Protein AF-A0A918QGL7-F1 (afdb_monomer_lite)

pLDDT: mean 76.48, std 18.77, range [26.95, 97.94]

Foldseek 3Di:
DPPDFQKWFFDAWAWEDDPAKIWIWTWTHHPPAAIFTDTQAIFRDLVLSLLLRVLLRVLLVVLDNVVCVVVLVVSLVPTPVVRNVSSVVSSPCSSVRIGGDDPDGGEDPPPQAFDDDDDDDDDDQDDDDDPDDDKPVRRPDWYKDKDKDWDKDQQDLVQLLVVLVVVVDDADDCVPADPVGNPVSVVSCVSVVVDPDGTRIDTPDIDMYMDIADVLLVDIDQVPPSDHPDDDDDPDDDPPPSPPRPRSPVPQQPLCVLFPQQDDPPPPDDDPPDPNSDFGCFSLNLSLLLVLLVVLLVQLLVLLVVCAQHAQPDLPPPPRPHQSVAQNLCSNPHSVLSQVLSVLSVQQSVCSSNSHHSADFFQSVLVSSVSSLVCSVVVVVPDDPPDCSVVRDDDPSRSVSVCCNVPRYPDCVSVCSNPPVCPPLLPCPDPNVVVVVHDNNRSVRRQPGDPVHDHDDPPPDGHD

Radius of gyration: 29.8 Å; chains: 1; bounding box: 81×87×55 Å

Secondary structure (DSSP, 8-state):
--PPPPEEEEEEEEEEE-SS-EEEEEEEEETTEEEEEEEEEEES-HHHHHHHHHHHHHHHHHT-SGGGHHHHHHHHHHS-HHHHHHHHHHHHHHHHTEEEPPS--EE-----------PPPPPP------TTPPPGGGS-S-EEEEEEEEEEEES-HHHHHHHHHHTT--PPPTTT--TT-TT-HHHHHHHHTT-SS-TTEEEEEEEEEEEEE-GGGT---GGG-SS-------SS--S--------S------HHHHSPPP---S-S---TT-GGGS----HHHHHHHHHHHHHHHHHHHHHHHHHTT----STT-TT-SSTTSS-GGGGG--HHHHHHHHHHHHHHHHHHHTT------SHHHHHHHHHHHHHHHHHHHHS-TT-GGGGSPP-TTTT-HHHHHHHH-S-SGGGGGG-GGGTTTTSTTSHHHHHHT----SGGGTTSPPTTSPPPPTTS----

Organism: NCBI:txid68255

Sequence (464 aa):
MTASPRTARAVDFLCEHTQSKSRVMALLDHDHGPRSLTAVLTCKKPDHAYEAVDILRRVLARRDIACVEDELRVLTTVMPDAPAGSLRQAVTHAATGIWPISPGTLYEIVQPDNSGSGSEAEIADVSSVAAGHPRLNDLPGKTVRIARLHEFHITDEDAVLRAAMDRGWEPLPASELADDDPGDLVGAVMTLTDDIDLPGAQTLEDQSVAELLSPDDGDELADWSASPITIRFHHGWRLHYARSRPAAEARTPNYAALFPLQECTCAGEPDEDCPACGWQLTPRTADLLSTALSILADQAFDDAERLGDQYLPDAQSTGWEVFDRLPPLTYIADHRWRRRMARAFDDLADDLAKGWWPDPTCTAEEMALHLAIEDAPTYLRDRPADDQHHSLPQHEDDYTWDSCSALLFQDHDVLMLFNKSLTGIEDPDSPANQRLGMGDLRLDNWFEPFDNSAARDPRRGFRR

Structure (mmCIF, N/CA/C/O backbone):
data_AF-A0A918QGL7-F1
#
_entry.id   AF-A0A918QGL7-F1
#
loop_
_atom_site.group_PDB
_atom_site.id
_atom_site.type_symbol
_atom_site.label_atom_id
_atom_site.label_alt_id
_atom_site.label_comp_id
_atom_site.label_asym_id
_atom_site.label_entity_id
_atom_site.label_seq_id
_atom_site.pdbx_PDB_ins_code
_atom_site.Cartn_x
_atom_site.Cartn_y
_atom_site.Cartn_z
_atom_site.occupancy
_atom_site.B_iso_or_equiv
_atom_site.auth_seq_id
_atom_site.auth_comp_id
_atom_site.auth_asym_id
_atom_site.auth_atom_id
_atom_site.pdbx_PDB_model_num
ATOM 1 N N . MET A 1 1 ? -5.169 -52.369 -5.359 1.00 34.34 1 MET A N 1
ATOM 2 C CA . MET A 1 1 ? -4.540 -51.634 -4.243 1.00 34.34 1 MET A CA 1
ATOM 3 C C . MET A 1 1 ? -5.443 -50.455 -3.938 1.00 34.34 1 MET A C 1
ATOM 5 O O . MET A 1 1 ? -5.543 -49.563 -4.765 1.00 34.34 1 MET A O 1
ATOM 9 N N . THR A 1 2 ? -6.201 -50.517 -2.847 1.00 32.50 2 THR A N 1
ATOM 10 C CA . THR A 1 2 ? -7.046 -49.412 -2.376 1.00 32.50 2 THR A CA 1
ATOM 11 C C . THR A 1 2 ? -6.136 -48.260 -1.970 1.00 32.50 2 THR A C 1
ATOM 13 O O . THR A 1 2 ? -5.349 -48.414 -1.038 1.00 32.50 2 THR A O 1
ATOM 16 N N . ALA A 1 3 ? -6.176 -47.155 -2.717 1.00 36.62 3 ALA A N 1
ATOM 17 C CA . ALA A 1 3 ? -5.449 -45.945 -2.364 1.00 36.62 3 ALA A CA 1
ATOM 18 C C . ALA A 1 3 ? -5.912 -45.496 -0.972 1.00 36.62 3 ALA A C 1
ATOM 20 O O . ALA A 1 3 ? -7.116 -45.379 -0.738 1.00 36.62 3 ALA A O 1
ATOM 21 N N . SER A 1 4 ? -4.976 -45.304 -0.041 1.00 41.25 4 SER A N 1
ATOM 22 C CA . SER A 1 4 ? -5.299 -44.717 1.257 1.00 41.25 4 SER A CA 1
ATOM 23 C C . SER A 1 4 ? -5.998 -43.375 1.025 1.00 41.25 4 SER A C 1
ATOM 25 O O . SER A 1 4 ? -5.533 -42.612 0.170 1.00 41.25 4 SER A O 1
ATOM 27 N N . PRO A 1 5 ? -7.105 -43.081 1.730 1.00 54.91 5 PRO A N 1
ATOM 28 C CA . PRO A 1 5 ? -7.768 -41.794 1.595 1.00 54.91 5 PRO A CA 1
ATOM 29 C C . PRO A 1 5 ? -6.748 -40.703 1.911 1.00 54.91 5 PRO A C 1
ATOM 31 O O . PRO A 1 5 ? -6.090 -40.747 2.951 1.00 54.91 5 PRO A O 1
ATOM 34 N N . ARG A 1 6 ? -6.570 -39.757 0.984 1.00 67.50 6 ARG A N 1
ATOM 35 C CA . ARG A 1 6 ? -5.763 -38.570 1.258 1.00 67.50 6 ARG A CA 1
ATOM 36 C C . ARG A 1 6 ? -6.469 -37.796 2.373 1.00 67.50 6 ARG A C 1
ATOM 38 O O . ARG A 1 6 ? -7.689 -37.634 2.342 1.00 67.50 6 ARG A O 1
ATOM 45 N N . THR A 1 7 ? -5.713 -37.360 3.368 1.00 75.88 7 THR A N 1
ATOM 46 C CA . THR A 1 7 ? -6.238 -36.642 4.531 1.00 75.88 7 THR A CA 1
ATOM 47 C C . THR A 1 7 ? -5.588 -35.276 4.645 1.00 75.88 7 THR A C 1
ATOM 49 O O . THR A 1 7 ? -4.391 -35.163 4.401 1.00 75.88 7 THR A O 1
ATOM 52 N N . ALA A 1 8 ? -6.362 -34.269 5.040 1.00 83.62 8 ALA A N 1
ATOM 53 C CA . ALA A 1 8 ? -5.887 -32.917 5.318 1.00 83.62 8 ALA A CA 1
ATOM 54 C C . ALA A 1 8 ? -6.089 -32.574 6.794 1.00 83.62 8 ALA A C 1
ATOM 56 O O . ALA A 1 8 ? -6.875 -33.220 7.496 1.00 83.62 8 ALA A O 1
ATOM 57 N N . ARG A 1 9 ? -5.416 -31.527 7.266 1.00 87.31 9 ARG A N 1
ATOM 58 C CA . ARG A 1 9 ? -5.609 -31.008 8.620 1.00 87.31 9 ARG A CA 1
ATOM 59 C C . ARG A 1 9 ? -6.680 -29.925 8.615 1.00 87.31 9 ARG A C 1
ATOM 61 O O . ARG A 1 9 ? -6.509 -28.912 7.952 1.00 87.31 9 ARG A O 1
ATOM 68 N N . ALA A 1 10 ? -7.749 -30.085 9.391 1.00 87.75 10 ALA A N 1
ATOM 69 C CA . ALA A 1 10 ? -8.714 -28.997 9.578 1.00 87.75 10 ALA A CA 1
ATOM 70 C C . ALA A 1 10 ? -8.084 -27.848 10.391 1.00 87.75 10 ALA A C 1
ATOM 72 O O . ALA A 1 10 ? -7.493 -28.092 11.448 1.00 87.75 10 ALA A O 1
ATOM 73 N N . VAL A 1 11 ? -8.209 -26.617 9.891 1.00 85.75 11 VAL A N 1
ATOM 74 C CA . VAL A 1 11 ? -7.631 -25.383 10.458 1.00 85.75 11 VAL A CA 1
ATOM 75 C C . VAL A 1 11 ? -8.707 -24.483 11.053 1.00 85.75 11 VAL A C 1
ATOM 77 O O . VAL A 1 11 ? -8.518 -23.951 12.142 1.00 85.75 11 VAL A O 1
ATOM 80 N N . ASP A 1 12 ? -9.826 -24.313 10.351 1.00 87.88 12 ASP A N 1
ATOM 81 C CA . ASP A 1 12 ? -10.949 -23.470 10.775 1.00 87.88 12 ASP A CA 1
ATOM 82 C C . ASP A 1 12 ? -12.244 -23.942 10.084 1.00 87.88 12 ASP A C 1
ATOM 84 O O . ASP A 1 12 ? -12.207 -24.759 9.160 1.00 87.88 12 ASP A O 1
ATOM 88 N N . PHE A 1 13 ? -13.384 -23.410 10.514 1.00 88.69 13 PHE A N 1
ATOM 89 C CA . PHE A 1 13 ? -14.680 -23.557 9.853 1.00 88.69 13 PHE A CA 1
ATOM 90 C C . PHE A 1 13 ? -15.269 -22.179 9.561 1.00 88.69 13 PHE A C 1
ATOM 92 O O . PHE A 1 13 ? -15.148 -21.276 10.387 1.00 88.69 13 PHE A O 1
ATOM 99 N N . LEU A 1 14 ? -15.878 -22.001 8.392 1.00 84.62 14 LEU A N 1
ATOM 100 C CA . LEU A 1 14 ? -16.373 -20.712 7.893 1.00 84.62 14 LEU A CA 1
ATOM 101 C C . LEU A 1 14 ? -17.804 -20.847 7.367 1.00 84.62 14 LEU A C 1
ATOM 103 O O . LEU A 1 14 ? -18.214 -21.943 6.979 1.00 84.62 14 LEU A O 1
ATOM 107 N N . CYS A 1 15 ? -18.534 -19.733 7.310 1.00 80.25 15 CYS A N 1
ATOM 108 C CA . CYS A 1 15 ? -19.846 -19.679 6.671 1.00 80.25 15 CYS A CA 1
ATOM 109 C C . CYS A 1 15 ? -19.784 -18.936 5.330 1.00 80.25 15 CYS A C 1
ATOM 111 O O . CYS A 1 15 ? -19.283 -17.814 5.257 1.00 80.25 15 CYS A O 1
ATOM 113 N N . GLU A 1 16 ? -20.342 -19.550 4.289 1.00 78.69 16 GLU A N 1
ATOM 114 C CA . GLU A 1 16 ? -20.719 -18.897 3.031 1.00 78.69 16 GLU A CA 1
ATOM 115 C C . GLU A 1 16 ? -22.229 -18.621 3.068 1.00 78.69 16 GLU A C 1
ATOM 117 O O . GLU A 1 16 ? -23.022 -19.525 3.358 1.00 78.69 16 GLU A O 1
ATOM 122 N N . HIS A 1 17 ? -22.639 -17.393 2.742 1.00 70.00 17 HIS A N 1
ATOM 123 C CA . HIS A 1 17 ? -24.047 -17.000 2.678 1.00 70.00 17 HIS A CA 1
ATOM 124 C C . HIS A 1 17 ? -24.432 -16.539 1.275 1.00 70.00 17 HIS A C 1
ATOM 126 O O . HIS A 1 17 ? -23.730 -15.754 0.644 1.00 70.00 17 HIS A O 1
ATOM 132 N N . THR A 1 18 ? -25.586 -17.017 0.819 1.00 63.72 18 THR A N 1
ATOM 133 C CA . THR A 1 18 ? -26.257 -16.598 -0.418 1.00 63.72 18 THR A CA 1
ATOM 134 C C . THR A 1 18 ? -27.711 -16.251 -0.098 1.00 63.72 18 THR A C 1
ATOM 136 O O . THR A 1 18 ? -28.204 -16.618 0.973 1.00 63.72 18 THR A O 1
ATOM 139 N N . GLN A 1 19 ? -28.427 -15.632 -1.041 1.00 54.91 19 GLN A N 1
ATOM 140 C CA . GLN A 1 19 ? -29.853 -15.305 -0.891 1.00 54.91 19 GLN A CA 1
ATOM 141 C C . GLN A 1 19 ? -30.723 -16.497 -0.457 1.00 54.91 19 GLN A C 1
ATOM 143 O O . GLN A 1 19 ? -31.680 -16.331 0.297 1.00 54.91 19 GLN A O 1
ATOM 148 N N . SER A 1 20 ? -30.412 -17.709 -0.928 1.00 58.69 20 SER A N 1
ATOM 149 C CA . SER A 1 20 ? -31.284 -18.882 -0.770 1.00 58.69 20 SER A CA 1
ATOM 150 C C . SER A 1 20 ? -30.785 -19.920 0.241 1.00 58.69 20 SER A C 1
ATOM 152 O O . SER A 1 20 ? -31.562 -20.777 0.681 1.00 58.69 20 SER A O 1
ATOM 154 N N . LYS A 1 21 ? -29.497 -19.885 0.612 1.00 71.81 21 LYS A N 1
ATOM 155 C CA . LYS A 1 21 ? -28.858 -20.908 1.456 1.00 71.81 21 LYS A CA 1
ATOM 156 C C . LYS A 1 21 ? -27.596 -20.406 2.157 1.00 71.81 21 LYS A C 1
ATOM 158 O O . LYS A 1 21 ? -26.918 -19.494 1.693 1.00 71.81 21 LYS A O 1
ATOM 163 N N . SER A 1 22 ? -27.261 -21.069 3.259 1.00 74.19 22 SER A N 1
ATOM 164 C CA . SER A 1 22 ? -26.004 -20.917 3.996 1.00 74.19 22 SER A CA 1
ATOM 165 C C . SER A 1 22 ? -25.223 -22.231 3.966 1.00 74.19 22 SER A C 1
ATOM 167 O O . SER A 1 22 ? -25.794 -23.296 4.231 1.00 74.19 22 SER A O 1
ATOM 169 N N . ARG A 1 23 ? -23.930 -22.178 3.646 1.00 81.56 23 ARG A N 1
ATOM 170 C CA . ARG A 1 23 ? -23.032 -23.340 3.637 1.00 81.56 23 ARG A CA 1
ATOM 171 C C . ARG A 1 23 ? -21.987 -23.206 4.740 1.00 81.56 23 ARG A C 1
ATOM 173 O O . ARG A 1 23 ? -21.390 -22.149 4.906 1.00 81.56 23 ARG A O 1
ATOM 180 N N . VAL A 1 24 ? -21.747 -24.290 5.473 1.00 84.25 24 VAL A N 1
ATOM 181 C CA . VAL A 1 24 ? -20.589 -24.402 6.370 1.00 84.25 24 VAL A CA 1
ATOM 182 C C . VAL A 1 24 ? -19.449 -25.035 5.592 1.00 84.25 24 VAL A C 1
ATOM 184 O O . VAL A 1 24 ? -19.637 -26.083 4.971 1.00 84.25 24 VAL A O 1
ATOM 187 N N . MET A 1 25 ? -18.275 -24.420 5.654 1.00 85.81 25 MET A N 1
ATOM 188 C CA . MET A 1 25 ? -17.063 -24.829 4.951 1.00 85.81 25 MET A CA 1
ATOM 189 C C . MET A 1 25 ? -15.967 -25.185 5.960 1.00 85.81 25 MET A C 1
ATOM 191 O O . MET A 1 25 ? -15.816 -24.509 6.976 1.00 85.81 25 MET A O 1
ATOM 195 N N . ALA A 1 26 ? -15.187 -26.227 5.682 1.00 85.88 26 ALA A N 1
ATOM 196 C CA . ALA A 1 26 ? -13.984 -26.581 6.427 1.00 85.88 26 ALA A CA 1
ATOM 197 C C . ALA A 1 26 ? -12.758 -26.030 5.696 1.00 85.88 26 ALA A C 1
ATOM 199 O O . ALA A 1 26 ? -12.564 -26.342 4.521 1.00 85.88 26 ALA A O 1
ATOM 200 N N . LEU A 1 27 ? -11.937 -25.240 6.387 1.00 85.38 27 LEU A N 1
ATOM 201 C CA . LEU A 1 27 ? -10.635 -24.788 5.902 1.00 85.38 27 LEU A CA 1
ATOM 202 C C . LEU A 1 27 ? -9.587 -25.850 6.225 1.00 85.38 27 LEU A C 1
ATOM 204 O O . LEU A 1 27 ? -9.369 -26.170 7.396 1.00 85.38 27 LEU A O 1
ATOM 208 N N . LEU A 1 28 ? -8.939 -26.385 5.198 1.00 83.50 28 LEU A N 1
ATOM 209 C CA . LEU A 1 28 ? -8.030 -27.520 5.300 1.00 83.50 28 LEU A CA 1
ATOM 210 C C . LEU A 1 28 ? -6.604 -27.131 4.897 1.00 83.50 28 LEU A C 1
ATOM 212 O O . LEU A 1 28 ? -6.406 -26.455 3.894 1.00 83.50 28 LEU A O 1
ATOM 216 N N . ASP A 1 29 ? -5.623 -27.588 5.670 1.00 80.06 29 ASP A N 1
ATOM 217 C CA . ASP A 1 29 ? -4.187 -27.516 5.387 1.00 80.06 29 ASP A CA 1
ATOM 218 C C . ASP A 1 29 ? -3.726 -28.834 4.763 1.00 80.06 29 ASP A C 1
ATOM 220 O O . ASP A 1 29 ? -3.995 -29.909 5.314 1.00 80.06 29 ASP A O 1
ATOM 224 N N . HIS A 1 30 ? -3.003 -28.748 3.650 1.00 77.25 30 HIS A N 1
ATOM 225 C CA . HIS A 1 30 ? -2.426 -29.901 2.960 1.00 77.25 30 HIS A CA 1
ATOM 226 C C . HIS A 1 30 ? -0.910 -29.890 3.134 1.00 77.25 30 HIS A C 1
ATOM 228 O O . HIS A 1 30 ? -0.293 -28.834 3.045 1.00 77.25 30 HIS A O 1
ATOM 234 N N . ASP A 1 31 ? -0.294 -31.058 3.331 1.00 65.81 31 ASP A N 1
ATOM 235 C CA . ASP A 1 31 ? 1.145 -31.157 3.635 1.00 65.81 31 ASP A CA 1
ATOM 236 C C . ASP A 1 31 ? 2.050 -30.524 2.556 1.00 65.81 31 ASP A C 1
ATOM 238 O O . ASP A 1 31 ? 3.140 -30.042 2.862 1.00 65.81 31 ASP A O 1
ATOM 242 N N . HIS A 1 32 ? 1.598 -30.505 1.294 1.00 53.88 32 HIS A N 1
ATOM 243 C CA . HIS A 1 32 ? 2.364 -30.019 0.138 1.00 53.88 32 HIS A CA 1
ATOM 244 C C . HIS A 1 32 ? 1.502 -29.266 -0.891 1.00 53.88 32 HIS A C 1
ATOM 246 O O . HIS A 1 32 ? 1.712 -29.405 -2.096 1.00 53.88 32 HIS A O 1
ATOM 252 N N . GLY A 1 33 ? 0.507 -28.503 -0.443 1.00 59.19 33 GLY A N 1
ATOM 253 C CA . GLY A 1 33 ? -0.380 -27.772 -1.347 1.00 59.19 33 GLY A CA 1
ATOM 254 C C . GLY A 1 33 ? -0.975 -26.518 -0.720 1.00 59.19 33 GLY A C 1
ATOM 255 O O . GLY A 1 33 ? -0.853 -26.323 0.492 1.00 59.19 33 GLY A O 1
ATOM 256 N N . PRO A 1 34 ? -1.624 -25.670 -1.534 1.00 56.12 34 PRO A N 1
ATOM 257 C CA . PRO A 1 34 ? -2.418 -24.571 -1.008 1.00 56.12 34 PRO A CA 1
ATOM 258 C C . PRO A 1 34 ? -3.494 -25.135 -0.077 1.00 56.12 34 PRO A C 1
ATOM 260 O O . PRO A 1 34 ? -3.884 -26.302 -0.188 1.00 56.12 34 PRO A O 1
ATOM 263 N N . ARG A 1 35 ? -3.974 -24.314 0.858 1.00 66.00 35 ARG A N 1
ATOM 264 C CA . ARG A 1 35 ? -5.116 -24.683 1.703 1.00 66.00 35 ARG A CA 1
ATOM 265 C C . ARG A 1 35 ? -6.336 -24.982 0.807 1.00 66.00 35 ARG A C 1
ATOM 267 O O . ARG A 1 35 ? -6.321 -24.705 -0.386 1.00 66.00 35 ARG A O 1
ATOM 274 N N . SER A 1 36 ? -7.398 -25.588 1.329 1.00 67.81 36 SER A N 1
ATOM 275 C CA . SER A 1 36 ? -8.648 -25.808 0.569 1.00 67.81 36 SER A CA 1
ATOM 276 C C . SER A 1 36 ? -9.873 -25.497 1.415 1.00 67.81 36 SER A C 1
ATOM 278 O O . SER A 1 36 ? -9.830 -25.645 2.636 1.00 67.81 36 SER A O 1
ATOM 280 N N . LEU A 1 37 ? -10.983 -25.129 0.772 1.00 73.94 37 LEU A N 1
ATOM 281 C CA . LEU A 1 37 ? -12.293 -25.058 1.419 1.00 73.94 37 LEU A CA 1
ATOM 282 C C . LEU A 1 37 ? -13.172 -26.203 0.937 1.00 73.94 37 LEU A C 1
ATOM 284 O O . LEU A 1 37 ? -13.446 -26.335 -0.250 1.00 73.94 37 LEU A O 1
ATOM 288 N N . THR A 1 38 ? -13.661 -27.014 1.866 1.00 76.50 38 THR A N 1
ATOM 289 C CA . THR A 1 38 ? -14.559 -28.128 1.545 1.00 76.50 38 THR A CA 1
ATOM 290 C C . THR A 1 38 ? -15.916 -27.907 2.187 1.00 76.50 38 THR A C 1
ATOM 292 O O . THR A 1 38 ? -16.001 -27.619 3.380 1.00 76.50 38 THR A O 1
ATOM 295 N N . ALA A 1 39 ? -16.986 -28.060 1.405 1.00 80.06 39 ALA A N 1
ATOM 296 C CA . ALA A 1 39 ? -18.343 -27.965 1.922 1.00 80.06 39 ALA A CA 1
ATOM 297 C C . ALA A 1 39 ? -18.612 -29.069 2.951 1.00 80.06 39 ALA A C 1
ATOM 299 O O . ALA A 1 39 ? -18.373 -30.250 2.702 1.00 80.06 39 ALA A O 1
ATOM 300 N N . VAL A 1 40 ? -19.116 -28.666 4.113 1.00 84.56 40 VAL A N 1
ATOM 301 C CA . VAL A 1 40 ? -19.465 -29.550 5.227 1.00 84.56 40 VAL A CA 1
ATOM 302 C C . VAL A 1 40 ? -20.954 -29.848 5.195 1.00 84.56 40 VAL A C 1
ATOM 304 O O . VAL A 1 40 ? -21.368 -31.003 5.147 1.00 84.56 40 VAL A O 1
ATOM 307 N N . LEU A 1 41 ? -21.773 -28.798 5.213 1.00 83.69 41 LEU A N 1
ATOM 308 C CA . LEU A 1 41 ? -23.226 -28.900 5.151 1.00 83.69 41 LEU A CA 1
ATOM 309 C C . LEU A 1 41 ? -23.824 -27.644 4.527 1.00 83.69 41 LEU A C 1
ATOM 311 O O . LEU A 1 41 ? -23.209 -26.581 4.522 1.00 83.69 41 LEU A O 1
ATOM 315 N N . THR A 1 42 ? -25.052 -27.770 4.034 1.00 82.81 42 THR A N 1
ATOM 316 C CA . THR A 1 42 ? -25.866 -26.651 3.549 1.00 82.81 42 THR A CA 1
ATOM 317 C C . THR A 1 42 ? -27.159 -26.600 4.351 1.00 82.81 42 THR A C 1
ATOM 319 O O . THR A 1 42 ? -27.795 -27.630 4.571 1.00 82.81 42 THR A O 1
ATOM 322 N N . CYS A 1 43 ? -27.576 -25.417 4.783 1.00 81.06 43 CYS A N 1
ATOM 323 C CA . CYS A 1 43 ? -28.837 -25.212 5.484 1.00 81.06 43 CYS A CA 1
ATOM 324 C C . CYS A 1 43 ? -29.523 -23.920 5.020 1.00 81.06 43 CYS A C 1
ATOM 326 O O . CYS A 1 43 ? -28.894 -23.027 4.462 1.00 81.06 43 CYS A O 1
ATOM 328 N N . LYS A 1 44 ? -30.844 -23.833 5.213 1.00 75.38 44 LYS A N 1
ATOM 329 C CA . LYS A 1 44 ? -31.630 -22.661 4.787 1.00 75.38 44 LYS A CA 1
ATOM 330 C C . LYS A 1 44 ? -31.533 -21.485 5.759 1.00 75.38 44 LYS A C 1
ATOM 332 O O . LYS A 1 44 ? -31.693 -20.348 5.344 1.00 75.38 44 LYS A O 1
ATOM 337 N N . LYS A 1 45 ? -31.323 -21.761 7.051 1.00 78.06 45 LYS A N 1
ATOM 338 C CA . LYS A 1 45 ? -31.299 -20.742 8.105 1.00 78.06 45 LYS A CA 1
ATOM 339 C C . LYS A 1 45 ? -29.849 -20.380 8.452 1.00 78.06 45 LYS A C 1
ATOM 341 O O . LYS A 1 45 ? -29.136 -21.289 8.878 1.00 78.06 45 LYS A O 1
ATOM 346 N N . PRO A 1 46 ? -29.434 -19.107 8.328 1.00 76.69 46 PRO A N 1
ATOM 347 C CA . PRO A 1 46 ? -28.088 -18.663 8.697 1.00 76.69 46 PRO A CA 1
ATOM 348 C C . PRO A 1 46 ? -27.701 -19.022 10.135 1.00 76.69 46 PRO A C 1
ATOM 350 O O . PRO A 1 46 ? -26.614 -19.546 10.352 1.00 76.69 46 PRO A O 1
ATOM 353 N N . ASP A 1 47 ? -28.622 -18.868 11.091 1.00 81.50 47 ASP A N 1
ATOM 354 C CA . ASP A 1 47 ? -28.387 -19.179 12.511 1.00 81.50 47 ASP A CA 1
ATOM 355 C C . ASP A 1 47 ? -27.899 -20.616 12.733 1.00 81.50 47 ASP A C 1
ATOM 357 O O . ASP A 1 47 ? -26.986 -20.856 13.518 1.00 81.50 47 ASP A O 1
ATOM 361 N N . HIS A 1 48 ? -28.448 -21.575 11.979 1.00 87.44 48 HIS A N 1
ATOM 362 C CA . HIS A 1 48 ? -28.023 -22.971 12.075 1.00 87.44 48 HIS A CA 1
ATOM 363 C C . HIS A 1 48 ? -26.595 -23.176 11.545 1.00 87.44 48 HIS A C 1
ATOM 365 O O . HIS A 1 48 ? -25.876 -24.036 12.049 1.00 87.44 48 HIS A O 1
ATOM 371 N N . ALA A 1 49 ? -26.180 -22.418 10.523 1.00 83.50 49 ALA A N 1
ATOM 372 C CA . ALA A 1 49 ? -24.814 -22.469 10.005 1.00 83.50 49 ALA A CA 1
ATOM 373 C C . ALA A 1 49 ? -23.821 -21.896 11.025 1.00 83.50 49 ALA A C 1
ATOM 375 O O . ALA A 1 49 ? -22.778 -22.505 11.261 1.00 83.50 49 ALA A O 1
ATOM 376 N N . TYR A 1 50 ? -24.168 -20.780 11.672 1.00 83.12 50 TYR A N 1
ATOM 377 C CA . TYR A 1 50 ? -23.332 -20.163 12.701 1.00 83.12 50 TYR A CA 1
ATOM 378 C C . TYR A 1 50 ? -23.155 -21.050 13.923 1.00 83.12 50 TYR A C 1
ATOM 380 O O . TYR A 1 50 ? -22.025 -21.293 14.343 1.00 83.12 50 TYR A O 1
ATOM 388 N N . GLU A 1 51 ? -24.252 -21.592 14.452 1.00 88.69 51 GLU A N 1
ATOM 389 C CA . GLU A 1 51 ? -24.202 -22.501 15.596 1.00 88.69 51 GLU A CA 1
ATOM 390 C C . GLU A 1 51 ? -23.393 -23.766 15.257 1.00 88.69 51 GLU A C 1
ATOM 392 O O . GLU A 1 51 ? -22.561 -24.209 16.050 1.00 88.69 51 GLU A O 1
ATOM 397 N N . ALA A 1 52 ? -23.533 -24.293 14.034 1.00 89.94 52 ALA A N 1
ATOM 398 C CA . ALA A 1 52 ? -22.721 -25.408 13.553 1.00 89.94 52 ALA A CA 1
ATOM 399 C C . ALA A 1 52 ? -21.221 -25.069 13.476 1.00 89.94 52 ALA A C 1
ATOM 401 O O . ALA A 1 52 ? -20.400 -25.866 13.934 1.00 89.94 52 ALA A O 1
ATOM 402 N N . VAL A 1 53 ? -20.841 -23.911 12.919 1.00 91.06 53 VAL A N 1
ATOM 403 C CA . VAL A 1 53 ? -19.436 -23.460 12.869 1.00 91.06 53 VAL A CA 1
ATOM 404 C C . VAL A 1 53 ? -18.861 -23.310 14.271 1.00 91.06 53 VAL A C 1
ATOM 406 O O . VAL A 1 53 ? -17.733 -23.738 14.517 1.00 91.06 53 VAL A O 1
ATOM 409 N N . ASP A 1 54 ? -19.625 -22.737 15.193 1.00 90.00 54 ASP A N 1
ATOM 410 C CA . ASP A 1 54 ? -19.164 -22.476 16.550 1.00 90.00 54 ASP A CA 1
ATOM 411 C C . ASP A 1 54 ? -18.934 -23.776 17.342 1.00 90.00 54 ASP A C 1
ATOM 413 O O . ASP A 1 54 ? -17.889 -23.954 17.980 1.00 90.00 54 ASP A O 1
ATOM 417 N N . ILE A 1 55 ? -19.847 -24.744 17.198 1.00 93.00 55 ILE A N 1
ATOM 418 C CA . ILE A 1 55 ? -19.680 -26.118 17.692 1.00 93.00 55 ILE A CA 1
ATOM 419 C C . ILE A 1 55 ? -18.406 -26.746 17.106 1.00 93.00 55 ILE A C 1
ATOM 421 O O . ILE A 1 55 ? -17.559 -27.256 17.844 1.00 93.00 55 ILE A O 1
ATOM 425 N N . LEU A 1 56 ? -18.235 -26.694 15.781 1.00 93.94 56 LEU A N 1
ATOM 426 C CA . LEU A 1 56 ? -17.103 -27.319 15.093 1.00 93.94 56 LEU A CA 1
ATOM 427 C C . LEU A 1 56 ? -15.759 -26.693 15.486 1.00 93.94 56 LEU A C 1
ATOM 429 O O . LEU A 1 56 ? -14.790 -27.423 15.701 1.00 93.94 56 LEU A O 1
ATOM 433 N N . ARG A 1 57 ? -15.694 -25.368 15.643 1.00 92.81 57 ARG A N 1
ATOM 434 C CA . ARG A 1 57 ? -14.500 -24.651 16.119 1.00 92.81 57 ARG A CA 1
ATOM 435 C C . ARG A 1 57 ? -14.131 -25.034 17.544 1.00 92.81 57 ARG A C 1
ATOM 437 O O . ARG A 1 57 ? -12.956 -25.283 17.818 1.00 92.81 57 ARG A O 1
ATOM 444 N N . ARG A 1 58 ? -15.110 -25.131 18.449 1.00 92.25 58 ARG A N 1
ATOM 445 C CA . ARG A 1 58 ? -14.863 -25.553 19.837 1.00 92.25 58 ARG A CA 1
ATOM 446 C C . ARG A 1 58 ? -14.346 -26.987 19.910 1.00 92.25 58 ARG A C 1
ATOM 448 O O . ARG A 1 58 ? -13.367 -27.240 20.616 1.00 92.25 58 ARG A O 1
ATOM 455 N N . VAL A 1 59 ? -14.923 -27.897 19.127 1.00 94.19 59 VAL A N 1
ATOM 456 C CA . VAL A 1 59 ? -14.436 -29.282 19.015 1.00 94.19 59 VAL A CA 1
ATOM 457 C C . VAL A 1 59 ? -13.032 -29.330 18.416 1.00 94.19 59 VAL A C 1
ATOM 459 O O . VAL A 1 59 ? -12.174 -30.039 18.935 1.00 94.19 59 VAL A O 1
ATOM 462 N N . LEU A 1 60 ? -12.766 -28.560 17.359 1.00 92.31 60 LEU A N 1
ATOM 463 C CA . LEU A 1 60 ? -11.455 -28.464 16.712 1.00 92.31 60 LEU A CA 1
ATOM 464 C C . LEU A 1 60 ? -10.374 -27.971 17.682 1.00 92.31 60 LEU A C 1
ATOM 466 O O . LEU A 1 60 ? -9.298 -28.566 17.755 1.00 92.31 60 LEU A O 1
ATOM 470 N N . ALA A 1 61 ? -10.674 -26.929 18.459 1.00 89.31 61 ALA A N 1
ATOM 471 C CA . ALA A 1 61 ? -9.757 -26.365 19.444 1.00 89.31 61 ALA A CA 1
ATOM 472 C C . ALA A 1 61 ? -9.476 -27.329 20.609 1.00 89.31 61 ALA A C 1
ATOM 474 O O . ALA A 1 61 ? -8.340 -27.423 21.072 1.00 89.31 61 ALA A O 1
ATOM 475 N N . ARG A 1 62 ? -10.497 -28.055 21.085 1.00 90.31 62 ARG A N 1
ATOM 476 C CA . ARG A 1 62 ? -10.391 -28.935 22.264 1.00 90.31 62 ARG A CA 1
ATOM 477 C C . ARG A 1 62 ? -10.042 -30.385 21.944 1.00 90.31 62 ARG A C 1
ATOM 479 O O . ARG A 1 62 ? -9.645 -31.106 22.854 1.00 90.31 62 ARG A O 1
ATOM 486 N N . ARG A 1 63 ? -10.190 -30.806 20.685 1.00 89.12 63 ARG A N 1
ATOM 487 C CA . ARG A 1 63 ? -10.059 -32.203 20.230 1.00 89.12 63 ARG A CA 1
ATOM 488 C C . ARG A 1 63 ? -10.976 -33.172 20.986 1.00 89.12 63 ARG A C 1
ATOM 490 O O . ARG A 1 63 ? -10.619 -34.323 21.213 1.00 89.12 63 ARG A O 1
ATOM 497 N N . ASP A 1 64 ? -12.157 -32.700 21.381 1.00 90.69 64 ASP A N 1
ATOM 498 C CA . ASP A 1 64 ? -13.079 -33.439 22.245 1.00 90.69 64 ASP A CA 1
ATOM 499 C C . ASP A 1 64 ? -14.538 -33.160 21.862 1.00 90.69 64 ASP A C 1
ATOM 501 O O . ASP A 1 64 ? -14.965 -32.008 21.816 1.00 90.69 64 ASP A O 1
ATOM 505 N N . ILE A 1 65 ? -15.307 -34.218 21.596 1.00 90.00 65 ILE A N 1
ATOM 506 C CA . ILE A 1 65 ? -16.729 -34.138 21.223 1.00 90.00 65 ILE A CA 1
ATOM 507 C C . ILE A 1 65 ? -17.606 -33.875 22.451 1.00 90.00 65 ILE A C 1
ATOM 509 O O . ILE A 1 65 ? -18.629 -33.198 22.340 1.00 90.00 65 ILE A O 1
ATOM 513 N N . ALA A 1 66 ? -17.200 -34.352 23.633 1.00 88.88 66 ALA A N 1
ATOM 514 C CA . ALA A 1 66 ? -18.008 -34.251 24.847 1.00 88.88 66 ALA A CA 1
ATOM 515 C C . ALA A 1 66 ? -18.277 -32.790 25.247 1.00 88.88 66 ALA A C 1
ATOM 517 O O . ALA A 1 66 ? -19.256 -32.498 25.929 1.00 88.88 66 ALA A O 1
ATOM 518 N N . CYS A 1 67 ? -17.442 -31.849 24.790 1.00 85.44 67 CYS A N 1
ATOM 519 C CA . CYS A 1 67 ? -17.601 -30.431 25.096 1.00 85.44 67 CYS A CA 1
ATOM 520 C C . CYS A 1 67 ? -18.800 -29.744 24.418 1.00 85.44 67 CYS A C 1
ATOM 522 O O . CYS A 1 67 ? -19.114 -28.620 24.800 1.00 85.44 67 CYS A O 1
ATOM 524 N N . VAL A 1 68 ? -19.453 -30.389 23.445 1.00 90.44 68 VAL A N 1
ATOM 525 C CA . VAL A 1 68 ? -20.570 -29.818 22.662 1.00 90.44 68 VAL A CA 1
ATOM 526 C C . VAL A 1 68 ? -21.767 -30.766 22.524 1.00 90.44 68 VAL A C 1
ATOM 528 O O . VAL A 1 68 ? -22.671 -30.495 21.740 1.00 90.44 68 VAL A O 1
ATOM 531 N N . GLU A 1 69 ? -21.786 -31.902 23.225 1.00 90.38 69 GLU A N 1
ATOM 532 C CA . GLU A 1 69 ? -22.742 -32.991 22.964 1.00 90.38 69 GLU A CA 1
ATOM 533 C C . GLU A 1 69 ? -24.213 -32.557 23.119 1.00 90.38 69 GLU A C 1
ATOM 535 O O . GLU A 1 69 ? -25.054 -32.878 22.274 1.00 90.38 69 GLU A O 1
ATOM 540 N N . ASP A 1 70 ? -24.517 -31.764 24.151 1.00 89.50 70 ASP A N 1
ATOM 541 C CA . ASP A 1 70 ? -25.865 -31.242 24.386 1.00 89.50 70 ASP A CA 1
ATOM 542 C C . ASP A 1 70 ? -26.304 -30.241 23.305 1.00 89.50 70 ASP A C 1
ATOM 544 O O . ASP A 1 70 ? -27.430 -30.331 22.811 1.00 89.50 70 ASP A O 1
ATOM 548 N N . GLU A 1 71 ? -25.418 -29.330 22.901 1.00 89.50 71 GLU A N 1
ATOM 549 C CA . GLU A 1 71 ? -25.679 -28.308 21.875 1.00 89.50 71 GLU A CA 1
ATOM 550 C C . GLU A 1 71 ? -25.829 -28.940 20.485 1.00 89.50 71 GLU A C 1
ATOM 552 O O . GLU A 1 71 ? -26.794 -28.671 19.769 1.00 89.50 71 GLU A O 1
ATOM 557 N N . LEU A 1 72 ? -24.947 -29.885 20.140 1.00 92.94 72 LEU A N 1
ATOM 558 C CA . LEU A 1 72 ? -25.029 -30.664 18.905 1.00 92.94 72 LEU A CA 1
ATOM 559 C C . LEU A 1 72 ? -26.365 -31.406 18.805 1.00 92.94 72 LEU A C 1
ATOM 561 O O . LEU A 1 72 ? -26.979 -31.447 17.735 1.00 92.94 72 LEU A O 1
ATOM 565 N N . ARG A 1 73 ? -26.845 -31.989 19.909 1.00 93.06 73 ARG A N 1
ATOM 566 C CA . ARG A 1 73 ? -28.152 -32.658 19.949 1.00 93.06 73 ARG A CA 1
ATOM 567 C C . ARG A 1 73 ? -29.297 -31.669 19.724 1.00 93.06 73 ARG A C 1
ATOM 569 O O . ARG A 1 73 ? -30.211 -31.986 18.964 1.00 93.06 73 ARG A O 1
ATOM 576 N N . VAL A 1 74 ? -29.259 -30.495 20.355 1.00 93.69 74 VAL A N 1
ATOM 577 C CA . VAL A 1 74 ? -30.288 -29.454 20.179 1.00 93.69 74 VAL A CA 1
ATOM 578 C C . VAL A 1 74 ? -30.350 -29.006 18.719 1.00 93.69 74 VAL A C 1
ATOM 580 O O . VAL A 1 74 ? -31.410 -29.114 18.097 1.00 93.69 74 VAL A O 1
ATOM 583 N N . LEU A 1 75 ? -29.213 -28.616 18.140 1.00 91.62 75 LEU A N 1
ATOM 584 C CA . LEU A 1 75 ? -29.147 -28.125 16.765 1.00 91.62 75 LEU A CA 1
ATOM 585 C C . LEU A 1 75 ? -29.552 -29.201 15.744 1.00 91.62 75 LEU A C 1
ATOM 587 O O . LEU A 1 75 ? -30.361 -28.954 14.850 1.00 91.62 75 LEU A O 1
ATOM 591 N N . THR A 1 76 ? -29.064 -30.435 15.894 1.00 91.88 76 THR A N 1
ATOM 592 C CA . THR A 1 76 ? -29.400 -31.520 14.951 1.00 91.88 76 THR A CA 1
ATOM 593 C C . THR A 1 76 ? -30.862 -31.965 15.010 1.00 91.88 76 THR A C 1
ATOM 595 O O . THR A 1 76 ? -31.323 -32.588 14.058 1.00 91.88 76 THR A O 1
ATOM 598 N N . THR A 1 77 ? -31.603 -31.627 16.072 1.00 93.06 77 THR A N 1
ATOM 599 C CA . THR A 1 77 ? -33.046 -31.916 16.187 1.00 93.06 77 THR A CA 1
ATOM 600 C C . THR A 1 77 ? -33.900 -30.936 15.375 1.00 93.06 77 THR A C 1
ATOM 602 O O . THR A 1 77 ? -34.990 -31.288 14.928 1.00 93.06 77 THR A O 1
ATOM 605 N N . VAL A 1 78 ? -33.421 -29.704 15.167 1.00 90.25 78 VAL A N 1
ATOM 606 C CA . VAL A 1 78 ? -34.143 -28.654 14.422 1.00 90.25 78 VAL A CA 1
ATOM 607 C C . VAL A 1 78 ? -33.700 -28.534 12.957 1.00 90.25 78 VAL A C 1
ATOM 609 O O . VAL A 1 78 ? -34.291 -27.774 12.184 1.00 90.25 78 VAL A O 1
ATOM 612 N N . MET A 1 79 ? -32.663 -29.275 12.559 1.00 83.75 79 MET A N 1
ATOM 613 C CA . MET A 1 79 ? -32.164 -29.349 11.185 1.00 83.75 79 MET A CA 1
ATOM 614 C C . MET A 1 79 ? -32.800 -30.513 10.404 1.00 83.75 79 MET A C 1
ATOM 616 O O . MET A 1 79 ? -33.153 -31.528 10.998 1.00 83.75 79 MET A O 1
ATOM 620 N N . PRO A 1 80 ? -32.894 -30.423 9.062 1.00 83.00 80 PRO A N 1
ATOM 621 C CA . PRO A 1 80 ? -33.237 -31.578 8.235 1.00 83.00 80 PRO A CA 1
ATOM 622 C C . PRO A 1 80 ? -32.195 -32.704 8.367 1.00 83.00 80 PRO A C 1
ATOM 624 O O . PRO A 1 80 ? -31.015 -32.438 8.614 1.00 83.00 80 PRO A O 1
ATOM 627 N N . ASP A 1 81 ? -32.616 -33.950 8.133 1.00 78.38 81 ASP A N 1
ATOM 628 C CA . ASP A 1 81 ? -31.811 -35.154 8.399 1.00 78.38 81 ASP A CA 1
ATOM 629 C C . ASP A 1 81 ? -30.443 -35.161 7.708 1.00 78.38 81 ASP A C 1
ATOM 631 O O . ASP A 1 81 ? -29.443 -35.535 8.323 1.00 78.38 81 ASP A O 1
ATOM 635 N N . ALA A 1 82 ? -30.379 -34.728 6.444 1.00 78.56 82 ALA A N 1
ATOM 636 C CA . ALA A 1 82 ? -29.136 -34.721 5.675 1.00 78.56 82 ALA A CA 1
ATOM 637 C C . ALA A 1 82 ? -28.094 -33.731 6.251 1.00 78.56 82 ALA A C 1
ATOM 639 O O . ALA A 1 82 ? -27.019 -34.185 6.645 1.00 78.56 82 ALA A O 1
ATOM 640 N N . PRO A 1 83 ? -28.389 -32.423 6.416 1.00 78.81 83 PRO A N 1
ATOM 641 C CA . PRO A 1 83 ? -27.498 -31.487 7.111 1.00 78.81 83 PRO A CA 1
ATOM 642 C C . PRO A 1 83 ? -27.134 -31.907 8.543 1.00 78.81 83 PRO A C 1
ATOM 644 O O . PRO A 1 83 ? -25.982 -31.758 8.949 1.00 78.81 83 PRO A O 1
ATOM 647 N N . ALA A 1 84 ? -28.086 -32.465 9.299 1.00 81.94 84 ALA A N 1
ATOM 648 C CA . ALA A 1 84 ? -27.836 -32.967 10.650 1.00 81.94 84 ALA A CA 1
ATOM 649 C C . ALA A 1 84 ? -26.858 -34.158 10.653 1.00 81.94 84 ALA A C 1
ATOM 651 O O . ALA A 1 84 ? -25.996 -34.264 11.527 1.00 81.94 84 ALA A O 1
ATOM 652 N N . GLY A 1 85 ? -26.973 -35.052 9.666 1.00 78.56 85 GLY A N 1
ATOM 653 C CA . GLY A 1 85 ? -26.043 -36.157 9.437 1.00 78.56 85 GLY A CA 1
ATOM 654 C C . GLY A 1 85 ? -24.632 -35.668 9.124 1.00 78.56 85 GLY A C 1
ATOM 655 O O . GLY A 1 85 ? -23.684 -36.092 9.790 1.00 78.56 85 GLY A O 1
ATOM 656 N N . SER A 1 86 ? -24.508 -34.723 8.189 1.00 85.31 86 SER A N 1
ATOM 657 C CA . SER A 1 86 ? -23.226 -34.104 7.836 1.00 85.31 86 SER A CA 1
ATOM 658 C C . SER A 1 86 ? -22.558 -33.426 9.032 1.00 85.31 86 SER A C 1
ATOM 660 O O . SER A 1 86 ? -21.359 -33.601 9.238 1.00 85.31 86 SER A O 1
ATOM 662 N N . LEU A 1 87 ? -23.321 -32.711 9.870 1.00 90.31 87 LEU A N 1
ATOM 663 C CA . LEU A 1 87 ? -22.781 -32.057 11.066 1.00 90.31 87 LEU A CA 1
ATOM 664 C C . LEU A 1 87 ? -22.208 -33.061 12.078 1.00 90.31 87 LEU A C 1
ATOM 666 O O . LEU A 1 87 ? -21.109 -32.865 12.593 1.00 90.31 87 LEU A O 1
ATOM 670 N N . ARG A 1 88 ? -22.913 -34.168 12.346 1.00 92.62 88 ARG A N 1
ATOM 671 C CA . ARG A 1 88 ? -22.417 -35.215 13.263 1.00 92.62 88 ARG A CA 1
ATOM 672 C C . ARG A 1 88 ? -21.109 -35.833 12.769 1.00 92.62 88 ARG A C 1
ATOM 674 O O . ARG A 1 88 ? -20.184 -36.060 13.552 1.00 92.62 88 ARG A O 1
ATOM 681 N N . GLN A 1 89 ? -21.016 -36.081 11.465 1.00 90.44 89 GLN A N 1
ATOM 682 C CA . GLN A 1 89 ? -19.794 -36.586 10.849 1.00 90.44 89 GLN A CA 1
ATOM 683 C C . GLN A 1 89 ? -18.655 -35.557 10.938 1.00 90.44 89 GLN A C 1
ATOM 685 O O . GLN A 1 89 ? -17.539 -35.895 11.332 1.00 90.44 89 GLN A O 1
ATOM 690 N N . ALA A 1 90 ? -18.952 -34.291 10.651 1.00 90.88 90 ALA A N 1
ATOM 691 C CA . ALA A 1 90 ? -18.013 -33.180 10.743 1.00 90.88 90 ALA A CA 1
ATOM 692 C C . ALA A 1 90 ? -17.418 -33.016 12.148 1.00 90.88 90 ALA A C 1
ATOM 694 O O . ALA A 1 90 ? -16.209 -32.842 12.279 1.00 90.88 90 ALA A O 1
ATOM 695 N N . VAL A 1 91 ? -18.232 -33.151 13.201 1.00 94.38 91 VAL A N 1
ATOM 696 C CA . VAL A 1 91 ? -17.772 -33.113 14.601 1.00 94.38 91 VAL A CA 1
ATOM 697 C C . VAL A 1 91 ? -16.777 -34.236 14.896 1.00 94.38 91 VAL A C 1
ATOM 699 O O . VAL A 1 91 ? -15.766 -34.012 15.562 1.00 94.38 91 VAL A O 1
ATOM 702 N N . THR A 1 92 ? -17.005 -35.427 14.340 1.00 92.62 92 THR A N 1
ATOM 703 C CA . THR A 1 92 ? -16.077 -36.556 14.493 1.00 92.62 92 THR A CA 1
ATOM 704 C C . THR A 1 92 ? -14.735 -36.257 13.820 1.00 92.62 92 THR A C 1
ATOM 706 O O . THR A 1 92 ? -13.678 -36.461 14.420 1.00 92.62 92 THR A O 1
ATOM 709 N N . HIS A 1 93 ? -14.752 -35.701 12.607 1.00 91.56 93 HIS A N 1
ATOM 710 C CA . HIS A 1 93 ? -13.530 -35.286 11.914 1.00 91.56 93 HIS A CA 1
ATOM 711 C C . HIS A 1 93 ? -12.804 -34.150 12.649 1.00 91.56 93 HIS A C 1
ATOM 713 O O . HIS A 1 93 ? -11.599 -34.250 12.889 1.00 91.56 93 HIS A O 1
ATOM 719 N N . ALA A 1 94 ? -13.526 -33.121 13.101 1.00 91.69 94 ALA A N 1
ATOM 720 C CA . ALA A 1 94 ? -12.971 -31.995 13.852 1.00 91.69 94 ALA A CA 1
ATOM 721 C C . ALA A 1 94 ? -12.265 -32.443 15.144 1.00 91.69 94 ALA A C 1
ATOM 723 O O . ALA A 1 94 ? -11.170 -31.958 15.444 1.00 91.69 94 ALA A O 1
ATOM 724 N N . ALA A 1 95 ? -12.831 -33.417 15.866 1.00 91.31 95 ALA A N 1
ATOM 725 C CA . ALA A 1 95 ? -12.238 -33.944 17.094 1.00 91.31 95 ALA A CA 1
ATOM 726 C C . ALA A 1 95 ? -10.887 -34.627 16.841 1.00 91.31 95 ALA A C 1
ATOM 728 O O . ALA A 1 95 ? -9.951 -34.453 17.616 1.00 91.31 95 ALA A O 1
ATOM 729 N N . THR A 1 96 ? -10.753 -35.340 15.719 1.00 88.62 96 THR A N 1
ATOM 730 C CA . THR A 1 96 ? -9.480 -35.967 15.319 1.00 88.62 96 THR A CA 1
ATOM 731 C C . THR A 1 96 ? -8.499 -34.989 14.667 1.00 88.62 96 THR A C 1
ATOM 733 O O . THR A 1 96 ? -7.296 -35.232 14.662 1.00 88.62 96 THR A O 1
ATOM 736 N N . GLY A 1 97 ? -9.002 -33.891 14.097 1.00 82.94 97 GLY A N 1
ATOM 737 C CA . GLY A 1 97 ? -8.230 -32.940 13.292 1.00 82.94 97 GLY A CA 1
ATOM 738 C C . GLY A 1 97 ? -7.866 -33.397 11.900 1.00 82.94 97 GLY A C 1
ATOM 739 O O . GLY A 1 97 ? -7.227 -32.640 11.171 1.00 82.94 97 GLY A O 1
ATOM 740 N N . ILE A 1 98 ? -8.307 -34.594 11.536 1.00 85.12 98 ILE A N 1
ATOM 741 C CA . ILE A 1 98 ? -8.057 -35.221 10.254 1.00 85.12 98 ILE A CA 1
ATOM 742 C C . ILE A 1 98 ? -9.344 -35.130 9.443 1.00 85.12 98 ILE A C 1
ATOM 744 O O . ILE A 1 98 ? -10.397 -35.628 9.852 1.00 85.12 98 ILE A O 1
ATOM 748 N N . TRP A 1 99 ? -9.249 -34.497 8.279 1.00 86.75 99 TRP A N 1
ATOM 749 C CA . TRP A 1 99 ? -10.355 -34.324 7.352 1.00 86.75 99 TRP A CA 1
ATOM 750 C C . TRP A 1 99 ? -10.172 -35.211 6.116 1.00 86.75 99 TRP A C 1
ATOM 752 O O . TRP A 1 99 ? -9.081 -35.215 5.536 1.00 86.75 99 TRP A O 1
ATOM 762 N N . PRO A 1 100 ? -11.198 -35.972 5.691 1.00 80.25 100 PRO A N 1
ATOM 763 C CA . PRO A 1 100 ? -11.125 -36.747 4.460 1.00 80.25 100 PRO A CA 1
ATOM 764 C C . PRO A 1 100 ? -11.120 -35.804 3.251 1.00 80.25 100 PRO A C 1
ATOM 766 O O . PRO A 1 100 ? -11.984 -34.936 3.134 1.00 80.25 100 PRO A O 1
ATOM 769 N N . ILE A 1 101 ? -10.158 -35.974 2.344 1.00 66.44 101 ILE A N 1
ATOM 770 C CA . ILE A 1 101 ? -10.073 -35.164 1.125 1.00 66.44 101 ILE A CA 1
ATOM 771 C C . ILE A 1 101 ? -10.891 -35.839 0.020 1.00 66.44 101 ILE A C 1
ATOM 773 O O . ILE A 1 101 ? -10.636 -36.991 -0.334 1.00 66.44 101 ILE A O 1
ATOM 777 N N . SER A 1 102 ? -11.836 -35.095 -0.554 1.00 56.28 102 SER A N 1
ATOM 778 C CA . SER A 1 102 ? -12.409 -35.377 -1.878 1.00 56.28 102 SER A CA 1
ATOM 779 C C . SER A 1 102 ? -11.788 -34.415 -2.903 1.00 56.28 102 SER A C 1
ATOM 781 O O . SER A 1 102 ? -11.320 -33.351 -2.497 1.00 56.28 102 SER A O 1
ATOM 783 N N . PRO A 1 103 ? -11.734 -34.744 -4.206 1.00 44.22 103 PRO A N 1
ATOM 784 C CA . PRO A 1 103 ? -11.267 -33.797 -5.220 1.00 44.22 103 PRO A CA 1
ATOM 785 C C . PRO A 1 103 ? -12.178 -32.557 -5.229 1.00 44.22 103 PRO A C 1
ATOM 787 O O . PRO A 1 103 ? -13.380 -32.711 -5.429 1.00 44.22 103 PRO A O 1
ATOM 790 N N . GLY A 1 104 ? -11.637 -31.357 -4.990 1.00 47.41 104 GLY A N 1
ATOM 791 C CA . GLY A 1 104 ? -12.400 -30.108 -5.118 1.00 47.41 104 GLY A CA 1
ATOM 792 C C . GLY A 1 104 ? -11.899 -28.929 -4.274 1.00 47.41 104 GLY A C 1
ATOM 793 O O . GLY A 1 104 ? -11.588 -29.090 -3.094 1.00 47.41 104 GLY A O 1
ATOM 794 N N . THR A 1 105 ? -11.878 -27.762 -4.927 1.00 44.94 105 THR A N 1
ATOM 795 C CA . THR A 1 105 ? -11.617 -26.390 -4.445 1.00 44.94 105 THR A CA 1
ATOM 796 C C . THR A 1 105 ? -10.231 -26.138 -3.842 1.00 44.94 105 THR A C 1
ATOM 798 O O . THR A 1 105 ? -10.036 -26.180 -2.628 1.00 44.94 105 THR A O 1
ATOM 801 N N . LEU A 1 106 ? -9.257 -25.811 -4.695 1.00 43.34 106 LEU A N 1
ATOM 802 C CA . LEU A 1 106 ? -7.985 -25.220 -4.265 1.00 43.34 106 LEU A CA 1
ATOM 803 C C . LEU A 1 106 ? -8.256 -23.824 -3.679 1.00 43.34 106 LEU A C 1
ATOM 805 O O . LEU A 1 106 ? -9.012 -23.050 -4.256 1.00 43.34 106 LEU A O 1
ATOM 809 N N . TYR A 1 107 ? -7.672 -23.522 -2.522 1.00 41.09 107 TYR A N 1
ATOM 810 C CA . TYR A 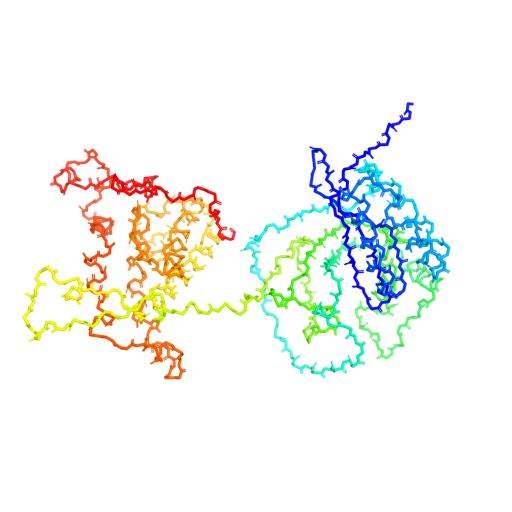1 107 ? -7.779 -22.228 -1.852 1.00 41.09 107 TYR A CA 1
ATOM 811 C C . TYR A 1 107 ? -6.388 -21.611 -1.733 1.00 41.09 107 TYR A C 1
ATOM 813 O O . TYR A 1 107 ? -5.554 -22.012 -0.918 1.00 41.09 107 TYR A O 1
ATOM 821 N N . GLU A 1 108 ? -6.143 -20.604 -2.556 1.00 38.09 108 GLU A N 1
ATOM 822 C CA . GLU A 1 108 ? -5.025 -19.697 -2.369 1.00 38.09 108 GLU A CA 1
ATOM 823 C C . GLU A 1 108 ? -5.473 -18.620 -1.376 1.00 38.09 108 GLU A C 1
ATOM 825 O O . GLU A 1 108 ? -6.500 -17.972 -1.571 1.00 38.09 108 GLU A O 1
ATOM 830 N N . ILE A 1 109 ? -4.739 -18.450 -0.272 1.00 36.28 109 ILE A N 1
ATOM 831 C CA . ILE A 1 109 ? -4.858 -17.204 0.487 1.00 36.28 109 ILE A CA 1
ATOM 832 C C . ILE A 1 109 ? -4.232 -16.159 -0.417 1.00 36.28 109 ILE A C 1
ATOM 834 O O . ILE A 1 109 ? -3.007 -16.127 -0.530 1.00 36.28 109 ILE A O 1
ATOM 838 N N . VAL A 1 110 ? -5.060 -15.329 -1.041 1.00 35.28 110 VAL A N 1
ATOM 839 C CA . VAL A 1 110 ? -4.596 -14.075 -1.622 1.00 35.28 110 VAL A CA 1
ATOM 840 C C . VAL A 1 110 ? -4.053 -13.260 -0.444 1.00 35.28 110 VAL A C 1
ATOM 842 O O . VAL A 1 110 ? -4.808 -12.715 0.363 1.00 35.28 110 VAL A O 1
ATOM 845 N N . GLN A 1 111 ? -2.728 -13.265 -0.270 1.00 30.33 111 GLN A N 1
ATOM 846 C CA . GLN A 1 111 ? -2.077 -12.094 0.314 1.00 30.33 111 GLN A CA 1
ATOM 847 C C . GLN A 1 111 ? -2.409 -10.925 -0.610 1.00 30.33 111 GLN A C 1
ATOM 849 O O . GLN A 1 111 ? -2.585 -11.193 -1.794 1.00 30.33 111 GLN A O 1
ATOM 854 N N . PRO A 1 112 ? -2.582 -9.693 -0.107 1.00 27.41 112 PRO A N 1
ATOM 855 C CA . PRO A 1 112 ? -3.005 -8.571 -0.936 1.00 27.41 112 PRO A CA 1
ATOM 856 C C . PRO A 1 112 ? -1.999 -8.349 -2.075 1.00 27.41 112 PRO A C 1
ATOM 858 O O . PRO A 1 112 ? -1.012 -7.639 -1.918 1.00 27.41 112 PRO A O 1
ATOM 861 N N . ASP A 1 113 ? -2.259 -9.009 -3.199 1.00 26.95 113 ASP A N 1
ATOM 862 C CA . ASP A 1 113 ? -1.600 -8.832 -4.475 1.00 26.95 113 ASP A CA 1
ATOM 863 C C . ASP A 1 113 ? -2.331 -7.689 -5.147 1.00 26.95 113 ASP A C 1
ATOM 865 O O . ASP A 1 113 ? -3.559 -7.658 -5.265 1.00 26.95 113 ASP A O 1
ATOM 869 N N . ASN A 1 114 ? -1.543 -6.704 -5.525 1.00 31.95 114 ASN A N 1
ATOM 870 C CA . ASN A 1 114 ? -2.013 -5.384 -5.874 1.00 31.95 114 ASN A CA 1
ATOM 871 C C . ASN A 1 114 ? -1.816 -5.231 -7.396 1.00 31.95 114 ASN A C 1
ATOM 873 O O . ASN A 1 114 ? -1.251 -4.252 -7.856 1.00 31.95 114 ASN A O 1
ATOM 877 N N . SER A 1 115 ? -2.207 -6.239 -8.177 1.00 32.47 115 SER A N 1
ATOM 878 C CA . SER A 1 115 ? -2.116 -6.218 -9.640 1.00 32.47 115 SER A CA 1
ATOM 879 C C . SER A 1 115 ? -3.514 -6.192 -10.240 1.00 32.47 115 SER A C 1
ATOM 881 O O . SER A 1 115 ? -4.370 -6.989 -9.864 1.00 32.47 115 SER A O 1
ATOM 883 N N . GLY A 1 116 ? -3.750 -5.286 -11.186 1.00 32.31 116 GLY A N 1
ATOM 884 C CA . GLY A 1 116 ? -4.923 -5.366 -12.052 1.00 32.31 116 GLY A CA 1
ATOM 885 C C . GLY A 1 116 ? -5.603 -4.040 -12.344 1.00 32.31 116 GLY A C 1
ATOM 886 O O . GLY A 1 116 ? -6.625 -3.711 -11.748 1.00 32.31 116 GLY A O 1
ATOM 887 N N . SER A 1 117 ? -5.107 -3.347 -13.369 1.00 32.28 117 SER A N 1
ATOM 888 C CA . SER A 1 117 ? -5.927 -2.440 -14.168 1.00 32.28 117 SER A CA 1
ATOM 889 C C . SER A 1 117 ? -7.051 -3.225 -14.862 1.00 32.28 117 SER A C 1
ATOM 891 O O . SER A 1 117 ? -6.791 -4.230 -15.529 1.00 32.28 117 SER A O 1
ATOM 893 N N . GLY A 1 118 ? -8.284 -2.737 -14.763 1.00 27.17 118 GLY A N 1
ATOM 894 C CA . GLY A 1 118 ? -9.431 -3.191 -15.542 1.00 27.17 118 GLY A CA 1
ATOM 895 C C . GLY A 1 118 ? -10.324 -1.991 -15.831 1.00 27.17 118 GLY A C 1
ATOM 896 O O . GLY A 1 118 ? -10.706 -1.273 -14.917 1.00 27.17 118 GLY A O 1
ATOM 897 N N . SER A 1 119 ? -10.587 -1.748 -17.113 1.00 30.27 119 SER A N 1
ATOM 898 C CA . SER A 1 119 ? -11.252 -0.561 -17.659 1.00 30.27 119 SER A CA 1
ATOM 899 C C . SER A 1 119 ? -12.565 -0.196 -16.961 1.00 30.27 119 SER A C 1
ATOM 901 O O . SER A 1 119 ? -13.475 -1.025 -16.879 1.00 30.27 119 SER A O 1
ATOM 903 N N . GLU A 1 120 ? -12.673 1.072 -16.565 1.00 28.62 120 GLU A N 1
ATOM 904 C CA . GLU A 1 120 ? -13.889 1.701 -16.055 1.00 28.62 120 GLU A CA 1
ATOM 905 C C . GLU A 1 120 ? -15.029 1.599 -17.078 1.00 28.62 120 GLU A C 1
ATOM 907 O O . GLU A 1 120 ? -14.939 2.094 -18.203 1.00 28.62 120 GLU A O 1
ATOM 912 N N . ALA A 1 121 ? -16.125 0.958 -16.677 1.00 30.05 121 ALA A N 1
ATOM 913 C CA . ALA A 1 121 ? -17.414 1.112 -17.331 1.00 30.05 121 ALA A CA 1
ATOM 914 C C . ALA A 1 121 ? -18.268 2.045 -16.467 1.00 30.05 121 ALA A C 1
ATOM 916 O O . ALA A 1 121 ? -18.443 1.792 -15.277 1.00 30.05 121 ALA A O 1
ATOM 917 N N . GLU A 1 122 ? -18.783 3.116 -17.073 1.00 30.50 122 GLU A N 1
ATOM 918 C CA . GLU A 1 122 ? -19.678 4.084 -16.434 1.00 30.50 122 GLU A CA 1
ATOM 919 C C . GLU A 1 122 ? -20.886 3.380 -15.794 1.00 30.50 122 GLU A C 1
ATOM 921 O O . GLU A 1 122 ? -21.673 2.711 -16.470 1.00 30.50 122 GLU A O 1
ATOM 926 N N . ILE A 1 123 ? -21.036 3.543 -14.477 1.00 31.03 123 ILE A N 1
ATOM 927 C CA . ILE A 1 123 ? -22.150 2.999 -13.698 1.00 31.03 123 ILE A CA 1
ATOM 928 C C . ILE A 1 123 ? -23.228 4.080 -13.591 1.00 31.03 123 ILE A C 1
ATOM 930 O O . ILE A 1 123 ? -23.016 5.134 -12.993 1.00 31.03 123 ILE A O 1
ATOM 934 N N . ALA A 1 124 ? -24.397 3.808 -14.171 1.00 28.28 124 ALA A N 1
ATOM 935 C CA . ALA A 1 124 ? -25.598 4.597 -13.944 1.00 28.28 124 ALA A CA 1
ATOM 936 C C . ALA A 1 124 ? -26.225 4.229 -12.589 1.00 28.28 124 ALA A C 1
ATOM 938 O O . ALA A 1 124 ? -26.431 3.056 -12.279 1.00 28.28 124 ALA A O 1
ATOM 939 N N . ASP A 1 125 ? -26.536 5.262 -11.810 1.00 28.45 125 ASP A N 1
ATOM 940 C CA . ASP A 1 125 ? -27.127 5.196 -10.476 1.00 28.45 125 ASP A CA 1
ATOM 941 C C . ASP A 1 125 ? -28.568 4.658 -10.527 1.00 28.45 125 ASP A C 1
ATOM 943 O O . ASP A 1 125 ? -29.463 5.289 -11.098 1.00 28.45 125 ASP A O 1
ATOM 947 N N . VAL A 1 126 ? -28.802 3.484 -9.932 1.00 28.64 126 VAL A N 1
ATOM 948 C CA . VAL A 1 126 ? -30.153 2.969 -9.678 1.00 28.64 126 VAL A CA 1
ATOM 949 C C . VAL A 1 126 ? -30.229 2.425 -8.256 1.00 28.64 126 VAL A C 1
ATOM 951 O O . VAL A 1 126 ? -29.938 1.265 -7.973 1.00 28.64 126 VAL A O 1
ATOM 954 N N . SER A 1 127 ? -30.678 3.290 -7.350 1.00 35.19 127 SER A N 1
ATOM 955 C CA . SER A 1 127 ? -31.080 2.925 -5.996 1.00 35.19 127 SER A CA 1
ATOM 956 C C . SER A 1 127 ? -32.233 1.914 -6.024 1.00 35.19 127 SER A C 1
ATOM 958 O O . SER A 1 127 ? -33.331 2.224 -6.493 1.00 35.19 127 SER A O 1
ATOM 960 N N . SER A 1 128 ? -32.023 0.719 -5.465 1.00 37.66 128 SER A N 1
ATOM 961 C CA . SER A 1 128 ? -33.134 -0.114 -5.002 1.00 37.66 128 SER A CA 1
ATOM 962 C C . SER A 1 128 ? -32.814 -0.740 -3.645 1.00 37.66 128 SER A C 1
ATOM 964 O O . SER A 1 128 ? -31.828 -1.445 -3.456 1.00 37.66 128 SER A O 1
ATOM 966 N N . VAL A 1 129 ? -33.647 -0.393 -2.666 1.00 41.84 129 VAL A N 1
ATOM 967 C CA . VAL A 1 129 ? -33.550 -0.790 -1.262 1.00 41.84 129 VAL A CA 1
ATOM 968 C C . VAL A 1 129 ? -34.349 -2.077 -1.076 1.00 41.84 129 VAL A C 1
ATOM 970 O O . VAL A 1 129 ? -35.581 -2.039 -1.068 1.00 41.84 129 VAL A O 1
ATOM 973 N N . ALA A 1 130 ? -33.674 -3.212 -0.888 1.00 40.31 130 ALA A N 1
ATOM 974 C CA . ALA A 1 130 ? -34.316 -4.444 -0.435 1.00 40.31 130 ALA A CA 1
ATOM 975 C C . ALA A 1 130 ? -34.247 -4.528 1.100 1.00 40.31 130 ALA A C 1
ATOM 977 O O . ALA A 1 130 ? -33.270 -4.986 1.691 1.00 40.31 130 ALA A O 1
ATOM 978 N N . ALA A 1 131 ? -35.299 -4.052 1.769 1.00 42.56 131 ALA A N 1
ATOM 979 C CA . ALA A 1 131 ? -35.443 -4.170 3.216 1.00 42.56 131 ALA A CA 1
ATOM 980 C C . ALA A 1 131 ? -35.642 -5.646 3.617 1.00 42.56 131 ALA A C 1
ATOM 982 O O . ALA A 1 131 ? -36.703 -6.216 3.365 1.00 42.56 131 ALA A O 1
ATOM 983 N N . GLY A 1 132 ? -34.638 -6.257 4.260 1.00 54.22 132 GLY A N 1
ATOM 984 C CA . GLY A 1 132 ? -34.779 -7.586 4.873 1.00 54.22 132 GLY A CA 1
ATOM 985 C C . GLY A 1 132 ? -33.509 -8.434 5.007 1.00 54.22 132 GLY A C 1
ATOM 986 O O . GLY A 1 132 ? -33.541 -9.420 5.740 1.00 54.22 132 GLY A O 1
ATOM 987 N N . HIS A 1 133 ? -32.404 -8.082 4.344 1.00 59.00 133 HIS A N 1
ATOM 988 C CA . HIS A 1 133 ? -31.163 -8.864 4.414 1.00 59.00 133 HIS A CA 1
ATOM 989 C C . HIS A 1 133 ? -30.288 -8.447 5.613 1.00 59.00 133 HIS A C 1
ATOM 991 O O . HIS A 1 133 ? -30.229 -7.255 5.922 1.00 59.00 133 HIS A O 1
ATOM 997 N N . PRO A 1 134 ? -29.604 -9.382 6.304 1.00 63.59 134 PRO A N 1
ATOM 998 C CA . PRO A 1 134 ? -28.656 -9.035 7.365 1.00 63.59 134 PRO A CA 1
ATOM 999 C C . PRO A 1 134 ? -27.428 -8.326 6.779 1.00 63.59 134 PRO A C 1
ATOM 1001 O O . PRO A 1 134 ? -27.011 -8.658 5.671 1.00 63.59 134 PRO A O 1
ATOM 1004 N N . ARG A 1 135 ? -26.843 -7.369 7.505 1.00 71.50 135 ARG A N 1
ATOM 1005 C CA . ARG A 1 135 ? -25.554 -6.767 7.129 1.00 71.50 135 ARG A CA 1
ATOM 1006 C C . ARG A 1 135 ? -24.413 -7.661 7.577 1.00 71.50 135 ARG A C 1
ATOM 1008 O O . ARG A 1 135 ? -24.558 -8.376 8.565 1.00 71.50 135 ARG A O 1
ATOM 1015 N N . LEU A 1 136 ? -23.258 -7.572 6.926 1.00 72.81 136 LEU A N 1
ATOM 1016 C CA . LEU A 1 136 ? -22.050 -8.290 7.327 1.00 72.81 136 LEU A CA 1
ATOM 1017 C C . LEU A 1 136 ? -21.686 -8.003 8.793 1.00 72.81 136 LEU A C 1
ATOM 1019 O O . LEU A 1 136 ? -21.345 -8.928 9.520 1.00 72.81 136 LEU A O 1
ATOM 1023 N N . ASN A 1 137 ? -21.841 -6.752 9.239 1.00 75.06 137 ASN A N 1
ATOM 1024 C CA . ASN A 1 137 ? -21.631 -6.336 10.634 1.00 75.06 137 ASN A CA 1
ATOM 1025 C C . ASN A 1 137 ? -22.575 -7.001 11.646 1.00 75.06 137 ASN A C 1
ATOM 1027 O O . ASN A 1 137 ? -22.241 -7.111 12.824 1.00 75.06 137 ASN A O 1
ATOM 1031 N N . ASP A 1 138 ? -23.748 -7.440 11.195 1.00 75.19 138 ASP A N 1
ATOM 1032 C CA . ASP A 1 138 ? -24.763 -8.050 12.052 1.00 75.19 138 ASP A CA 1
ATOM 1033 C C . ASP A 1 138 ? -24.620 -9.582 12.102 1.00 75.19 138 ASP A C 1
ATOM 1035 O O . ASP A 1 138 ? -25.343 -10.258 12.839 1.00 75.19 138 ASP A O 1
ATOM 1039 N N . LEU A 1 139 ? -23.702 -10.151 11.311 1.00 68.44 139 LEU A N 1
ATOM 1040 C CA . LEU A 1 139 ? -23.481 -11.586 11.219 1.00 68.44 139 LEU A CA 1
ATOM 1041 C C . LEU A 1 139 ? -22.476 -12.071 12.277 1.00 68.44 139 LEU A C 1
ATOM 1043 O O . LEU A 1 139 ? -21.357 -11.564 12.351 1.00 68.44 139 LEU A O 1
ATOM 1047 N N . PRO A 1 140 ? -22.817 -13.090 13.086 1.00 67.75 140 PRO A N 1
ATOM 1048 C CA . PRO A 1 140 ? -21.874 -13.637 14.049 1.00 67.75 140 PRO A CA 1
ATOM 1049 C C . PRO A 1 140 ? -20.785 -14.472 13.355 1.00 67.75 140 PRO A C 1
ATOM 1051 O O . PRO A 1 140 ? -21.061 -15.429 12.642 1.00 67.75 140 PRO A O 1
ATOM 1054 N N . GLY A 1 141 ? -19.516 -14.183 13.641 1.00 67.81 141 GLY A N 1
ATOM 1055 C CA . GLY A 1 141 ? -18.384 -14.993 13.182 1.00 67.81 141 GLY A CA 1
ATOM 1056 C C . GLY A 1 141 ? -17.754 -14.515 11.871 1.00 67.81 141 GLY A C 1
ATOM 1057 O O . GLY A 1 141 ? -17.826 -13.350 11.514 1.00 67.81 141 GLY A O 1
ATOM 1058 N N . LYS A 1 142 ? -17.038 -15.422 11.193 1.00 75.12 142 LYS A N 1
ATOM 1059 C CA . LYS A 1 142 ? -16.281 -15.116 9.968 1.00 75.12 142 LYS A CA 1
ATOM 1060 C C . LYS A 1 142 ? -17.109 -15.492 8.744 1.00 75.12 142 LYS A C 1
ATOM 1062 O O . LYS A 1 142 ? -17.520 -16.651 8.641 1.00 75.12 142 LYS A O 1
ATOM 1067 N N . THR A 1 143 ? -17.247 -14.564 7.806 1.00 71.19 143 THR A N 1
ATOM 1068 C CA . THR A 1 143 ? -17.967 -14.780 6.546 1.00 71.19 143 THR A CA 1
ATOM 1069 C C . THR A 1 143 ? -16.980 -14.907 5.399 1.00 71.19 143 THR A C 1
ATOM 1071 O O . THR A 1 143 ? -16.063 -14.101 5.283 1.00 71.19 143 THR A O 1
ATOM 1074 N N . VAL A 1 144 ? -17.161 -15.911 4.545 1.00 67.69 144 VAL A N 1
ATOM 1075 C CA . VAL A 1 144 ? -16.371 -16.091 3.322 1.00 67.69 144 VAL A CA 1
ATOM 1076 C C . VAL A 1 144 ? -17.256 -15.864 2.097 1.00 67.69 144 VAL A C 1
ATOM 1078 O O . VAL A 1 144 ? -18.388 -16.349 2.040 1.00 67.69 144 VAL A O 1
ATOM 1081 N N . ARG A 1 145 ? -16.744 -15.128 1.113 1.00 71.06 145 ARG A N 1
ATOM 1082 C CA . ARG A 1 145 ? -17.317 -15.011 -0.231 1.00 71.06 145 ARG A CA 1
ATOM 1083 C C . ARG A 1 145 ? -16.574 -15.959 -1.151 1.00 71.06 145 ARG A C 1
ATOM 1085 O O . ARG A 1 145 ? -15.353 -15.941 -1.156 1.00 71.06 145 ARG A O 1
ATOM 1092 N N . ILE A 1 146 ? -17.294 -16.748 -1.941 1.00 67.31 146 ILE A N 1
ATOM 1093 C CA . ILE A 1 146 ? -16.697 -17.596 -2.974 1.00 67.31 146 ILE A CA 1
ATOM 1094 C C . ILE A 1 146 ? -17.202 -17.111 -4.330 1.00 67.31 146 ILE A C 1
ATOM 1096 O O . ILE A 1 146 ? -18.405 -17.111 -4.580 1.00 67.31 146 ILE A O 1
ATOM 1100 N N . ALA A 1 147 ? -16.285 -16.692 -5.193 1.00 67.69 147 ALA A N 1
ATOM 1101 C CA . ALA A 1 147 ? -16.554 -16.407 -6.593 1.00 67.69 147 ALA A CA 1
ATOM 1102 C C . ALA A 1 147 ? -16.177 -17.638 -7.424 1.00 67.69 147 ALA A C 1
ATOM 1104 O O . ALA A 1 147 ? -15.121 -18.234 -7.205 1.00 67.69 147 ALA A O 1
ATOM 1105 N N . ARG A 1 148 ? -17.046 -18.032 -8.358 1.00 67.06 148 ARG A N 1
ATOM 1106 C CA . ARG A 1 148 ? -16.811 -19.154 -9.275 1.00 67.06 148 ARG A CA 1
ATOM 1107 C C . ARG A 1 148 ? -16.933 -18.689 -10.715 1.00 67.06 148 ARG A C 1
ATOM 1109 O O . ARG A 1 148 ? -17.818 -17.897 -11.031 1.00 67.06 148 ARG A O 1
ATOM 1116 N N . LEU A 1 149 ? -16.051 -19.202 -11.558 1.00 68.25 149 LEU A N 1
ATOM 1117 C CA . LEU A 1 149 ? -16.071 -19.052 -13.001 1.00 68.25 149 LEU A CA 1
ATOM 1118 C C . LEU A 1 149 ? -16.206 -20.450 -13.568 1.00 68.25 149 LEU A C 1
ATOM 1120 O O . LEU A 1 149 ? -15.325 -21.289 -13.381 1.00 68.25 149 LEU A O 1
ATOM 1124 N N . HIS A 1 150 ? -17.299 -20.656 -14.283 1.00 68.69 150 HIS A N 1
ATOM 1125 C CA . HIS A 1 150 ? -17.491 -21.833 -15.102 1.00 68.69 150 HIS A CA 1
ATOM 1126 C C . HIS A 1 150 ? -17.565 -21.378 -16.553 1.00 68.69 150 HIS A C 1
ATOM 1128 O O . HIS A 1 150 ? -18.387 -20.525 -16.893 1.00 68.69 150 HIS A O 1
ATOM 1134 N N . GLU A 1 151 ? -16.706 -21.938 -17.398 1.00 71.56 151 GLU A N 1
ATOM 1135 C CA . GLU A 1 151 ? -16.780 -21.747 -18.841 1.00 71.56 151 GLU A CA 1
ATOM 1136 C C . GLU A 1 151 ? -17.248 -23.047 -19.483 1.00 71.56 151 GLU A C 1
ATOM 1138 O O . GLU A 1 151 ? -16.632 -24.103 -19.314 1.00 71.56 151 GLU A O 1
ATOM 1143 N N . PHE A 1 152 ? -18.349 -22.967 -20.225 1.00 77.25 152 PHE A N 1
ATOM 1144 C CA . PHE A 1 152 ? -18.951 -24.107 -20.898 1.00 77.25 152 PHE A CA 1
ATOM 1145 C C . PHE A 1 152 ? -18.954 -23.888 -22.406 1.00 77.25 152 PHE A C 1
ATOM 1147 O O . PHE A 1 152 ? -19.383 -22.848 -22.900 1.00 77.25 152 PHE A O 1
ATOM 1154 N N . HIS A 1 153 ? -18.548 -24.912 -23.149 1.00 81.06 153 HIS A N 1
ATOM 1155 C CA . HIS A 1 153 ? -18.840 -25.027 -24.568 1.00 81.06 153 HIS A CA 1
ATOM 1156 C C . HIS A 1 153 ? -20.129 -25.828 -24.740 1.00 81.06 153 HIS A C 1
ATOM 1158 O O . HIS A 1 153 ? -20.157 -27.034 -24.484 1.00 81.06 153 HIS A O 1
ATOM 1164 N N . ILE A 1 154 ? -21.200 -25.160 -25.164 1.00 85.56 154 ILE A N 1
ATOM 1165 C CA . ILE A 1 154 ? -22.490 -25.809 -25.406 1.00 85.56 154 ILE A CA 1
ATOM 1166 C C . ILE A 1 154 ? -22.420 -26.584 -26.724 1.00 85.56 154 ILE A C 1
ATOM 1168 O O . ILE A 1 154 ? -22.218 -26.011 -27.791 1.00 85.56 154 ILE A O 1
ATOM 1172 N N . THR A 1 155 ? -22.569 -27.904 -26.635 1.00 87.56 155 THR A N 1
ATOM 1173 C CA . THR A 1 155 ? -22.524 -28.830 -27.779 1.00 87.56 155 THR A CA 1
ATOM 1174 C C . THR A 1 155 ? -23.911 -29.301 -28.228 1.00 87.56 155 THR A C 1
ATOM 1176 O O . THR A 1 155 ? -24.065 -29.707 -29.378 1.00 87.56 155 THR A O 1
ATOM 1179 N N . ASP A 1 156 ? -24.908 -29.238 -27.339 1.00 90.38 156 ASP A N 1
ATOM 1180 C CA . ASP A 1 156 ? -26.314 -29.589 -27.578 1.00 90.38 156 ASP A CA 1
ATOM 1181 C C . ASP A 1 156 ? -27.220 -28.694 -26.712 1.00 90.38 156 ASP A C 1
ATOM 1183 O O . ASP A 1 156 ? -27.413 -28.947 -25.523 1.00 90.38 156 ASP A O 1
ATOM 1187 N N . GLU A 1 157 ? -27.753 -27.629 -27.311 1.00 89.19 157 GLU A N 1
ATOM 1188 C CA . GLU A 1 157 ? -28.604 -26.633 -26.645 1.00 89.19 157 GLU A CA 1
ATOM 1189 C C . GLU A 1 157 ? -29.917 -27.237 -26.118 1.00 89.19 157 GLU A C 1
ATOM 1191 O O . GLU A 1 157 ? -30.304 -26.999 -24.973 1.00 89.19 157 GLU A O 1
ATOM 1196 N N . ASP A 1 158 ? -30.562 -28.108 -26.900 1.00 89.19 158 ASP A N 1
ATOM 1197 C CA . ASP A 1 158 ? -31.822 -28.756 -26.523 1.00 89.19 158 ASP A CA 1
ATOM 1198 C C . ASP A 1 158 ? -31.656 -29.652 -25.288 1.00 89.19 158 ASP A C 1
ATOM 1200 O O . ASP A 1 158 ? -32.601 -29.856 -24.518 1.00 89.19 158 ASP A O 1
ATOM 1204 N N . ALA A 1 159 ? -30.481 -30.259 -25.105 1.00 89.81 159 ALA A N 1
ATOM 1205 C CA . ALA A 1 159 ? -30.171 -31.030 -23.904 1.00 89.81 159 ALA A CA 1
ATOM 1206 C C . ALA A 1 159 ? -30.033 -30.136 -22.661 1.00 89.81 159 ALA A C 1
ATOM 1208 O O . ALA A 1 159 ? -30.572 -30.497 -21.611 1.00 89.81 159 ALA A O 1
ATOM 1209 N N . VAL A 1 160 ? -29.393 -28.970 -22.790 1.00 87.31 160 VAL A N 1
ATOM 1210 C CA . VAL A 1 160 ? -29.234 -27.995 -21.697 1.00 87.31 160 VAL A CA 1
ATOM 1211 C C . VAL A 1 160 ? -30.587 -27.446 -21.258 1.00 87.31 160 VAL A C 1
ATOM 1213 O O . VAL A 1 160 ? -30.925 -27.501 -20.073 1.00 87.31 160 VAL A O 1
ATOM 1216 N N . LEU A 1 161 ? -31.401 -26.989 -22.213 1.00 87.12 161 LEU A N 1
ATOM 1217 C CA . LEU A 1 161 ? -32.727 -26.433 -21.937 1.00 87.12 161 LEU A CA 1
ATOM 1218 C C . LEU A 1 161 ? -33.641 -27.470 -21.271 1.00 87.12 161 LEU A C 1
ATOM 1220 O O . LEU A 1 161 ? -34.323 -27.164 -20.293 1.00 87.12 161 LEU A O 1
ATOM 1224 N N . ARG A 1 162 ? -33.627 -28.726 -21.743 1.00 86.69 162 ARG A N 1
ATOM 1225 C CA . ARG A 1 162 ? -34.379 -29.822 -21.104 1.00 86.69 162 ARG A CA 1
ATOM 1226 C C . ARG A 1 162 ? -33.896 -30.111 -19.690 1.00 86.69 162 ARG A C 1
ATOM 1228 O O . ARG A 1 162 ? -34.731 -30.261 -18.806 1.00 86.69 162 ARG A O 1
ATOM 1235 N N . ALA A 1 163 ? -32.585 -30.146 -19.458 1.00 83.81 163 ALA A N 1
ATOM 1236 C CA . ALA A 1 163 ? -32.037 -30.366 -18.123 1.00 83.81 163 ALA A CA 1
ATOM 1237 C C . ALA A 1 163 ? -32.442 -29.250 -17.142 1.00 83.81 163 ALA A C 1
ATOM 1239 O O . ALA A 1 163 ? -32.760 -29.532 -15.985 1.00 83.81 163 ALA A O 1
ATOM 1240 N N . ALA A 1 164 ? -32.478 -27.995 -17.599 1.00 80.75 164 ALA A N 1
ATOM 1241 C CA . ALA A 1 164 ? -32.956 -26.868 -16.801 1.00 80.75 164 ALA A CA 1
ATOM 1242 C C . ALA A 1 164 ? -34.466 -26.974 -16.520 1.00 80.75 164 ALA A C 1
ATOM 1244 O O . ALA A 1 164 ? -34.888 -26.861 -15.366 1.00 80.75 164 ALA A O 1
ATOM 1245 N N . MET A 1 165 ? -35.279 -27.275 -17.537 1.00 82.94 165 MET A N 1
ATOM 1246 C CA . MET A 1 165 ? -36.726 -27.484 -17.379 1.00 82.94 165 MET A CA 1
ATOM 1247 C C . MET A 1 165 ? -37.057 -28.652 -16.439 1.00 82.94 165 MET A C 1
ATOM 1249 O O . MET A 1 165 ? -37.956 -28.535 -15.606 1.00 82.94 165 MET A O 1
ATOM 1253 N N . ASP A 1 166 ? -36.293 -29.747 -16.486 1.00 83.19 166 ASP A N 1
ATOM 1254 C CA . ASP A 1 166 ? -36.428 -30.877 -15.556 1.00 83.19 166 ASP A CA 1
ATOM 1255 C C . ASP A 1 166 ? -36.133 -30.469 -14.096 1.00 83.19 166 ASP A C 1
ATOM 1257 O O . ASP A 1 166 ? -36.606 -31.114 -13.154 1.00 83.19 166 ASP A O 1
ATOM 1261 N N . ARG A 1 167 ? -35.395 -29.368 -13.887 1.00 73.25 167 ARG A N 1
ATOM 1262 C CA . ARG A 1 167 ? -35.176 -28.726 -12.578 1.00 73.25 167 ARG A CA 1
ATOM 1263 C C . ARG A 1 167 ? -36.196 -27.649 -12.219 1.00 73.25 167 ARG A C 1
ATOM 1265 O O . ARG A 1 167 ? -36.072 -27.036 -11.158 1.00 73.25 167 ARG A O 1
ATOM 1272 N N . GLY A 1 168 ? -37.222 -27.461 -13.041 1.00 76.56 168 GLY A N 1
ATOM 1273 C CA . GLY A 1 168 ? -38.282 -26.486 -12.809 1.00 76.56 168 GLY A CA 1
ATOM 1274 C C . GLY A 1 168 ? -37.908 -25.057 -13.197 1.00 76.56 168 GLY A C 1
ATOM 1275 O O . GLY A 1 168 ? -38.522 -24.126 -12.684 1.00 76.56 168 GLY A O 1
ATOM 1276 N N . TRP A 1 169 ? -36.908 -24.877 -14.062 1.00 84.25 169 TRP A N 1
ATOM 1277 C CA . TRP A 1 169 ? -36.673 -23.603 -14.738 1.00 84.25 169 TRP A CA 1
ATOM 1278 C C . TRP A 1 169 ? -37.691 -23.396 -15.867 1.00 84.25 169 TRP A C 1
ATOM 1280 O O . TRP A 1 169 ? -38.038 -24.343 -16.575 1.00 84.25 169 TRP A O 1
ATOM 1290 N N . GLU A 1 170 ? -38.143 -22.158 -16.049 1.00 80.19 170 GLU A N 1
ATOM 1291 C CA . GLU A 1 170 ? -39.017 -21.748 -17.149 1.00 80.19 170 GLU A CA 1
ATOM 1292 C C . GLU A 1 170 ? -38.326 -20.620 -17.934 1.00 80.19 170 GLU A C 1
ATOM 1294 O O . GLU A 1 170 ? -37.830 -19.686 -17.300 1.00 80.19 170 GLU A O 1
ATOM 1299 N N . PRO A 1 171 ? -38.285 -20.687 -19.279 1.00 78.94 171 PRO A N 1
ATOM 1300 C CA . PRO A 1 171 ? -37.655 -19.656 -20.097 1.00 78.94 171 PRO A CA 1
ATOM 1301 C C . PRO A 1 171 ? -38.417 -18.331 -20.027 1.00 78.94 171 PRO A C 1
ATOM 1303 O O . PRO A 1 171 ? -39.649 -18.310 -19.903 1.00 78.94 171 PRO A O 1
ATOM 1306 N N . LEU A 1 172 ? -37.689 -17.223 -20.174 1.00 78.00 172 LEU A N 1
ATOM 1307 C CA . LEU A 1 172 ? -38.277 -15.888 -20.269 1.00 78.00 172 LEU A CA 1
ATOM 1308 C C . LEU A 1 172 ? -39.313 -15.772 -21.411 1.00 78.00 172 LEU A C 1
ATOM 1310 O O . LEU A 1 172 ? -39.196 -16.418 -22.459 1.00 78.00 172 LEU A O 1
ATOM 1314 N N . PRO A 1 173 ? -40.355 -14.931 -21.245 1.00 77.19 173 PRO A N 1
ATOM 1315 C CA . PRO A 1 173 ? -41.334 -14.692 -22.297 1.00 77.19 173 PRO A CA 1
ATOM 1316 C C . PRO A 1 173 ? -40.676 -14.020 -23.508 1.00 77.19 173 PRO A C 1
ATOM 1318 O O . PRO A 1 173 ? -39.777 -13.201 -23.364 1.00 77.19 173 PRO A O 1
ATOM 1321 N N . ALA A 1 174 ? -41.192 -14.283 -24.713 1.00 75.12 174 ALA A N 1
ATOM 1322 C CA . ALA A 1 174 ? -40.598 -13.804 -25.970 1.00 75.12 174 ALA A CA 1
ATOM 1323 C C . ALA A 1 174 ? -40.422 -12.274 -26.083 1.00 75.12 174 ALA A C 1
ATOM 1325 O O . ALA A 1 174 ? -39.687 -11.806 -26.943 1.00 75.12 174 ALA A O 1
ATOM 1326 N N . SER A 1 175 ? -41.107 -11.490 -25.247 1.00 72.50 175 SER A N 1
ATOM 1327 C CA . SER A 1 175 ? -40.942 -10.035 -25.151 1.00 72.50 175 SER A CA 1
ATOM 1328 C C . SER A 1 175 ? -39.709 -9.586 -24.359 1.00 72.50 175 SER A C 1
ATOM 1330 O O . SER A 1 175 ? -39.378 -8.405 -24.407 1.00 72.50 175 SER A O 1
ATOM 1332 N N . GLU A 1 176 ? -39.087 -10.488 -23.602 1.00 68.56 176 GLU A N 1
ATOM 1333 C CA . GLU A 1 176 ? -37.966 -10.232 -22.684 1.00 68.56 176 GLU A CA 1
ATOM 1334 C C . GLU A 1 176 ? -36.681 -10.966 -23.102 1.00 68.56 176 GLU A C 1
ATOM 1336 O O . GLU A 1 176 ? -35.637 -10.761 -22.490 1.00 68.56 176 GLU A O 1
ATOM 1341 N N . LEU A 1 177 ? -36.743 -11.788 -24.155 1.00 72.12 177 LEU A N 1
ATOM 1342 C CA . LEU A 1 177 ? -35.578 -12.458 -24.732 1.00 72.12 177 LEU A CA 1
ATOM 1343 C C . LEU A 1 177 ? -34.709 -11.460 -25.501 1.00 72.12 177 LEU A C 1
ATOM 1345 O O . LEU A 1 177 ? -35.221 -10.624 -26.251 1.00 72.12 177 LEU A O 1
ATOM 1349 N N . ALA A 1 178 ? -33.396 -11.570 -25.327 1.00 70.81 178 ALA A N 1
ATOM 1350 C CA . ALA A 1 178 ? -32.432 -10.783 -26.080 1.00 70.81 178 ALA A CA 1
ATOM 1351 C C . ALA A 1 178 ? -32.222 -11.380 -27.485 1.00 70.81 178 ALA A C 1
ATOM 1353 O O . ALA A 1 178 ? -32.320 -12.592 -27.677 1.00 70.81 178 ALA A O 1
ATOM 1354 N N . ASP A 1 179 ? -31.915 -10.534 -28.475 1.00 71.69 179 ASP A N 1
ATOM 1355 C CA . ASP A 1 179 ? -31.711 -10.966 -29.869 1.00 71.69 179 ASP A CA 1
ATOM 1356 C C . ASP A 1 179 ? -30.533 -11.954 -30.025 1.00 71.69 179 ASP A C 1
ATOM 1358 O O . ASP A 1 179 ? -30.481 -12.713 -30.995 1.00 71.69 179 ASP A O 1
ATOM 1362 N N . ASP A 1 180 ? -29.586 -11.941 -29.086 1.00 73.06 180 ASP A N 1
ATOM 1363 C CA . ASP A 1 180 ? -28.406 -12.805 -29.019 1.00 73.06 180 ASP A CA 1
ATOM 1364 C C . ASP A 1 180 ? -28.586 -14.059 -28.142 1.00 73.06 180 ASP A C 1
ATOM 1366 O O . ASP A 1 180 ? -27.737 -14.948 -28.202 1.00 73.06 180 ASP A O 1
ATOM 1370 N N . ASP A 1 181 ? -29.700 -14.181 -27.409 1.00 75.50 181 ASP A N 1
ATOM 1371 C CA . ASP A 1 181 ? -30.077 -15.375 -26.636 1.00 75.50 181 ASP A CA 1
ATOM 1372 C C . ASP A 1 181 ? -31.577 -15.719 -26.804 1.00 75.50 181 ASP A C 1
ATOM 1374 O O . ASP A 1 181 ? -32.389 -15.555 -25.886 1.00 75.50 181 ASP A O 1
ATOM 1378 N N . PRO A 1 182 ? -31.987 -16.203 -27.991 1.00 73.69 182 PRO A N 1
ATOM 1379 C CA . PRO A 1 182 ? -33.393 -16.450 -28.310 1.00 73.69 182 PRO A CA 1
ATOM 1380 C C . PRO A 1 182 ? -34.009 -17.648 -27.566 1.00 73.69 182 PRO A C 1
ATOM 1382 O O . PRO A 1 182 ? -35.210 -17.885 -27.703 1.00 73.69 182 PRO A O 1
ATOM 1385 N N . GLY A 1 183 ? -33.210 -18.428 -26.831 1.00 78.19 183 GLY A N 1
ATOM 1386 C CA . GLY A 1 183 ? -33.644 -19.604 -26.071 1.00 78.19 183 GLY A CA 1
ATOM 1387 C C . GLY A 1 183 ? -33.599 -19.426 -24.552 1.00 78.19 183 GLY A C 1
ATOM 1388 O O . GLY A 1 183 ? -33.960 -20.364 -23.842 1.00 78.19 183 GLY A O 1
ATOM 1389 N N . ASP A 1 184 ? -33.159 -18.260 -24.060 1.00 80.56 184 ASP A N 1
ATOM 1390 C CA . ASP A 1 184 ? -32.781 -18.044 -22.653 1.00 80.56 184 ASP A CA 1
ATOM 1391 C C . ASP A 1 184 ? -31.771 -19.102 -22.169 1.00 80.56 184 ASP A C 1
ATOM 1393 O O . ASP A 1 184 ? -31.850 -19.664 -21.071 1.00 80.56 184 ASP A O 1
ATOM 1397 N N . LEU A 1 185 ? -30.816 -19.429 -23.042 1.00 81.88 185 LEU A N 1
ATOM 1398 C CA . LEU A 1 185 ? -29.756 -20.389 -22.779 1.00 81.88 185 LEU A CA 1
ATOM 1399 C C . LEU A 1 185 ? -28.908 -19.941 -21.587 1.00 81.88 185 LEU A C 1
ATOM 1401 O O . LEU A 1 185 ? -28.493 -20.777 -20.780 1.00 81.88 185 LEU A O 1
ATOM 1405 N N . VAL A 1 186 ? -28.686 -18.633 -21.433 1.00 76.56 186 VAL A N 1
ATOM 1406 C CA . VAL A 1 186 ? -27.993 -18.074 -20.270 1.00 76.56 186 VAL A CA 1
ATOM 1407 C C . VAL A 1 186 ? -28.784 -18.358 -18.991 1.00 76.56 186 VAL A C 1
ATOM 1409 O O . VAL A 1 186 ? -28.198 -18.858 -18.027 1.00 76.56 186 VAL A O 1
ATOM 1412 N N . GLY A 1 187 ? -30.100 -18.125 -18.969 1.00 74.19 187 GLY A N 1
ATOM 1413 C CA . GLY A 1 187 ? -30.955 -18.436 -17.818 1.00 74.19 187 GLY A CA 1
ATOM 1414 C C . GLY A 1 187 ? -30.987 -19.929 -17.477 1.00 74.19 187 GLY A C 1
ATOM 1415 O O . GLY A 1 187 ? -30.906 -20.310 -16.298 1.00 74.19 187 GLY A O 1
ATOM 1416 N N . ALA A 1 188 ? -31.013 -20.789 -18.496 1.00 77.56 188 ALA A N 1
ATOM 1417 C CA . ALA A 1 188 ? -30.946 -22.237 -18.327 1.00 77.56 188 ALA A CA 1
ATOM 1418 C C . ALA A 1 188 ? -29.621 -22.672 -17.687 1.00 77.56 188 ALA A C 1
ATOM 1420 O O . ALA A 1 188 ? -29.623 -23.391 -16.684 1.00 77.56 188 ALA A O 1
ATOM 1421 N N . VAL A 1 189 ? -28.488 -22.196 -18.218 1.00 74.94 189 VAL A N 1
ATOM 1422 C CA . VAL A 1 189 ? -27.155 -22.489 -17.671 1.00 74.94 189 VAL A CA 1
ATOM 1423 C C . VAL A 1 189 ? -27.036 -21.965 -16.243 1.00 74.94 189 VAL A C 1
ATOM 1425 O O . VAL A 1 189 ? -26.606 -22.718 -15.372 1.00 74.94 189 VAL A O 1
ATOM 1428 N N . MET A 1 190 ? -27.484 -20.735 -15.962 1.00 70.88 190 MET A N 1
ATOM 1429 C CA . MET A 1 190 ? -27.473 -20.151 -14.612 1.00 70.88 190 MET A CA 1
ATOM 1430 C C . MET A 1 190 ? -28.209 -21.020 -13.591 1.00 70.88 190 MET A C 1
ATOM 1432 O O . MET A 1 190 ? -27.724 -21.190 -12.471 1.00 70.88 190 MET A O 1
ATOM 1436 N N . THR A 1 191 ? -29.317 -21.652 -13.978 1.00 74.94 191 THR A N 1
ATOM 1437 C CA . THR A 1 191 ? -30.059 -22.563 -13.092 1.00 74.94 191 THR A CA 1
ATOM 1438 C C . THR A 1 191 ? -29.309 -23.869 -12.807 1.00 74.94 191 THR A C 1
ATOM 1440 O O . THR A 1 191 ? -29.510 -24.505 -11.770 1.00 74.94 191 THR A O 1
ATOM 1443 N N . LEU A 1 192 ? -28.423 -24.277 -13.713 1.00 71.00 192 LEU A N 1
ATOM 1444 C CA . LEU A 1 192 ? -27.660 -25.519 -13.627 1.00 71.00 192 LEU A CA 1
ATOM 1445 C C . LEU A 1 192 ? -26.258 -25.342 -13.006 1.00 71.00 192 LEU A C 1
ATOM 1447 O O . LEU A 1 192 ? -25.616 -26.348 -12.718 1.00 71.00 192 LEU A O 1
ATOM 1451 N N . THR A 1 193 ? -25.805 -24.108 -12.745 1.00 62.56 193 THR A N 1
ATOM 1452 C CA . THR A 1 193 ? -24.425 -23.745 -12.322 1.00 62.56 193 THR A CA 1
ATOM 1453 C C . THR A 1 193 ? -23.874 -24.424 -11.063 1.00 62.56 193 THR A C 1
ATOM 1455 O O . THR A 1 193 ? -22.666 -24.397 -10.843 1.00 62.56 193 THR A O 1
ATOM 1458 N N . ASP A 1 194 ? -24.706 -25.038 -10.217 1.00 62.38 194 ASP A N 1
ATOM 1459 C CA . ASP A 1 194 ? -24.208 -25.829 -9.081 1.00 62.38 194 ASP A CA 1
ATOM 1460 C C . ASP A 1 194 ? -23.605 -27.193 -9.523 1.00 62.38 194 ASP A C 1
ATOM 1462 O O . ASP A 1 194 ? -22.964 -27.850 -8.696 1.00 62.38 194 ASP A O 1
ATOM 1466 N N . ASP A 1 195 ? -23.759 -27.603 -10.793 1.00 62.88 195 ASP A N 1
ATOM 1467 C CA . ASP A 1 195 ? -23.205 -28.844 -11.355 1.00 62.88 195 ASP A CA 1
ATOM 1468 C C . ASP A 1 195 ? -22.026 -28.609 -12.310 1.00 62.88 195 ASP A C 1
ATOM 1470 O O . ASP A 1 195 ? -22.112 -27.850 -13.270 1.00 62.88 195 ASP A O 1
ATOM 1474 N N . ILE A 1 196 ? -20.946 -29.366 -12.100 1.00 58.00 196 ILE A N 1
ATOM 1475 C CA . ILE A 1 196 ? -19.740 -29.334 -12.948 1.00 58.00 196 ILE A CA 1
ATOM 1476 C C . ILE A 1 196 ? -19.934 -30.125 -14.259 1.00 58.00 196 ILE A C 1
ATOM 1478 O O . ILE A 1 196 ? -19.214 -29.894 -15.228 1.00 58.00 196 ILE A O 1
ATOM 1482 N N . ASP A 1 197 ? -20.896 -31.054 -14.300 1.00 67.31 197 ASP A N 1
ATOM 1483 C CA . ASP A 1 197 ? -21.139 -31.969 -15.425 1.00 67.31 197 ASP A CA 1
ATOM 1484 C C . ASP A 1 197 ? -22.515 -31.691 -16.047 1.00 67.31 197 ASP A C 1
ATOM 1486 O O . ASP A 1 197 ? -23.524 -32.316 -15.711 1.00 67.31 197 ASP A O 1
ATOM 1490 N N . LEU A 1 198 ? -22.559 -30.662 -16.895 1.00 76.75 198 LEU A N 1
ATOM 1491 C CA . LEU A 1 198 ? -23.785 -30.138 -17.487 1.00 76.75 198 LEU A CA 1
ATOM 1492 C C . LEU A 1 198 ? -24.148 -30.918 -18.767 1.00 76.75 198 LEU A C 1
ATOM 1494 O O . LEU A 1 198 ? -23.375 -30.908 -19.730 1.00 76.75 198 LEU A O 1
ATOM 1498 N N . PRO A 1 199 ? -25.318 -31.589 -18.831 1.00 79.44 199 PRO A N 1
ATOM 1499 C CA . PRO A 1 199 ? -25.718 -32.350 -20.011 1.00 79.44 199 PRO A CA 1
ATOM 1500 C C . PRO A 1 199 ? -25.768 -31.477 -21.266 1.00 79.44 199 PRO A C 1
ATOM 1502 O O . PRO A 1 199 ? -26.417 -30.438 -21.271 1.00 79.44 199 PRO A O 1
ATOM 1505 N N . GLY A 1 200 ? -25.114 -31.917 -22.342 1.00 83.00 200 GLY A N 1
ATOM 1506 C CA . GLY A 1 200 ? -25.051 -31.156 -23.594 1.00 83.00 200 GLY A CA 1
ATOM 1507 C C . GLY A 1 200 ? -23.966 -30.079 -23.627 1.00 83.00 200 GLY A C 1
ATOM 1508 O O . GLY A 1 200 ? -23.828 -29.401 -24.645 1.00 83.00 200 GLY A O 1
ATOM 1509 N N . ALA A 1 201 ? -23.142 -29.953 -22.585 1.00 84.06 201 ALA A N 1
ATOM 1510 C CA . ALA A 1 201 ? -22.003 -29.047 -22.569 1.00 84.06 201 ALA A CA 1
ATOM 1511 C C . ALA A 1 201 ? -20.693 -29.750 -22.212 1.00 84.06 201 ALA A C 1
ATOM 1513 O O . ALA A 1 201 ? -20.657 -30.785 -21.550 1.00 84.06 201 ALA A O 1
ATOM 1514 N N . GLN A 1 202 ? -19.597 -29.150 -22.657 1.00 77.31 202 GLN A N 1
ATOM 1515 C CA . GLN A 1 202 ? -18.250 -29.486 -22.234 1.00 77.31 202 GLN A CA 1
ATOM 1516 C C . GLN A 1 202 ? -17.722 -28.360 -21.347 1.00 77.31 202 GLN A C 1
ATOM 1518 O O . GLN A 1 202 ? -17.642 -27.215 -21.788 1.00 77.31 202 GLN A O 1
ATOM 1523 N N . THR A 1 203 ? -17.308 -28.687 -20.126 1.00 72.38 203 THR A N 1
ATOM 1524 C CA . THR A 1 203 ? -16.612 -27.743 -19.243 1.00 72.38 203 THR A CA 1
ATOM 1525 C C . THR A 1 203 ? -15.226 -27.448 -19.812 1.00 72.38 203 THR A C 1
ATOM 1527 O O . THR A 1 203 ? -14.411 -28.359 -19.990 1.00 72.38 203 THR A O 1
ATOM 1530 N N . LEU A 1 204 ? -14.982 -26.185 -20.151 1.00 64.31 204 LEU A N 1
ATOM 1531 C CA . LEU A 1 204 ? -13.701 -25.687 -20.646 1.00 64.31 204 LEU A CA 1
ATOM 1532 C C . LEU A 1 204 ? -12.817 -25.196 -19.500 1.00 64.31 204 LEU A C 1
ATOM 1534 O O . LEU A 1 204 ? -11.623 -25.481 -19.495 1.00 64.31 204 LEU A O 1
ATOM 1538 N N . GLU A 1 205 ? -13.416 -24.506 -18.529 1.00 62.19 205 GLU A N 1
ATOM 1539 C CA . GLU A 1 205 ? -12.721 -23.910 -17.390 1.00 62.19 205 GLU A CA 1
ATOM 1540 C C . GLU A 1 205 ? -13.590 -24.011 -16.129 1.00 62.19 205 GLU A C 1
ATOM 1542 O O . GLU A 1 205 ? -14.809 -23.826 -16.182 1.00 62.19 205 GLU A O 1
ATOM 1547 N N . ASP A 1 206 ? -12.954 -24.307 -14.996 1.00 64.50 206 ASP A N 1
ATOM 1548 C CA . ASP A 1 206 ? -13.581 -24.344 -13.674 1.00 64.50 206 ASP A CA 1
ATOM 1549 C C . ASP A 1 206 ? -12.609 -23.744 -12.657 1.00 64.50 206 ASP A C 1
ATOM 1551 O O . ASP A 1 206 ? -11.610 -24.362 -12.274 1.00 64.50 206 ASP A O 1
ATOM 1555 N N . GLN A 1 207 ? -12.885 -22.507 -12.254 1.00 57.88 207 GLN A N 1
ATOM 1556 C CA . GLN A 1 207 ? -12.074 -21.770 -11.295 1.00 57.88 207 GLN A CA 1
ATOM 1557 C C . GLN A 1 207 ? -12.940 -21.255 -10.157 1.00 57.88 207 GLN A C 1
ATOM 1559 O O . GLN A 1 207 ? -14.101 -20.881 -10.325 1.00 57.88 207 GLN A O 1
ATOM 1564 N N . SER A 1 208 ? -12.344 -21.182 -8.973 1.00 59.50 208 SER A N 1
ATOM 1565 C CA . SER A 1 208 ? -12.984 -20.609 -7.798 1.00 59.50 208 SER A CA 1
ATOM 1566 C C . SER A 1 208 ? -11.968 -19.849 -6.963 1.00 59.50 208 SER A C 1
ATOM 1568 O O . SER A 1 208 ? -10.901 -20.391 -6.678 1.00 59.50 208 SER A O 1
ATOM 1570 N N . VAL A 1 209 ? -12.332 -18.658 -6.502 1.00 56.12 209 VAL A N 1
ATOM 1571 C CA . VAL A 1 209 ? -11.597 -17.922 -5.465 1.00 56.12 209 VAL A CA 1
ATOM 1572 C C . VAL A 1 209 ? -12.509 -17.730 -4.274 1.00 56.12 209 VAL A C 1
ATOM 1574 O O . VAL A 1 209 ? -13.714 -17.538 -4.426 1.00 56.12 209 VAL A O 1
ATOM 1577 N N . ALA A 1 210 ? -11.934 -17.794 -3.079 1.00 59.72 210 ALA A N 1
ATOM 1578 C CA . ALA A 1 210 ? -12.644 -17.480 -1.859 1.00 59.72 210 ALA A CA 1
ATOM 1579 C C . ALA A 1 210 ? -11.909 -16.396 -1.073 1.00 59.72 210 ALA A C 1
ATOM 1581 O O . ALA A 1 210 ? -10.699 -16.473 -0.881 1.00 59.72 210 ALA A O 1
ATOM 1582 N N . GLU A 1 211 ? -12.663 -15.426 -0.575 1.00 62.53 211 GLU A N 1
ATOM 1583 C CA . GLU A 1 211 ? -12.173 -14.288 0.193 1.00 62.53 211 GLU A CA 1
ATOM 1584 C C . GLU A 1 211 ? -12.865 -14.246 1.550 1.00 62.53 211 GLU A C 1
ATOM 1586 O O . GLU A 1 211 ? -14.085 -14.399 1.647 1.00 62.53 211 GLU A O 1
ATOM 1591 N N . LEU A 1 212 ? -12.095 -14.017 2.612 1.00 64.88 212 LEU A N 1
ATOM 1592 C CA . LEU A 1 212 ? -12.671 -13.710 3.913 1.00 64.88 212 LEU A CA 1
ATOM 1593 C C . LEU A 1 212 ? -13.160 -12.258 3.906 1.00 64.88 212 LEU A C 1
ATOM 1595 O O . LEU A 1 212 ? -12.363 -11.362 3.653 1.00 64.88 212 LEU A O 1
ATOM 1599 N N . LEU A 1 213 ? -14.442 -12.046 4.203 1.00 65.06 213 LEU A N 1
ATOM 1600 C CA . LEU A 1 213 ? -15.031 -10.714 4.278 1.00 65.06 213 LEU A CA 1
ATOM 1601 C C . LEU A 1 213 ? -14.740 -10.063 5.633 1.00 65.06 213 LEU A C 1
ATOM 1603 O O . LEU A 1 213 ? -14.891 -10.705 6.679 1.00 65.06 213 LEU A O 1
ATOM 1607 N N . SER A 1 214 ? -14.382 -8.784 5.600 1.00 67.88 214 SER A N 1
ATOM 1608 C CA . SER A 1 214 ? -14.111 -7.945 6.764 1.00 67.88 214 SER A CA 1
ATOM 1609 C C . SER A 1 214 ? -14.919 -6.644 6.690 1.00 67.88 214 SER A C 1
ATOM 1611 O O . SER A 1 214 ? -14.697 -5.848 5.777 1.00 67.88 214 SER A O 1
ATOM 1613 N N . PRO A 1 215 ? -15.825 -6.368 7.648 1.00 61.84 215 PRO A N 1
ATOM 1614 C CA . PRO A 1 215 ? -16.505 -5.075 7.690 1.00 61.84 215 PRO A CA 1
ATOM 1615 C C . PRO A 1 215 ? -15.544 -3.891 7.819 1.00 61.84 215 PRO A C 1
ATOM 1617 O O . PRO A 1 215 ? -15.828 -2.815 7.299 1.00 61.84 215 PRO A O 1
ATOM 1620 N N . ASP A 1 216 ? -14.401 -4.106 8.479 1.00 52.41 216 ASP A N 1
ATOM 1621 C CA . ASP A 1 216 ? -13.344 -3.103 8.621 1.00 52.41 216 ASP A CA 1
ATOM 1622 C C . ASP A 1 216 ? -12.712 -2.747 7.262 1.00 52.41 216 ASP A C 1
ATOM 1624 O O . ASP A 1 216 ? -12.243 -1.628 7.083 1.00 52.41 216 ASP A O 1
ATOM 1628 N N . ASP A 1 217 ? -12.773 -3.661 6.284 1.00 51.97 217 ASP A N 1
ATOM 1629 C CA . ASP A 1 217 ? -12.304 -3.455 4.906 1.00 51.97 217 ASP A CA 1
ATOM 1630 C C . ASP A 1 217 ? -13.421 -2.912 3.985 1.00 51.97 217 ASP A C 1
ATOM 1632 O O . ASP A 1 217 ? -13.296 -2.929 2.760 1.00 51.97 217 ASP A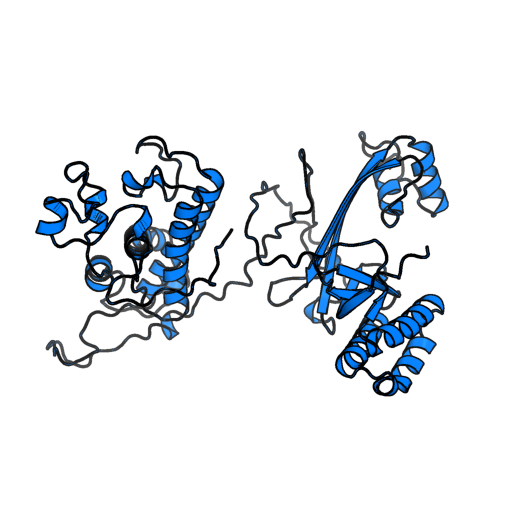 O 1
ATOM 1636 N N . GLY A 1 218 ? -14.548 -2.469 4.558 1.00 57.56 218 GLY A N 1
ATOM 1637 C CA . GLY A 1 218 ? -15.719 -2.011 3.806 1.00 57.56 218 GLY A CA 1
ATOM 1638 C C . GLY A 1 218 ? -16.467 -3.137 3.086 1.00 57.56 218 GLY A C 1
ATOM 1639 O O . GLY A 1 218 ? -17.297 -2.867 2.213 1.00 57.56 218 GLY A O 1
ATOM 1640 N N . ASP A 1 219 ? -16.187 -4.401 3.422 1.00 65.06 219 ASP A N 1
ATOM 1641 C CA . ASP A 1 219 ? -16.925 -5.519 2.855 1.00 65.06 219 ASP A CA 1
ATOM 1642 C C . ASP A 1 219 ? -18.376 -5.515 3.321 1.00 65.06 219 ASP A C 1
ATOM 1644 O O . ASP A 1 219 ? -18.709 -5.234 4.470 1.00 65.06 219 ASP A O 1
ATOM 1648 N N . GLU A 1 220 ? -19.253 -5.909 2.411 1.00 73.31 220 GLU A N 1
ATOM 1649 C CA . GLU A 1 220 ? -20.674 -6.045 2.676 1.00 73.31 220 GLU A CA 1
ATOM 1650 C C . GLU A 1 220 ? -21.211 -7.238 1.871 1.00 73.31 220 GLU A C 1
ATOM 1652 O O . GLU A 1 220 ? -20.579 -7.671 0.901 1.00 73.31 220 GLU A O 1
ATOM 1657 N N . LEU A 1 221 ? -22.338 -7.830 2.276 1.00 70.56 221 LEU A N 1
ATOM 1658 C CA . LEU A 1 221 ? -22.936 -8.967 1.558 1.00 70.56 221 LEU A CA 1
ATOM 1659 C C . LEU A 1 221 ? -23.387 -8.569 0.141 1.00 70.56 221 LEU A C 1
ATOM 1661 O O . LEU A 1 221 ? -23.715 -7.414 -0.109 1.00 70.56 221 LEU A O 1
ATOM 1665 N N . ALA A 1 222 ? -23.417 -9.532 -0.789 1.00 64.19 222 ALA A N 1
ATOM 1666 C CA . ALA A 1 222 ? -23.678 -9.271 -2.211 1.00 64.19 222 ALA A CA 1
ATOM 1667 C C . ALA A 1 222 ? -24.997 -8.512 -2.462 1.00 64.19 222 ALA A C 1
ATOM 1669 O O . ALA A 1 222 ? -25.018 -7.583 -3.257 1.00 64.19 222 ALA A O 1
ATOM 1670 N N . ASP A 1 223 ? -26.056 -8.834 -1.716 1.00 60.41 223 ASP A N 1
ATOM 1671 C CA . ASP A 1 223 ? -27.380 -8.202 -1.863 1.00 60.41 223 ASP A CA 1
ATOM 1672 C C . ASP A 1 223 ? -27.482 -6.823 -1.198 1.00 60.41 223 ASP A C 1
ATOM 1674 O O . ASP A 1 223 ? -28.452 -6.096 -1.395 1.00 60.41 223 ASP A O 1
ATOM 1678 N N . TRP A 1 224 ? -26.493 -6.478 -0.375 1.00 52.38 224 TRP A N 1
ATOM 1679 C CA . TRP A 1 224 ? -26.369 -5.172 0.264 1.00 52.38 224 TRP A CA 1
ATOM 1680 C C . TRP A 1 224 ? -25.444 -4.226 -0.504 1.00 52.38 224 TRP A C 1
ATOM 1682 O O . TRP A 1 224 ? -25.428 -3.027 -0.221 1.00 52.38 224 TRP A O 1
ATOM 1692 N N . SER A 1 225 ? -24.671 -4.734 -1.467 1.00 51.94 225 SER A N 1
ATOM 1693 C CA . SER A 1 225 ? -23.870 -3.879 -2.332 1.00 51.94 225 SER A CA 1
ATOM 1694 C C . SER A 1 225 ? -24.794 -3.146 -3.301 1.00 51.94 225 SER A C 1
ATOM 1696 O O . SER A 1 225 ? -25.463 -3.763 -4.124 1.00 51.94 225 SER A O 1
ATOM 1698 N N . ALA A 1 226 ? -24.828 -1.815 -3.204 1.00 46.12 226 ALA A N 1
ATOM 1699 C CA . ALA A 1 226 ? -25.588 -0.970 -4.126 1.00 46.12 226 ALA A CA 1
ATOM 1700 C C . ALA A 1 226 ? -25.026 -1.001 -5.563 1.00 46.12 226 ALA A C 1
ATOM 1702 O O . ALA A 1 226 ? -25.695 -0.551 -6.491 1.00 46.12 226 ALA A O 1
ATOM 1703 N N . SER A 1 227 ? -23.817 -1.541 -5.747 1.00 41.12 227 SER A N 1
ATOM 1704 C CA . SER A 1 227 ? -23.170 -1.686 -7.046 1.00 41.12 227 SER A CA 1
ATOM 1705 C C . SER A 1 227 ? -23.379 -3.109 -7.577 1.00 41.12 227 SER A C 1
ATOM 1707 O O . SER A 1 227 ? -22.868 -4.057 -6.975 1.00 41.12 227 SER A O 1
ATOM 1709 N N . PRO A 1 228 ? -24.082 -3.304 -8.707 1.00 41.09 228 PRO A N 1
ATOM 1710 C CA . PRO A 1 228 ? -24.135 -4.611 -9.347 1.00 41.09 228 PRO A CA 1
ATOM 1711 C C . PRO A 1 228 ? -22.727 -5.027 -9.787 1.00 41.09 228 PRO A C 1
ATOM 1713 O O . PRO A 1 228 ? -22.032 -4.273 -10.470 1.00 41.09 228 PRO A O 1
ATOM 1716 N N . ILE A 1 229 ? -22.309 -6.244 -9.429 1.00 46.16 229 ILE A N 1
ATOM 1717 C CA . ILE A 1 229 ? -21.060 -6.826 -9.932 1.00 46.16 229 ILE A CA 1
ATOM 1718 C C . ILE A 1 229 ? -21.286 -7.168 -11.406 1.00 46.16 229 ILE A C 1
ATOM 1720 O O . ILE A 1 229 ? -21.817 -8.224 -11.740 1.00 46.16 229 ILE A O 1
ATOM 1724 N N . THR A 1 230 ? -20.918 -6.244 -12.287 1.00 41.72 230 THR A N 1
ATOM 1725 C CA . THR A 1 230 ? -21.018 -6.426 -13.736 1.00 41.72 230 THR A CA 1
ATOM 1726 C C . THR A 1 230 ? -19.616 -6.623 -14.284 1.00 41.72 230 THR A C 1
ATOM 1728 O O . THR A 1 230 ? -18.786 -5.722 -14.198 1.00 41.72 230 THR A O 1
ATOM 1731 N N . ILE A 1 231 ? -19.338 -7.800 -14.842 1.00 42.69 231 ILE A N 1
ATOM 1732 C CA . ILE A 1 231 ? -18.034 -8.132 -15.423 1.00 42.69 231 ILE A CA 1
ATOM 1733 C C . ILE A 1 231 ? -18.246 -8.428 -16.905 1.00 42.69 231 ILE A C 1
ATOM 1735 O O . ILE A 1 231 ? -19.058 -9.278 -17.265 1.00 42.69 231 ILE A O 1
ATOM 1739 N N . ARG A 1 232 ? -17.526 -7.714 -17.776 1.00 39.72 232 ARG A N 1
ATOM 1740 C CA . ARG A 1 232 ? -17.448 -8.028 -19.208 1.00 39.72 232 ARG A CA 1
ATOM 1741 C C . ARG A 1 232 ? -16.177 -8.823 -19.469 1.00 39.72 232 ARG A C 1
ATOM 1743 O O . ARG A 1 232 ? -15.087 -8.377 -19.126 1.00 39.72 232 ARG A O 1
ATOM 1750 N N . PHE A 1 233 ? -16.319 -9.990 -20.085 1.00 42.75 233 PHE A N 1
ATOM 1751 C CA . PHE A 1 233 ? -15.192 -10.863 -20.399 1.00 42.75 233 PHE A CA 1
ATOM 1752 C C . PHE A 1 233 ? -14.532 -10.451 -21.725 1.00 42.75 233 PHE A C 1
ATOM 1754 O O . PHE A 1 233 ? -15.200 -10.302 -22.751 1.00 42.75 233 PHE A O 1
ATOM 1761 N N . HIS A 1 234 ? -13.206 -10.308 -21.720 1.00 38.72 234 HIS A N 1
ATOM 1762 C CA . HIS A 1 234 ? -12.364 -10.207 -22.917 1.00 38.72 234 HIS A CA 1
ATOM 1763 C C . HIS A 1 234 ? -11.256 -11.277 -22.846 1.00 38.72 234 HIS A C 1
ATOM 1765 O O . HIS A 1 234 ? -10.971 -11.791 -21.768 1.00 38.72 234 HIS A O 1
ATOM 1771 N N . HIS A 1 235 ? -10.702 -11.671 -24.001 1.00 33.41 235 HIS A N 1
ATOM 1772 C CA . HIS A 1 235 ? -9.914 -12.899 -24.218 1.00 33.41 235 HIS A CA 1
ATOM 1773 C C . HIS A 1 235 ? -8.969 -13.329 -23.073 1.00 33.41 235 HIS A C 1
ATOM 1775 O O . HIS A 1 235 ? -8.094 -12.569 -22.673 1.00 33.41 235 HIS A O 1
ATOM 1781 N N . GLY A 1 236 ? -9.069 -14.603 -22.656 1.00 46.41 236 GLY A N 1
ATOM 1782 C CA . GLY A 1 236 ? -8.077 -15.270 -21.797 1.00 46.41 236 GLY A CA 1
ATOM 1783 C C . GLY A 1 236 ? -8.208 -14.994 -20.297 1.00 46.41 236 GLY A C 1
ATOM 1784 O O . GLY A 1 236 ? -7.195 -14.908 -19.605 1.00 46.41 236 GLY A O 1
ATOM 1785 N N . TRP A 1 237 ? -9.434 -14.839 -19.799 1.00 40.78 237 TRP A N 1
ATOM 1786 C CA . TRP A 1 237 ? -9.696 -14.487 -18.406 1.00 40.78 237 TRP A CA 1
ATOM 1787 C C . TRP A 1 237 ? -9.387 -15.642 -17.438 1.00 40.78 237 TRP A C 1
ATOM 1789 O O . TRP A 1 237 ? -9.678 -16.805 -17.710 1.00 40.78 237 TRP A O 1
ATOM 1799 N N . ARG A 1 238 ? -8.816 -15.307 -16.280 1.00 50.31 238 ARG A N 1
ATOM 1800 C CA . ARG A 1 238 ? -8.723 -16.177 -15.103 1.00 50.31 238 ARG A CA 1
ATOM 1801 C C . ARG A 1 238 ? -9.406 -15.466 -13.948 1.00 50.31 238 ARG A C 1
ATOM 1803 O O . ARG A 1 238 ? -9.365 -14.240 -13.878 1.00 50.31 238 ARG A O 1
ATOM 1810 N N . LEU A 1 239 ? -9.958 -16.235 -13.019 1.00 46.72 239 LEU A N 1
ATOM 1811 C CA . LEU A 1 239 ? -10.505 -15.805 -11.736 1.00 46.72 239 LEU A CA 1
ATOM 1812 C C . LEU A 1 239 ? -9.372 -15.335 -10.806 1.00 46.72 239 LEU A C 1
ATOM 1814 O O . LEU A 1 239 ? -9.253 -15.775 -9.677 1.00 46.72 239 LEU A O 1
ATOM 1818 N N . HIS A 1 240 ? -8.505 -14.444 -11.279 1.00 43.56 240 HIS A N 1
ATOM 1819 C CA . HIS A 1 240 ? -7.664 -13.600 -10.443 1.00 43.56 240 HIS A CA 1
ATOM 1820 C C . HIS A 1 240 ? -8.427 -12.293 -10.283 1.00 43.56 240 HIS A C 1
ATOM 1822 O O . HIS A 1 240 ? -8.166 -11.297 -10.952 1.00 43.56 240 HIS A O 1
ATOM 1828 N N . TYR A 1 241 ? -9.467 -12.343 -9.456 1.00 39.94 241 TYR A N 1
ATOM 1829 C CA . TYR A 1 241 ? -10.168 -11.138 -9.058 1.00 39.94 241 TYR A CA 1
ATOM 1830 C C . TYR A 1 241 ? -9.294 -10.441 -8.015 1.00 39.94 241 TYR A C 1
ATOM 1832 O O . TYR A 1 241 ? -9.387 -10.725 -6.824 1.00 39.94 241 TYR A O 1
ATOM 1840 N N . ALA A 1 242 ? -8.406 -9.556 -8.464 1.00 37.78 242 ALA A N 1
ATOM 1841 C CA . ALA A 1 242 ? -7.892 -8.514 -7.597 1.00 37.78 242 ALA A CA 1
ATOM 1842 C C . ALA A 1 242 ? -9.060 -7.572 -7.345 1.00 37.78 242 ALA A C 1
ATOM 1844 O O . ALA A 1 242 ? -9.387 -6.685 -8.134 1.00 37.78 242 ALA A O 1
ATOM 1845 N N . ARG A 1 243 ? -9.775 -7.830 -6.258 1.00 37.81 243 ARG A N 1
ATOM 1846 C CA . ARG A 1 243 ? -10.706 -6.852 -5.741 1.00 37.81 243 ARG A CA 1
ATOM 1847 C C . ARG A 1 243 ? -9.866 -5.625 -5.402 1.00 37.81 243 ARG A C 1
ATOM 1849 O O . ARG A 1 243 ? -9.099 -5.673 -4.442 1.00 37.81 243 ARG A O 1
ATOM 1856 N N . SER A 1 244 ? -10.020 -4.535 -6.155 1.00 39.94 244 SER A N 1
ATOM 1857 C CA . SER A 1 244 ? -9.705 -3.205 -5.638 1.00 39.94 244 SER A CA 1
ATOM 1858 C C . SER A 1 244 ? -10.600 -3.019 -4.425 1.00 39.94 244 SER A C 1
ATOM 1860 O O . SER A 1 244 ? -11.768 -2.638 -4.529 1.00 39.94 244 SER A O 1
ATOM 1862 N N . ARG A 1 245 ? -10.082 -3.422 -3.263 1.00 36.97 245 ARG A N 1
ATOM 1863 C CA . ARG A 1 245 ? -10.656 -3.059 -1.981 1.00 36.97 245 ARG A CA 1
ATOM 1864 C C . ARG A 1 245 ? -10.764 -1.539 -2.028 1.00 36.97 245 ARG A C 1
ATOM 1866 O O . ARG A 1 245 ? -9.756 -0.896 -2.336 1.00 36.97 245 ARG A O 1
ATOM 1873 N N . PRO A 1 246 ? -11.938 -0.948 -1.757 1.00 32.88 246 PRO A N 1
ATOM 1874 C CA . PRO A 1 246 ? -11.919 0.433 -1.322 1.00 32.88 246 PRO A CA 1
ATOM 1875 C C . PRO A 1 246 ? -10.948 0.431 -0.147 1.00 32.88 246 PRO A C 1
ATOM 1877 O O . PRO A 1 246 ? -11.127 -0.369 0.772 1.00 32.88 246 PRO A O 1
ATOM 1880 N N . ALA A 1 247 ? -9.862 1.201 -0.235 1.00 36.47 247 ALA A N 1
ATOM 1881 C CA . ALA A 1 247 ? -8.980 1.381 0.903 1.00 36.47 247 ALA A CA 1
ATOM 1882 C C . ALA A 1 247 ? -9.900 1.685 2.088 1.00 36.47 247 ALA A C 1
ATOM 1884 O O . ALA A 1 247 ? -10.652 2.658 2.006 1.00 36.47 247 ALA A O 1
ATOM 1885 N N . ALA A 1 248 ? -9.937 0.789 3.089 1.00 34.66 248 ALA A N 1
ATOM 1886 C CA . ALA A 1 248 ? -10.673 0.991 4.332 1.00 34.66 248 ALA A CA 1
ATOM 1887 C C . ALA A 1 248 ? -10.444 2.442 4.705 1.00 34.66 248 ALA A C 1
ATOM 1889 O O . ALA A 1 248 ? -9.263 2.720 4.895 1.00 34.66 248 ALA A O 1
ATOM 1890 N N . GLU A 1 249 ? -11.481 3.312 4.640 1.00 36.44 249 GLU A N 1
ATOM 1891 C CA . GLU A 1 249 ? -11.347 4.785 4.591 1.00 36.44 249 GLU A CA 1
ATOM 1892 C C . GLU A 1 249 ? -10.037 5.158 5.249 1.00 36.44 249 GLU A C 1
ATOM 1894 O O . GLU A 1 249 ? -9.959 5.067 6.480 1.00 36.44 249 GLU A O 1
ATOM 1899 N N . ALA A 1 250 ? -8.982 5.352 4.440 1.00 42.16 250 ALA A N 1
ATOM 1900 C CA . ALA A 1 250 ? -7.631 5.369 4.973 1.00 42.16 250 ALA A CA 1
ATOM 1901 C C . ALA A 1 250 ? -7.653 6.514 5.962 1.00 42.16 250 ALA A C 1
ATOM 1903 O O . ALA A 1 250 ? -7.788 7.662 5.547 1.00 42.16 250 ALA A O 1
ATOM 1904 N N . ARG A 1 251 ? -7.700 6.204 7.266 1.00 48.44 251 ARG A N 1
ATOM 1905 C CA . ARG A 1 251 ? -7.827 7.240 8.280 1.00 48.44 251 ARG A CA 1
ATOM 1906 C C . ARG A 1 251 ? -6.549 8.020 8.123 1.00 48.44 251 ARG A C 1
ATOM 1908 O O . ARG A 1 251 ? -5.505 7.529 8.549 1.00 48.44 251 ARG A O 1
ATOM 1915 N N . THR A 1 252 ? -6.642 9.167 7.455 1.00 62.81 252 THR A N 1
ATOM 1916 C CA . THR A 1 252 ? -5.504 10.021 7.167 1.00 62.81 252 THR A CA 1
ATOM 1917 C C . THR A 1 252 ? -4.745 10.166 8.478 1.00 62.81 252 THR A C 1
ATOM 1919 O O . THR A 1 252 ? -5.387 10.486 9.494 1.00 62.81 252 THR A O 1
ATOM 1922 N N . PRO A 1 253 ? -3.442 9.825 8.520 1.00 83.00 253 PRO A N 1
ATOM 1923 C CA . PRO A 1 253 ? -2.683 9.887 9.753 1.00 83.00 253 PRO A CA 1
ATOM 1924 C C . PRO A 1 253 ? -2.890 11.251 10.404 1.00 83.00 253 PRO A C 1
ATOM 1926 O O . PRO A 1 253 ? -2.914 12.287 9.741 1.00 83.00 253 PRO A O 1
ATOM 1929 N N . ASN A 1 254 ? -3.112 11.269 11.717 1.00 90.19 254 ASN A N 1
ATOM 1930 C CA . ASN A 1 254 ? -3.315 12.529 12.416 1.00 90.19 254 ASN A CA 1
ATOM 1931 C C . ASN A 1 254 ? -1.958 13.227 12.587 1.00 90.19 254 ASN A C 1
ATOM 1933 O O . ASN A 1 254 ? -1.360 13.153 13.661 1.00 90.19 254 ASN A O 1
ATOM 1937 N N . TYR A 1 255 ? -1.467 13.893 11.537 1.00 92.94 255 TYR A N 1
ATOM 1938 C CA . TYR A 1 255 ? -0.151 14.538 11.532 1.00 92.94 255 TYR A CA 1
ATOM 1939 C C . TYR A 1 255 ? -0.001 15.592 12.628 1.00 92.94 255 TYR A C 1
ATOM 1941 O O . TYR A 1 255 ? 1.091 15.762 13.157 1.00 92.94 255 TYR A O 1
ATOM 1949 N N . ALA A 1 256 ? -1.093 16.237 13.053 1.00 92.69 256 ALA A N 1
ATOM 1950 C CA . ALA A 1 256 ? -1.063 17.153 14.192 1.00 92.69 256 ALA A CA 1
ATOM 1951 C C . ALA A 1 256 ? -0.695 16.448 15.511 1.00 92.69 256 ALA A C 1
ATOM 1953 O O . ALA A 1 256 ? -0.061 17.051 16.373 1.00 92.69 256 ALA A O 1
ATOM 1954 N N . ALA A 1 257 ? -1.092 15.182 15.678 1.00 91.44 257 ALA A N 1
ATOM 1955 C CA . ALA A 1 257 ? -0.730 14.372 16.840 1.00 91.44 257 ALA A CA 1
ATOM 1956 C C . ALA A 1 257 ? 0.633 13.682 16.683 1.00 91.44 257 ALA A C 1
ATOM 1958 O O . ALA A 1 257 ? 1.312 13.464 17.684 1.00 91.44 257 ALA A O 1
ATOM 1959 N N . LEU A 1 258 ? 1.013 13.320 15.455 1.00 93.38 258 LEU A N 1
ATOM 1960 C CA . LEU A 1 258 ? 2.266 12.617 15.161 1.00 93.38 258 LEU A CA 1
ATOM 1961 C C . LEU A 1 258 ? 3.486 13.548 15.167 1.00 93.38 258 LEU A C 1
ATOM 1963 O O . LEU A 1 258 ? 4.545 13.144 15.634 1.00 93.38 258 LEU A O 1
ATOM 1967 N N . PHE A 1 259 ? 3.322 14.793 14.714 1.00 93.56 259 PHE A N 1
ATOM 1968 C CA . PHE A 1 259 ? 4.380 15.805 14.635 1.00 93.56 259 PHE A CA 1
ATOM 1969 C C . PHE A 1 259 ? 4.016 17.037 15.480 1.00 93.56 259 PHE A C 1
ATOM 1971 O O . PHE A 1 259 ? 3.826 18.126 14.943 1.00 93.56 259 PHE A O 1
ATOM 1978 N N . PRO A 1 260 ? 3.836 16.896 16.805 1.00 91.56 260 PRO A N 1
ATOM 1979 C CA . PRO A 1 260 ? 3.404 18.010 17.640 1.00 91.56 260 PRO A CA 1
ATOM 1980 C C . PRO A 1 260 ? 4.415 19.160 17.575 1.00 91.56 260 PRO A C 1
ATOM 1982 O O . PRO A 1 260 ? 5.610 18.951 17.782 1.00 91.56 260 PRO A O 1
ATOM 1985 N N . LEU A 1 261 ? 3.915 20.374 17.329 1.00 89.62 261 LEU A N 1
ATOM 1986 C CA . LEU A 1 261 ? 4.754 21.568 17.271 1.00 89.62 261 LEU A CA 1
ATOM 1987 C C . LEU A 1 261 ? 5.405 21.837 18.629 1.00 89.62 261 LEU A C 1
ATOM 1989 O O . LEU A 1 261 ? 4.726 21.860 19.662 1.00 89.62 261 LEU A O 1
ATOM 1993 N N . GLN A 1 262 ? 6.713 22.073 18.617 1.00 83.38 262 GLN A N 1
ATOM 1994 C CA . GLN A 1 262 ? 7.442 22.547 19.786 1.00 83.38 262 GLN A CA 1
ATOM 1995 C C . GLN A 1 262 ? 7.518 24.072 19.748 1.00 83.38 262 GLN A C 1
ATOM 1997 O O . GLN A 1 262 ? 8.115 24.647 18.843 1.00 83.38 262 GLN A O 1
ATOM 2002 N N . GLU A 1 263 ? 6.917 24.735 20.738 1.00 74.69 263 GLU A N 1
ATOM 2003 C CA . GLU A 1 263 ? 7.040 26.184 20.903 1.00 74.69 263 GLU A CA 1
ATOM 2004 C C . GLU A 1 263 ? 8.361 26.516 21.623 1.00 74.69 263 GLU A C 1
ATOM 2006 O O . GLU A 1 263 ? 8.553 26.169 22.792 1.00 74.69 263 GLU A O 1
ATOM 2011 N N . CYS A 1 264 ? 9.280 27.207 20.941 1.00 70.31 264 CYS A N 1
ATOM 2012 C CA . CYS A 1 264 ? 10.497 27.752 21.550 1.00 70.31 264 CYS A CA 1
ATOM 2013 C C . CYS A 1 264 ? 10.136 28.982 22.402 1.00 70.31 264 CYS A C 1
ATOM 2015 O O . CYS A 1 264 ? 9.609 29.980 21.913 1.00 70.31 264 CYS A O 1
ATOM 2017 N N . THR A 1 265 ? 10.434 28.932 23.704 1.00 68.06 265 THR A N 1
ATOM 2018 C CA . THR A 1 265 ? 10.245 30.075 24.619 1.00 68.06 265 THR A CA 1
ATOM 2019 C C . THR A 1 265 ? 11.453 31.010 24.675 1.00 68.06 265 THR A C 1
ATOM 2021 O O . THR A 1 265 ? 11.428 32.003 25.406 1.00 68.06 265 THR A O 1
ATOM 2024 N N . CYS A 1 266 ? 12.533 30.692 23.956 1.00 70.94 266 CYS A N 1
ATOM 2025 C CA . CYS A 1 266 ? 13.685 31.577 23.847 1.00 70.94 266 CYS A CA 1
ATOM 2026 C C . CYS A 1 266 ? 13.237 32.782 23.021 1.00 70.94 266 CYS A C 1
ATOM 2028 O O . CYS A 1 266 ? 12.805 32.637 21.885 1.00 70.94 266 CYS A O 1
ATOM 2030 N N . ALA A 1 267 ? 13.245 33.971 23.624 1.00 61.12 267 ALA A N 1
ATOM 2031 C CA . ALA A 1 267 ? 12.621 35.183 23.093 1.00 61.12 267 ALA A CA 1
ATOM 2032 C C . ALA A 1 267 ? 13.384 35.796 21.894 1.00 61.12 267 ALA A C 1
ATOM 2034 O O . ALA A 1 267 ? 13.707 36.983 21.904 1.00 61.12 267 ALA A O 1
ATOM 2035 N N . GLY A 1 268 ? 13.698 34.988 20.878 1.00 58.72 268 GLY A N 1
ATOM 2036 C CA . GLY A 1 268 ? 14.468 35.367 19.696 1.00 58.72 268 GLY A CA 1
ATOM 2037 C C . GLY A 1 268 ? 15.987 35.362 19.886 1.00 58.72 268 GLY A C 1
ATOM 2038 O O . GLY A 1 268 ? 16.697 35.781 18.977 1.00 58.72 268 GLY A O 1
ATOM 2039 N N . GLU A 1 269 ? 16.498 34.902 21.034 1.00 60.69 269 GLU A N 1
ATOM 2040 C CA . GLU A 1 269 ? 17.920 34.575 21.177 1.00 60.69 269 GLU A CA 1
ATOM 2041 C C . GLU A 1 269 ? 18.098 33.083 20.869 1.00 60.69 269 GLU A C 1
ATOM 2043 O O . GLU A 1 269 ? 17.615 32.261 21.654 1.00 60.69 269 GLU A O 1
ATOM 2048 N N . PRO A 1 270 ? 18.701 32.723 19.718 1.00 59.97 270 PRO A N 1
ATOM 2049 C CA . PRO A 1 270 ? 18.941 31.331 19.373 1.00 59.97 270 PRO A CA 1
ATOM 2050 C C . PRO A 1 270 ? 19.895 30.736 20.405 1.00 59.97 270 PRO A C 1
ATOM 2052 O O . PRO A 1 270 ? 21.057 31.127 20.505 1.00 59.97 270 PRO A O 1
ATOM 2055 N N . ASP A 1 271 ? 19.356 29.828 21.205 1.00 65.31 271 ASP A N 1
ATOM 2056 C CA . ASP A 1 271 ? 20.108 29.017 22.146 1.00 65.31 271 ASP A CA 1
ATOM 2057 C C . ASP A 1 271 ? 20.407 27.685 21.456 1.00 65.31 271 ASP A C 1
ATOM 2059 O O . ASP A 1 271 ? 19.484 26.916 21.181 1.00 65.31 271 ASP A O 1
ATOM 2063 N N . GLU A 1 272 ? 21.682 27.440 21.138 1.00 61.09 272 GLU A N 1
ATOM 2064 C CA . GLU A 1 272 ? 22.144 26.203 20.486 1.00 61.09 272 GLU A CA 1
ATOM 2065 C C . GLU A 1 272 ? 21.831 24.954 21.331 1.00 61.09 272 GLU A C 1
ATOM 2067 O O . GLU A 1 272 ? 21.715 23.858 20.784 1.00 61.09 272 GLU A O 1
ATOM 2072 N N . ASP A 1 273 ? 21.630 25.120 22.644 1.00 63.19 273 ASP A N 1
ATOM 2073 C CA . ASP A 1 273 ? 21.278 24.042 23.567 1.00 63.19 273 ASP A CA 1
ATOM 2074 C C . ASP A 1 273 ? 19.753 23.865 23.737 1.00 63.19 273 ASP A C 1
ATOM 2076 O O . ASP A 1 273 ? 19.317 22.971 24.472 1.00 63.19 273 ASP A O 1
ATOM 2080 N N . CYS A 1 274 ? 18.915 24.681 23.077 1.00 65.25 274 CYS A N 1
ATOM 2081 C CA . CYS A 1 274 ? 17.458 24.565 23.153 1.00 65.25 274 CYS A CA 1
ATOM 2082 C C . CYS A 1 274 ? 16.894 23.701 22.008 1.00 65.25 274 CYS A C 1
ATOM 2084 O O . CYS A 1 274 ? 16.847 24.155 20.862 1.00 65.25 274 CYS A O 1
ATOM 2086 N N . PRO A 1 275 ? 16.356 22.495 22.294 1.00 61.66 275 PRO A N 1
ATOM 2087 C CA . PRO A 1 275 ? 15.860 21.578 21.261 1.00 61.66 275 PRO A CA 1
ATOM 2088 C C . PRO A 1 275 ? 14.699 22.140 20.433 1.00 61.66 275 PRO A C 1
ATOM 2090 O O . PRO A 1 275 ? 14.493 21.717 19.303 1.00 61.66 275 PRO A O 1
ATOM 2093 N N . ALA A 1 276 ? 13.943 23.087 20.999 1.00 66.56 276 ALA A N 1
ATOM 2094 C CA . ALA A 1 276 ? 12.785 23.694 20.351 1.00 66.56 276 ALA A CA 1
ATOM 2095 C C . ALA A 1 276 ? 13.154 24.835 19.390 1.00 66.56 276 ALA A C 1
ATOM 2097 O O . ALA A 1 276 ? 12.293 25.287 18.646 1.00 66.56 276 ALA A O 1
ATOM 2098 N N . CYS A 1 277 ? 14.393 25.338 19.428 1.00 70.62 277 CYS A N 1
ATOM 2099 C CA . CYS A 1 277 ? 14.814 26.483 18.614 1.00 70.62 277 CYS A CA 1
ATOM 2100 C C . CYS A 1 277 ? 15.571 26.063 17.337 1.00 70.62 277 CYS A C 1
ATOM 2102 O O . CYS A 1 277 ? 16.121 26.916 16.642 1.00 70.62 277 CYS A O 1
ATOM 2104 N N . GLY A 1 278 ? 15.603 24.759 17.037 1.00 77.12 278 GLY A N 1
ATOM 2105 C CA . GLY A 1 278 ? 16.034 24.209 15.752 1.00 77.12 278 GLY A CA 1
ATOM 2106 C C . GLY A 1 278 ? 14.859 23.993 14.794 1.00 77.12 278 GLY A C 1
ATOM 2107 O O . GLY A 1 278 ? 13.702 23.998 15.208 1.00 77.12 278 GLY A O 1
ATOM 2108 N N . TRP A 1 279 ? 15.174 23.777 13.514 1.00 88.62 279 TRP A N 1
ATOM 2109 C CA . TRP A 1 279 ? 14.178 23.425 12.500 1.00 88.62 279 TRP A CA 1
ATOM 2110 C C . TRP A 1 279 ? 13.425 22.150 12.891 1.00 88.62 279 TRP A C 1
ATOM 2112 O O . TRP A 1 279 ? 14.045 21.167 13.310 1.00 88.62 279 TRP A O 1
ATOM 2122 N N . GLN A 1 280 ? 12.106 22.147 12.709 1.00 90.50 280 GLN A N 1
ATOM 2123 C CA . GLN A 1 280 ? 11.273 20.973 12.959 1.00 90.50 280 GLN A CA 1
ATOM 2124 C C . GLN A 1 280 ? 10.463 20.568 11.728 1.00 90.50 280 GLN A C 1
ATOM 2126 O O . GLN A 1 280 ? 9.885 21.402 11.030 1.00 90.50 280 GLN A O 1
ATOM 2131 N N . LEU A 1 281 ? 10.343 19.257 11.508 1.00 93.94 281 LEU A N 1
ATOM 2132 C CA . LEU A 1 281 ? 9.403 18.718 10.537 1.00 93.94 281 LEU A CA 1
ATOM 2133 C C . LEU A 1 281 ? 7.964 18.917 11.044 1.00 93.94 281 LEU A C 1
ATOM 2135 O O . LEU A 1 281 ? 7.506 18.228 11.956 1.00 93.94 281 LEU A O 1
ATOM 2139 N N . THR A 1 282 ? 7.260 19.886 10.461 1.00 95.56 282 THR A N 1
ATOM 2140 C CA . THR A 1 282 ? 5.918 20.297 10.902 1.00 95.56 282 THR A CA 1
ATOM 2141 C C . THR A 1 282 ? 4.824 19.321 10.440 1.00 95.56 282 THR A C 1
ATOM 2143 O O . THR A 1 282 ? 5.000 18.650 9.419 1.00 95.56 282 THR A O 1
ATOM 2146 N N . PRO A 1 283 ? 3.640 19.280 11.094 1.00 96.50 283 PRO A N 1
ATOM 2147 C CA . PRO A 1 283 ? 2.498 18.481 10.641 1.00 96.50 283 PRO A CA 1
ATOM 2148 C C . PRO A 1 283 ? 2.120 18.705 9.181 1.00 96.50 283 PRO A C 1
ATOM 2150 O O . PRO A 1 283 ? 1.795 17.760 8.471 1.00 96.50 283 PRO A O 1
ATOM 2153 N N . ARG A 1 284 ? 2.143 19.965 8.736 1.00 96.31 284 ARG A N 1
ATOM 2154 C CA . ARG A 1 284 ? 1.781 20.347 7.369 1.00 96.31 284 ARG A CA 1
ATOM 2155 C C . ARG A 1 284 ? 2.814 19.846 6.370 1.00 96.31 284 ARG A C 1
ATOM 2157 O O . ARG A 1 284 ? 2.455 19.312 5.326 1.00 96.31 284 ARG A O 1
ATOM 2164 N N . THR A 1 285 ? 4.092 19.979 6.700 1.00 97.19 285 THR A N 1
ATOM 2165 C CA . THR A 1 285 ? 5.170 19.491 5.838 1.00 97.19 285 THR A CA 1
ATOM 2166 C C . THR A 1 285 ? 5.150 17.961 5.764 1.00 97.19 285 THR A C 1
ATOM 2168 O O . THR A 1 285 ? 5.201 17.408 4.668 1.00 97.19 285 THR A O 1
ATOM 2171 N N . ALA A 1 286 ? 4.971 17.278 6.899 1.00 97.25 286 ALA A N 1
ATOM 2172 C CA . ALA A 1 286 ? 4.858 15.821 6.971 1.00 97.25 286 ALA A CA 1
ATOM 2173 C C . ALA A 1 286 ? 3.661 15.271 6.173 1.00 97.25 286 ALA A C 1
ATOM 2175 O O . ALA A 1 286 ? 3.818 14.298 5.437 1.00 97.25 286 ALA A O 1
ATOM 2176 N N . ASP A 1 287 ? 2.491 15.910 6.265 1.00 96.38 287 ASP A N 1
ATOM 2177 C CA . ASP A 1 287 ? 1.296 15.528 5.499 1.00 96.38 287 ASP A CA 1
ATOM 2178 C C . ASP A 1 287 ? 1.529 15.616 3.981 1.00 96.38 287 ASP A C 1
ATOM 2180 O O . ASP A 1 287 ? 1.204 14.687 3.237 1.00 96.38 287 ASP A O 1
ATOM 2184 N N . LEU A 1 288 ? 2.159 16.697 3.505 1.00 96.00 288 LEU A N 1
ATOM 2185 C CA . LEU A 1 288 ? 2.468 16.852 2.080 1.00 96.00 288 LEU A CA 1
ATOM 2186 C C . LEU A 1 288 ? 3.553 15.898 1.593 1.00 96.00 288 LEU A C 1
ATOM 2188 O O . LEU A 1 288 ? 3.399 15.340 0.510 1.00 96.00 288 LEU A O 1
ATOM 2192 N N . LEU A 1 289 ? 4.621 15.689 2.367 1.00 97.50 289 LEU A N 1
ATOM 2193 C CA . LEU A 1 289 ? 5.655 14.717 2.006 1.00 97.50 289 LEU A CA 1
ATOM 2194 C C . LEU A 1 289 ? 5.072 13.306 1.948 1.00 97.50 289 LEU A C 1
ATOM 2196 O O . LEU A 1 289 ? 5.327 12.582 0.994 1.00 97.50 289 LEU A O 1
ATOM 2200 N N . SER A 1 290 ? 4.229 12.932 2.912 1.00 96.44 290 SER A N 1
ATOM 2201 C CA . SER A 1 290 ? 3.576 11.622 2.918 1.00 96.44 290 SER A CA 1
ATOM 2202 C C . SER A 1 290 ? 2.607 11.460 1.745 1.00 96.44 290 SER A C 1
ATOM 2204 O O . SER A 1 290 ? 2.572 10.396 1.126 1.00 96.44 290 SER A O 1
ATOM 2206 N N . THR A 1 291 ? 1.888 12.528 1.379 1.00 93.19 291 THR A N 1
ATOM 2207 C CA . THR A 1 291 ? 1.056 12.569 0.165 1.00 93.19 291 THR A CA 1
ATOM 2208 C C . THR A 1 291 ? 1.908 12.354 -1.087 1.00 93.19 291 THR A C 1
ATOM 2210 O O . THR A 1 291 ? 1.607 11.471 -1.886 1.00 93.19 291 THR A O 1
ATOM 2213 N N . ALA A 1 292 ? 2.995 13.116 -1.238 1.00 95.75 292 ALA A N 1
ATOM 2214 C CA . ALA A 1 292 ? 3.873 13.040 -2.401 1.00 95.75 292 ALA A CA 1
ATOM 2215 C C . ALA A 1 292 ? 4.530 11.663 -2.537 1.00 95.75 292 ALA A C 1
ATOM 2217 O O . ALA A 1 292 ? 4.485 11.070 -3.610 1.00 95.75 292 ALA A O 1
ATOM 2218 N N . LEU A 1 293 ? 5.067 11.120 -1.442 1.00 97.62 293 LEU A N 1
ATOM 2219 C CA . LEU A 1 293 ? 5.661 9.784 -1.401 1.00 97.62 293 LEU A CA 1
ATOM 2220 C C . LEU A 1 293 ? 4.636 8.698 -1.744 1.00 97.62 293 LEU A C 1
ATOM 2222 O O . LEU A 1 293 ? 4.953 7.788 -2.499 1.00 97.62 293 LEU A O 1
ATOM 2226 N N . SER A 1 294 ? 3.401 8.803 -1.248 1.00 93.38 294 SER A N 1
ATOM 2227 C CA . SER A 1 294 ? 2.354 7.820 -1.561 1.00 93.38 294 SER A CA 1
ATOM 2228 C C . SER A 1 294 ? 1.978 7.837 -3.045 1.00 93.38 294 SER A C 1
ATOM 2230 O O . SER A 1 294 ? 1.862 6.776 -3.653 1.00 93.38 294 SER A O 1
ATOM 2232 N N . ILE A 1 295 ? 1.840 9.027 -3.641 1.00 89.62 295 ILE A N 1
ATOM 2233 C CA . ILE A 1 295 ? 1.530 9.168 -5.072 1.00 89.62 295 ILE A CA 1
ATOM 2234 C C . ILE A 1 295 ? 2.698 8.671 -5.930 1.00 89.62 295 ILE A C 1
ATOM 2236 O O . ILE A 1 295 ? 2.483 7.897 -6.860 1.00 89.62 295 ILE A O 1
ATOM 2240 N N . LEU A 1 296 ? 3.931 9.049 -5.587 1.00 94.81 296 LEU A N 1
ATOM 2241 C CA . LEU A 1 296 ? 5.133 8.580 -6.277 1.00 94.81 296 LEU A CA 1
ATOM 2242 C C . LEU A 1 296 ? 5.300 7.063 -6.171 1.00 94.81 296 LEU A C 1
ATOM 2244 O O . LEU A 1 296 ? 5.704 6.434 -7.145 1.00 94.81 296 LEU A O 1
ATOM 2248 N N . ALA A 1 297 ? 4.967 6.458 -5.027 1.00 92.44 297 ALA A N 1
ATOM 2249 C CA . ALA A 1 297 ? 4.963 5.007 -4.880 1.00 92.44 297 ALA A CA 1
ATOM 2250 C C . ALA A 1 297 ? 3.978 4.366 -5.863 1.00 92.44 297 ALA A C 1
ATOM 2252 O O . ALA A 1 297 ? 4.368 3.485 -6.630 1.00 92.44 297 ALA A O 1
ATOM 2253 N N . ASP A 1 298 ? 2.727 4.834 -5.881 1.00 86.94 298 ASP A N 1
ATOM 2254 C CA . ASP A 1 298 ? 1.690 4.305 -6.769 1.00 86.94 298 ASP A CA 1
ATOM 2255 C C . ASP A 1 298 ? 2.090 4.448 -8.244 1.00 86.94 298 ASP A C 1
ATOM 2257 O O . ASP A 1 298 ? 2.031 3.471 -8.992 1.00 86.94 298 ASP A O 1
ATOM 2261 N N . GLN A 1 299 ? 2.580 5.622 -8.640 1.00 90.56 299 GLN A N 1
ATOM 2262 C CA . GLN A 1 299 ? 3.075 5.886 -9.990 1.00 90.56 299 GLN A CA 1
ATOM 2263 C C . GLN A 1 299 ? 4.286 5.012 -10.350 1.00 90.56 299 GLN A C 1
ATOM 2265 O O . GLN A 1 299 ? 4.347 4.455 -11.444 1.00 90.56 299 GLN A O 1
ATOM 2270 N N . ALA A 1 300 ? 5.242 4.839 -9.434 1.00 88.56 300 ALA A N 1
ATOM 2271 C CA . ALA A 1 300 ? 6.427 4.018 -9.663 1.00 88.56 300 ALA A CA 1
ATOM 2272 C C . ALA A 1 300 ? 6.086 2.526 -9.780 1.00 88.56 300 ALA A C 1
ATOM 2274 O O . ALA A 1 300 ? 6.717 1.817 -10.567 1.00 88.56 300 ALA A O 1
ATOM 2275 N N . PHE A 1 301 ? 5.102 2.031 -9.023 1.00 87.00 301 PHE A N 1
ATOM 2276 C CA . PHE A 1 301 ? 4.616 0.658 -9.172 1.00 87.00 301 PHE A CA 1
ATOM 2277 C C .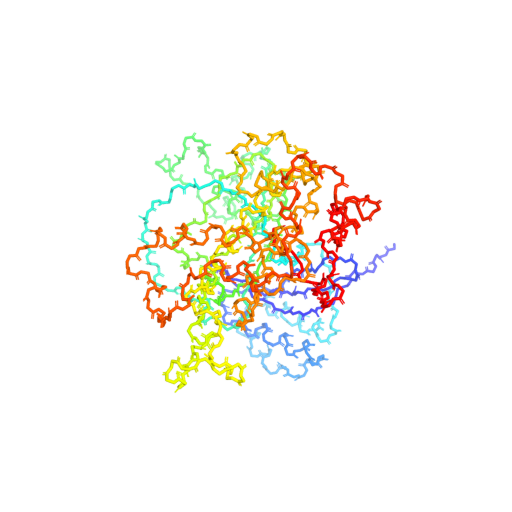 PHE A 1 301 ? 3.884 0.456 -10.507 1.00 87.00 301 PHE A C 1
ATOM 2279 O O . PHE A 1 301 ? 4.140 -0.551 -11.169 1.00 87.00 301 PHE A O 1
ATOM 2286 N N . ASP A 1 302 ? 3.057 1.413 -10.944 1.00 84.19 302 ASP A N 1
ATOM 2287 C CA . ASP A 1 302 ? 2.399 1.368 -12.264 1.00 84.19 302 ASP A CA 1
ATOM 2288 C C . ASP A 1 302 ? 3.418 1.404 -13.406 1.00 84.19 302 ASP A C 1
ATOM 2290 O O . ASP A 1 302 ? 3.357 0.611 -14.353 1.00 84.19 302 ASP A O 1
ATOM 2294 N N . ASP A 1 303 ? 4.410 2.286 -13.300 1.00 86.88 303 ASP A N 1
ATOM 2295 C CA . ASP A 1 303 ? 5.508 2.356 -14.253 1.00 86.88 303 ASP A CA 1
ATOM 2296 C C . ASP A 1 303 ? 6.325 1.056 -14.260 1.00 86.88 303 ASP A C 1
ATOM 2298 O O . ASP A 1 303 ? 6.727 0.597 -15.332 1.00 86.88 303 ASP A O 1
ATOM 2302 N N . ALA A 1 304 ? 6.545 0.422 -13.102 1.00 84.50 304 ALA A N 1
ATOM 2303 C CA . ALA A 1 304 ? 7.310 -0.822 -13.001 1.00 84.50 304 ALA A CA 1
ATOM 2304 C C . ALA A 1 304 ? 6.581 -1.972 -13.694 1.00 84.50 304 ALA A C 1
ATOM 2306 O O . ALA A 1 304 ? 7.197 -2.689 -14.483 1.00 84.50 304 ALA A O 1
ATOM 2307 N N . GLU A 1 305 ? 5.279 -2.112 -13.451 1.00 83.31 305 GLU A N 1
ATOM 2308 C CA . GLU A 1 305 ? 4.443 -3.134 -14.081 1.00 83.31 305 GLU A CA 1
ATOM 2309 C C . GLU A 1 305 ? 4.389 -2.946 -15.603 1.00 83.31 305 GLU A C 1
ATOM 2311 O O . GLU A 1 305 ? 4.631 -3.885 -16.367 1.00 83.31 305 GLU A O 1
ATOM 2316 N N . ARG A 1 306 ? 4.141 -1.713 -16.060 1.00 82.31 306 ARG A N 1
ATOM 2317 C CA . ARG A 1 306 ? 4.005 -1.389 -17.487 1.00 82.31 306 ARG A CA 1
ATOM 2318 C C . ARG A 1 306 ? 5.325 -1.519 -18.251 1.00 82.31 306 ARG A C 1
ATOM 2320 O O . ARG A 1 306 ? 5.324 -1.957 -19.404 1.00 82.31 306 ARG A O 1
ATOM 2327 N N . LEU A 1 307 ? 6.445 -1.138 -17.640 1.00 78.25 307 LEU A N 1
ATOM 2328 C CA . LEU A 1 307 ? 7.767 -1.210 -18.266 1.00 78.25 307 LEU A CA 1
ATOM 2329 C C . LEU A 1 307 ? 8.374 -2.620 -18.179 1.00 78.25 307 LEU A C 1
ATOM 2331 O O . LEU A 1 307 ? 9.090 -3.041 -19.092 1.00 78.25 307 LEU A O 1
ATOM 2335 N N . GLY A 1 308 ? 8.083 -3.376 -17.118 1.00 79.88 308 GLY A N 1
ATOM 2336 C CA . GLY A 1 308 ? 8.638 -4.709 -16.884 1.00 79.88 308 GLY A CA 1
ATOM 2337 C C . GLY A 1 308 ? 10.168 -4.686 -16.859 1.00 79.88 308 GLY A C 1
ATOM 2338 O O . GLY A 1 308 ? 10.761 -3.881 -16.148 1.00 79.88 308 GLY A O 1
ATOM 2339 N N . ASP A 1 309 ? 10.808 -5.548 -17.656 1.00 79.75 309 ASP A N 1
ATOM 2340 C CA . ASP A 1 309 ? 12.272 -5.600 -17.842 1.00 79.75 309 ASP A CA 1
ATOM 2341 C C . ASP A 1 309 ? 12.756 -4.799 -19.067 1.00 79.75 309 ASP A C 1
ATOM 2343 O O . ASP A 1 309 ? 13.911 -4.906 -19.484 1.00 79.75 309 ASP A O 1
ATOM 2347 N N . GLN A 1 310 ? 11.880 -4.018 -19.706 1.00 76.38 310 GLN A N 1
ATOM 2348 C CA . GLN A 1 310 ? 12.240 -3.292 -20.923 1.00 76.38 310 GLN A CA 1
ATOM 2349 C C . GLN A 1 310 ? 13.193 -2.134 -20.608 1.00 76.38 310 GLN A C 1
ATOM 2351 O O . GLN A 1 310 ? 13.124 -1.522 -19.544 1.00 76.38 310 GLN A O 1
ATOM 2356 N N . TYR A 1 311 ? 14.082 -1.819 -21.549 1.00 79.00 311 TYR A N 1
ATOM 2357 C CA . TYR A 1 311 ? 14.915 -0.619 -21.478 1.00 79.00 311 TYR A CA 1
ATOM 2358 C C . TYR A 1 311 ? 14.049 0.631 -21.648 1.00 79.00 311 TYR A C 1
ATOM 2360 O O . TYR A 1 311 ? 13.202 0.661 -22.544 1.00 79.00 311 TYR A O 1
ATOM 2368 N N . LEU A 1 312 ? 14.291 1.665 -20.840 1.00 76.38 312 LEU A N 1
ATOM 2369 C CA . LEU A 1 312 ? 13.633 2.956 -21.019 1.00 76.38 312 LEU A CA 1
ATOM 2370 C C . LEU A 1 312 ? 14.331 3.715 -22.166 1.00 76.38 312 LEU A C 1
ATOM 2372 O O . LEU A 1 312 ? 15.508 4.057 -22.025 1.00 76.38 312 LEU A O 1
ATOM 2376 N N . PRO A 1 313 ? 13.668 3.943 -23.320 1.00 62.12 313 PRO A N 1
ATOM 2377 C CA . PRO A 1 313 ? 14.278 4.686 -24.415 1.00 62.12 313 PRO A CA 1
ATOM 2378 C C . PRO A 1 313 ? 14.587 6.123 -23.970 1.00 62.12 313 PRO A C 1
ATOM 2380 O O . PRO A 1 313 ? 13.886 6.663 -23.124 1.00 62.12 313 PRO A O 1
ATOM 2383 N N . ASP A 1 314 ? 15.654 6.692 -24.542 1.00 58.22 314 ASP A N 1
ATOM 2384 C CA . ASP A 1 314 ? 16.332 7.951 -24.177 1.00 58.22 314 ASP A CA 1
ATOM 2385 C C . ASP A 1 314 ? 15.425 9.075 -23.611 1.00 58.22 314 ASP A C 1
ATOM 2387 O O . ASP A 1 314 ? 14.269 9.200 -24.009 1.00 58.22 314 ASP A O 1
ATOM 2391 N N . ALA A 1 315 ? 16.002 9.931 -22.750 1.00 50.94 315 ALA A N 1
ATOM 2392 C CA . ALA A 1 315 ? 15.407 10.861 -21.755 1.00 50.94 315 ALA A CA 1
ATOM 2393 C C . ALA A 1 315 ? 14.335 11.899 -22.207 1.00 50.94 315 ALA A C 1
ATOM 2395 O O . ALA A 1 315 ? 14.129 12.914 -21.547 1.00 50.94 315 ALA A O 1
ATOM 2396 N N . GLN A 1 316 ? 13.683 11.713 -23.353 1.00 51.62 316 GLN A N 1
ATOM 2397 C CA . GLN A 1 316 ? 12.569 12.521 -23.868 1.00 51.62 316 GLN A CA 1
ATOM 2398 C C . GLN A 1 316 ? 11.260 11.720 -23.964 1.00 51.62 316 GLN A C 1
ATOM 2400 O O . GLN A 1 316 ? 10.286 12.195 -24.547 1.00 51.62 316 GLN A O 1
ATOM 2405 N N . SER A 1 317 ? 11.224 10.500 -23.424 1.00 52.44 317 SER A N 1
ATOM 2406 C CA . SER A 1 317 ? 10.003 9.701 -23.325 1.00 52.44 317 SER A CA 1
ATOM 2407 C C . SER A 1 317 ? 9.115 10.219 -22.184 1.00 52.44 317 SER A C 1
ATOM 2409 O O . SER A 1 317 ? 9.041 9.579 -21.145 1.00 52.44 317 SER A O 1
ATOM 2411 N N . THR A 1 318 ? 8.419 11.342 -22.399 1.00 57.66 318 THR A N 1
ATOM 2412 C CA . THR A 1 318 ? 7.564 12.060 -21.419 1.00 57.66 318 THR A CA 1
ATOM 2413 C C . THR A 1 318 ? 6.262 11.331 -21.040 1.00 57.66 318 THR A C 1
ATOM 2415 O O . THR A 1 318 ? 5.221 11.963 -20.872 1.00 57.66 318 THR A O 1
ATOM 2418 N N . GLY A 1 319 ? 6.258 10.001 -21.064 1.00 67.81 319 GLY A N 1
ATOM 2419 C CA . GLY A 1 319 ? 5.068 9.175 -20.830 1.00 67.81 319 GLY A CA 1
ATOM 2420 C C . GLY A 1 319 ? 5.154 8.305 -19.577 1.00 67.81 319 GLY A C 1
ATOM 2421 O O . GLY A 1 319 ? 4.237 7.510 -19.347 1.00 67.81 319 GLY A O 1
ATOM 2422 N N . TRP A 1 320 ? 6.258 8.405 -18.834 1.00 82.19 320 TRP A N 1
ATOM 2423 C CA . TRP A 1 320 ? 6.454 7.761 -17.538 1.00 82.19 320 TRP A CA 1
ATOM 2424 C C . TRP A 1 320 ? 6.252 8.812 -16.452 1.00 82.19 320 TRP A C 1
ATOM 2426 O O . TRP A 1 320 ? 6.506 9.992 -16.675 1.00 82.19 320 TRP A O 1
ATOM 2436 N N . GLU A 1 321 ? 5.721 8.391 -15.317 1.00 86.19 321 GLU A N 1
ATOM 2437 C CA . GLU A 1 321 ? 5.388 9.293 -14.215 1.00 86.19 321 GLU A CA 1
ATOM 2438 C C . GLU A 1 321 ? 6.598 9.470 -13.278 1.00 86.19 321 GLU A C 1
ATOM 2440 O O . GLU A 1 321 ? 6.808 10.547 -12.714 1.00 86.19 321 GLU A O 1
ATOM 2445 N N . VAL A 1 322 ? 7.425 8.421 -13.136 1.00 91.44 322 VAL A N 1
ATOM 2446 C CA . VAL A 1 322 ? 8.585 8.402 -12.227 1.00 91.44 322 VAL A CA 1
ATOM 2447 C C . VAL A 1 322 ? 9.892 8.041 -12.929 1.00 91.44 322 VAL A C 1
ATOM 2449 O O . VAL A 1 322 ? 10.901 8.717 -12.731 1.00 91.44 322 VAL A O 1
ATOM 2452 N N . PHE A 1 323 ? 9.940 6.961 -13.717 1.00 90.38 323 PHE A N 1
ATOM 2453 C CA . PHE A 1 323 ? 11.240 6.391 -14.119 1.00 90.38 323 PHE A CA 1
ATOM 2454 C C . PHE A 1 323 ? 12.010 7.179 -15.184 1.00 90.38 323 PHE A C 1
ATOM 2456 O O . PHE A 1 323 ? 13.219 6.981 -15.311 1.00 90.38 323 PHE A O 1
ATOM 2463 N N . ASP A 1 324 ? 11.375 8.090 -15.916 1.00 88.25 324 ASP A N 1
ATOM 2464 C CA . ASP A 1 324 ? 12.075 9.019 -16.813 1.00 88.25 324 ASP A CA 1
ATOM 2465 C C . ASP A 1 324 ? 12.720 10.200 -16.060 1.00 88.25 324 ASP A C 1
ATOM 2467 O O . ASP A 1 324 ? 13.694 10.776 -16.553 1.00 88.25 324 ASP A O 1
ATOM 2471 N N . ARG A 1 325 ? 12.251 10.497 -14.839 1.00 90.75 325 ARG A N 1
ATOM 2472 C CA . ARG A 1 325 ? 12.795 11.517 -13.924 1.00 90.75 325 ARG A CA 1
ATOM 2473 C C . ARG A 1 325 ? 14.050 11.063 -13.180 1.00 90.75 325 ARG A C 1
ATOM 2475 O O . ARG A 1 325 ? 14.714 11.887 -12.560 1.00 90.75 325 ARG A O 1
ATOM 2482 N N . LEU A 1 326 ? 14.388 9.774 -13.218 1.00 92.62 326 LEU A N 1
ATOM 2483 C CA . LEU A 1 326 ? 15.579 9.231 -12.561 1.00 92.62 326 LEU A CA 1
ATOM 2484 C C . LEU A 1 326 ? 16.859 9.449 -13.389 1.00 92.62 326 LEU A C 1
ATOM 2486 O O . LEU A 1 326 ? 16.792 9.657 -14.605 1.00 92.62 326 LEU A O 1
ATOM 2490 N N . PRO A 1 327 ? 18.057 9.367 -12.771 1.00 90.88 327 PRO A N 1
ATOM 2491 C CA . PRO A 1 327 ? 19.315 9.499 -13.495 1.00 90.88 327 PRO A CA 1
ATOM 2492 C C . PRO A 1 327 ? 19.439 8.481 -14.640 1.00 90.88 327 PRO A C 1
ATOM 2494 O O . PRO A 1 327 ? 19.061 7.320 -14.454 1.00 90.88 327 PRO A O 1
ATOM 2497 N N . PRO A 1 328 ? 20.055 8.839 -15.787 1.00 87.12 328 PRO A N 1
ATOM 2498 C CA . PRO A 1 328 ? 20.121 7.969 -16.969 1.00 87.12 328 PRO A CA 1
ATOM 2499 C C . PRO A 1 328 ? 20.716 6.574 -16.733 1.00 87.12 328 PRO A C 1
ATOM 2501 O O . PRO A 1 328 ? 20.406 5.638 -17.468 1.00 87.12 328 PRO A O 1
ATOM 2504 N N . LEU A 1 329 ? 21.557 6.414 -15.705 1.00 89.25 329 LEU A N 1
ATOM 2505 C CA . LEU A 1 329 ? 22.127 5.119 -15.319 1.00 89.25 329 LEU A CA 1
ATOM 2506 C C . LEU A 1 329 ? 21.036 4.088 -14.954 1.00 89.25 329 LEU A C 1
ATOM 2508 O O . LEU A 1 329 ? 21.248 2.890 -15.098 1.00 89.25 329 LEU A O 1
ATOM 2512 N N . THR A 1 330 ? 19.860 4.549 -14.520 1.00 91.50 330 THR A N 1
ATOM 2513 C CA . THR A 1 330 ? 18.731 3.708 -14.090 1.00 91.50 330 THR A CA 1
ATOM 2514 C C . THR A 1 330 ? 17.870 3.212 -15.252 1.00 91.50 330 THR A C 1
ATOM 2516 O O . THR A 1 330 ? 17.072 2.294 -15.086 1.00 91.50 330 THR A O 1
ATOM 2519 N N . TYR A 1 331 ? 18.049 3.737 -16.467 1.00 88.25 331 TYR A N 1
ATOM 2520 C CA . TYR A 1 331 ? 17.197 3.385 -17.613 1.00 88.25 331 TYR A CA 1
ATOM 2521 C C . TYR A 1 331 ? 17.370 1.928 -18.071 1.00 88.25 331 TYR A C 1
ATOM 2523 O O . TYR A 1 331 ? 16.484 1.366 -18.719 1.00 88.25 331 TYR A O 1
ATOM 2531 N N . ILE A 1 332 ? 18.495 1.306 -17.701 1.00 85.31 332 ILE A N 1
ATOM 2532 C CA . ILE A 1 332 ? 18.795 -0.117 -17.920 1.00 85.31 332 ILE A CA 1
ATOM 2533 C C . ILE A 1 332 ? 18.301 -1.039 -16.797 1.00 85.31 332 ILE A C 1
ATOM 2535 O O . ILE A 1 332 ? 18.497 -2.248 -16.898 1.00 85.31 332 ILE A O 1
ATOM 2539 N N . ALA A 1 333 ? 17.728 -0.490 -15.724 1.00 87.00 333 ALA A N 1
ATOM 2540 C CA . ALA A 1 333 ? 17.298 -1.266 -14.568 1.00 87.00 333 ALA A CA 1
ATOM 2541 C C . ALA A 1 333 ? 16.241 -2.313 -14.943 1.00 87.00 333 ALA A C 1
ATOM 2543 O O . ALA A 1 333 ? 15.427 -2.090 -15.834 1.00 87.00 333 ALA A O 1
ATOM 2544 N N . ASP A 1 334 ? 16.245 -3.450 -14.252 1.00 82.38 334 ASP A N 1
ATOM 2545 C CA . ASP A 1 334 ? 15.240 -4.494 -14.441 1.00 82.38 334 ASP A CA 1
ATOM 2546 C C . ASP A 1 334 ? 13.967 -4.220 -13.617 1.00 82.38 334 ASP A C 1
ATOM 2548 O O . ASP A 1 334 ? 13.897 -3.292 -12.799 1.00 82.38 334 ASP A O 1
ATOM 2552 N N . HIS A 1 335 ? 12.936 -5.042 -13.815 1.00 84.12 335 HIS A N 1
ATOM 2553 C CA . HIS A 1 335 ? 11.675 -4.938 -13.082 1.00 84.12 335 HIS A CA 1
ATOM 2554 C C . HIS A 1 335 ? 11.870 -5.022 -11.561 1.00 84.12 335 HIS A C 1
ATOM 2556 O O . HIS A 1 335 ? 11.187 -4.346 -10.788 1.00 84.12 335 HIS A O 1
ATOM 2562 N N . ARG A 1 336 ? 12.820 -5.844 -11.105 1.00 84.56 336 ARG A N 1
ATOM 2563 C CA . ARG A 1 336 ? 13.089 -6.037 -9.677 1.00 84.56 336 ARG A CA 1
ATOM 2564 C C . ARG A 1 336 ? 13.656 -4.769 -9.051 1.00 84.56 336 ARG A C 1
ATOM 2566 O O . ARG A 1 336 ? 13.218 -4.387 -7.967 1.00 84.56 336 ARG A O 1
ATOM 2573 N N . TRP A 1 337 ? 14.620 -4.133 -9.703 1.00 91.56 337 TRP A N 1
ATOM 2574 C CA . TRP A 1 337 ? 15.183 -2.858 -9.277 1.00 91.56 337 TRP A CA 1
ATOM 2575 C C . TRP A 1 337 ? 14.097 -1.781 -9.229 1.00 91.56 337 TRP A C 1
ATOM 2577 O O . TRP A 1 337 ? 13.967 -1.086 -8.224 1.00 91.56 337 TRP A O 1
ATOM 2587 N N . ARG A 1 338 ? 13.241 -1.718 -10.254 1.00 91.06 338 ARG A N 1
ATOM 2588 C CA . ARG A 1 338 ? 12.122 -0.764 -10.334 1.00 91.06 338 ARG A CA 1
ATOM 2589 C C . ARG A 1 338 ? 11.130 -0.923 -9.189 1.00 91.06 338 ARG A C 1
ATOM 2591 O O . ARG A 1 338 ? 10.787 0.064 -8.549 1.00 91.06 338 ARG A O 1
ATOM 2598 N N . ARG A 1 339 ? 10.750 -2.158 -8.844 1.00 88.62 339 ARG A N 1
ATOM 2599 C CA . ARG A 1 339 ? 9.903 -2.420 -7.666 1.00 88.62 339 ARG A CA 1
ATOM 2600 C C . ARG A 1 339 ? 10.588 -2.047 -6.352 1.00 88.62 339 ARG A C 1
ATOM 2602 O O . ARG A 1 339 ? 9.922 -1.564 -5.444 1.00 88.62 339 ARG A O 1
ATOM 2609 N N . ARG A 1 340 ? 11.910 -2.230 -6.234 1.00 91.94 340 ARG A N 1
ATOM 2610 C CA . ARG A 1 340 ? 12.691 -1.747 -5.074 1.00 91.94 340 ARG A CA 1
ATOM 2611 C C . ARG A 1 340 ? 12.718 -0.227 -4.985 1.00 91.94 340 ARG A C 1
ATOM 2613 O O . ARG A 1 340 ? 12.604 0.285 -3.879 1.00 91.94 340 ARG A O 1
ATOM 2620 N N . MET A 1 341 ? 12.805 0.476 -6.112 1.00 95.69 341 MET A N 1
ATOM 2621 C CA . MET A 1 341 ? 12.698 1.934 -6.140 1.00 95.69 341 MET A CA 1
ATOM 2622 C C . MET A 1 341 ? 11.289 2.394 -5.747 1.00 95.69 341 MET A C 1
ATOM 2624 O O . MET A 1 341 ? 11.153 3.229 -4.863 1.00 95.69 341 MET A O 1
ATOM 2628 N N . ALA A 1 342 ? 10.241 1.787 -6.316 1.00 92.12 342 ALA A N 1
ATOM 2629 C CA . ALA A 1 342 ? 8.852 2.059 -5.939 1.00 92.12 342 ALA A CA 1
ATOM 2630 C C . ALA A 1 342 ? 8.617 1.855 -4.428 1.00 92.12 342 ALA A C 1
ATOM 2632 O O . ALA A 1 342 ? 7.994 2.670 -3.753 1.00 92.12 342 ALA A O 1
ATOM 2633 N N . ARG A 1 343 ? 9.218 0.800 -3.866 1.00 92.00 343 ARG A N 1
ATOM 2634 C CA . ARG A 1 343 ? 9.171 0.504 -2.434 1.00 92.00 343 ARG A CA 1
ATOM 2635 C C . ARG A 1 343 ? 9.896 1.529 -1.553 1.00 92.00 343 ARG A C 1
ATOM 2637 O O . ARG A 1 343 ? 9.507 1.688 -0.403 1.00 92.00 343 ARG A O 1
ATOM 2644 N N . ALA A 1 344 ? 10.923 2.210 -2.056 1.00 96.12 344 ALA A N 1
ATOM 2645 C CA . ALA A 1 344 ? 11.624 3.236 -1.285 1.00 96.12 344 ALA A CA 1
ATOM 2646 C C . ALA A 1 344 ? 10.697 4.419 -0.944 1.00 96.12 344 ALA A C 1
ATOM 2648 O O . ALA A 1 344 ? 10.766 4.948 0.163 1.00 96.12 344 ALA A O 1
ATOM 2649 N N . PHE A 1 345 ? 9.775 4.779 -1.846 1.00 97.12 345 PHE A N 1
ATOM 2650 C CA . PHE A 1 345 ? 8.749 5.787 -1.562 1.00 97.12 345 PHE A CA 1
ATOM 2651 C C . PHE A 1 345 ? 7.797 5.336 -0.444 1.00 97.12 345 PHE A C 1
ATOM 2653 O O . PHE A 1 345 ? 7.540 6.097 0.488 1.00 97.12 345 PHE A O 1
ATOM 2660 N N . ASP A 1 346 ? 7.331 4.083 -0.495 1.00 92.94 346 ASP A N 1
ATOM 2661 C CA . ASP A 1 346 ? 6.498 3.489 0.560 1.00 92.94 346 ASP A CA 1
ATOM 2662 C C . ASP A 1 346 ? 7.188 3.489 1.918 1.00 92.94 346 ASP A C 1
ATOM 2664 O O . ASP A 1 346 ? 6.556 3.802 2.922 1.00 92.94 346 ASP A O 1
ATOM 2668 N N . ASP A 1 347 ? 8.468 3.114 1.957 1.00 94.31 347 ASP A N 1
ATOM 2669 C CA . ASP A 1 347 ? 9.215 2.996 3.207 1.00 94.31 347 ASP A CA 1
ATOM 2670 C C . ASP A 1 347 ? 9.295 4.362 3.923 1.00 94.31 347 ASP A C 1
ATOM 2672 O O . ASP A 1 347 ? 9.073 4.429 5.133 1.00 94.31 347 ASP A O 1
ATOM 2676 N N . LEU A 1 348 ? 9.488 5.459 3.181 1.00 96.88 348 LEU A N 1
ATOM 2677 C CA . LEU A 1 348 ? 9.470 6.820 3.735 1.00 96.88 348 LEU A CA 1
ATOM 2678 C C . LEU A 1 348 ? 8.054 7.321 4.068 1.00 96.88 348 LEU A C 1
ATOM 2680 O O . LEU A 1 348 ? 7.859 8.019 5.066 1.00 96.88 348 LEU A O 1
ATOM 2684 N N . ALA A 1 349 ? 7.046 6.970 3.262 1.00 95.88 349 ALA A N 1
ATOM 2685 C CA . ALA A 1 349 ? 5.652 7.305 3.564 1.00 95.88 349 ALA A CA 1
ATOM 2686 C C . ALA A 1 349 ? 5.189 6.625 4.864 1.00 95.88 349 ALA A C 1
ATOM 2688 O O . ALA A 1 349 ? 4.515 7.246 5.690 1.00 95.88 349 ALA A O 1
ATOM 2689 N N . ASP A 1 350 ? 5.595 5.370 5.063 1.00 92.19 350 ASP A N 1
ATOM 2690 C CA . ASP 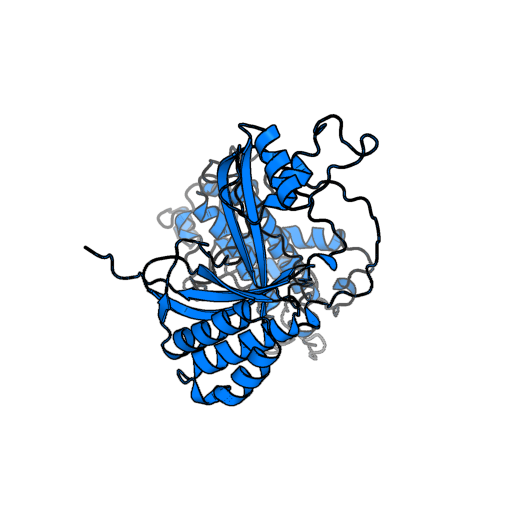A 1 350 ? 5.331 4.568 6.254 1.00 92.19 350 ASP A CA 1
ATOM 2691 C C . ASP A 1 350 ? 5.998 5.147 7.507 1.00 92.19 350 ASP A C 1
ATOM 2693 O O . ASP A 1 350 ? 5.423 5.049 8.596 1.00 92.19 350 ASP A O 1
ATOM 2697 N N . ASP A 1 351 ? 7.197 5.723 7.384 1.00 94.88 351 ASP A N 1
ATOM 2698 C CA . ASP A 1 351 ? 7.864 6.420 8.488 1.00 94.88 351 ASP A CA 1
ATOM 2699 C C . ASP A 1 351 ? 7.017 7.614 8.943 1.00 94.88 351 ASP A C 1
ATOM 2701 O O . ASP A 1 351 ? 6.640 7.704 10.117 1.00 94.88 351 ASP A O 1
ATOM 2705 N N . LEU A 1 352 ? 6.600 8.462 8.000 1.00 96.31 352 LEU A N 1
ATOM 2706 C CA . LEU A 1 352 ? 5.752 9.622 8.285 1.00 96.31 352 LEU A CA 1
ATOM 2707 C C . LEU A 1 352 ? 4.403 9.219 8.891 1.00 96.31 352 LEU A C 1
ATOM 2709 O O . LEU A 1 352 ? 3.952 9.824 9.866 1.00 96.31 352 LEU A O 1
ATOM 2713 N N . ALA A 1 353 ? 3.770 8.166 8.371 1.00 92.56 353 ALA A N 1
ATOM 2714 C CA . ALA A 1 353 ? 2.501 7.656 8.891 1.00 92.56 353 ALA A CA 1
ATOM 2715 C C . ALA A 1 353 ? 2.609 7.129 10.338 1.00 92.56 353 ALA A C 1
ATOM 2717 O O . ALA A 1 353 ? 1.613 7.109 11.067 1.00 92.56 353 ALA A O 1
ATOM 2718 N N . LYS A 1 354 ? 3.811 6.729 10.776 1.00 92.19 354 LYS A N 1
ATOM 2719 C CA . LYS A 1 354 ? 4.115 6.309 12.157 1.00 92.19 354 LYS A CA 1
ATOM 2720 C C . LYS A 1 354 ? 4.586 7.462 13.050 1.00 92.19 354 LYS A C 1
ATOM 2722 O O . LYS A 1 354 ? 4.792 7.244 14.245 1.00 92.19 354 LYS A O 1
ATOM 2727 N N . GLY A 1 355 ? 4.728 8.672 12.505 1.00 93.19 355 GLY A N 1
ATOM 2728 C CA . GLY A 1 355 ? 5.272 9.836 13.209 1.00 93.19 355 GLY A CA 1
ATOM 2729 C C . GLY A 1 355 ? 6.794 9.828 13.329 1.00 93.19 355 GLY A C 1
ATOM 2730 O O . GLY A 1 355 ? 7.344 10.464 14.226 1.00 93.19 355 GLY A O 1
ATOM 2731 N N . TRP A 1 356 ? 7.479 9.073 12.474 1.00 94.31 356 TRP A N 1
ATOM 2732 C CA . TRP A 1 356 ? 8.933 9.094 12.361 1.00 94.31 356 TRP A CA 1
ATOM 2733 C C . TRP A 1 356 ? 9.361 10.076 11.275 1.00 94.31 356 TRP A C 1
ATOM 2735 O O . TRP A 1 356 ? 8.609 10.368 10.345 1.00 94.31 356 TRP A O 1
ATOM 2745 N N . TRP A 1 357 ? 10.573 10.606 11.416 1.00 93.62 357 TRP A N 1
ATOM 2746 C CA . TRP A 1 357 ? 11.187 11.396 10.356 1.00 93.62 357 TRP A CA 1
ATOM 2747 C C . TRP A 1 357 ? 11.530 10.465 9.184 1.00 93.62 357 TRP A C 1
ATOM 2749 O O . TRP A 1 357 ? 11.897 9.312 9.430 1.00 93.62 357 TRP A O 1
ATOM 2759 N N . PRO A 1 358 ? 11.379 10.918 7.928 1.00 94.06 358 PRO A N 1
ATOM 2760 C CA . PRO A 1 358 ? 11.649 10.104 6.749 1.00 94.06 358 PRO A CA 1
ATOM 2761 C C . PRO A 1 358 ? 13.161 10.060 6.484 1.00 94.06 358 PRO A C 1
ATOM 2763 O O . PRO A 1 358 ? 13.617 10.562 5.461 1.00 94.06 358 PRO A O 1
ATOM 2766 N N . ASP A 1 359 ? 13.929 9.512 7.427 1.00 90.75 359 ASP A N 1
ATOM 2767 C CA . ASP A 1 359 ? 15.392 9.454 7.375 1.00 90.75 359 ASP A CA 1
ATOM 2768 C C . ASP A 1 359 ? 15.839 8.396 6.348 1.00 90.75 359 ASP A C 1
ATOM 2770 O O . ASP A 1 359 ? 15.648 7.194 6.582 1.00 90.75 359 ASP A O 1
ATOM 2774 N N . PRO A 1 360 ? 16.442 8.795 5.211 1.00 94.25 360 PRO A N 1
ATOM 2775 C CA . PRO A 1 360 ? 16.884 7.856 4.196 1.00 94.25 360 PRO A CA 1
ATOM 2776 C C . PRO A 1 360 ? 17.986 6.941 4.720 1.00 94.25 360 PRO A C 1
ATOM 2778 O O . PRO A 1 360 ? 19.006 7.383 5.248 1.00 94.25 360 PRO A O 1
ATOM 2781 N N . THR A 1 361 ? 17.800 5.642 4.520 1.00 93.88 361 THR A N 1
ATOM 2782 C CA . THR A 1 361 ? 18.760 4.609 4.925 1.00 93.88 361 THR A CA 1
ATOM 2783 C C . THR A 1 361 ? 19.645 4.131 3.778 1.00 93.88 361 THR A C 1
ATOM 2785 O O . THR A 1 361 ? 20.609 3.413 4.028 1.00 93.88 361 THR A O 1
ATOM 2788 N N . CYS A 1 362 ? 19.318 4.494 2.534 1.00 94.62 362 CYS A N 1
ATOM 2789 C CA . CYS A 1 362 ? 20.058 4.142 1.322 1.00 94.62 362 CYS A CA 1
ATOM 2790 C C . CYS A 1 362 ? 19.839 5.180 0.206 1.00 94.62 362 CYS A C 1
ATOM 2792 O O . CYS A 1 362 ? 18.904 5.982 0.261 1.00 94.62 362 CYS A O 1
ATOM 2794 N N . THR A 1 363 ? 20.656 5.119 -0.850 1.00 95.81 363 THR A N 1
ATOM 2795 C CA . THR A 1 363 ? 20.620 6.040 -2.003 1.00 95.81 363 THR A CA 1
ATOM 2796 C C . THR A 1 363 ? 19.251 6.104 -2.689 1.00 95.81 363 THR A C 1
ATOM 2798 O O . THR A 1 363 ? 18.824 7.166 -3.141 1.00 95.81 363 THR A O 1
ATOM 2801 N N . ALA A 1 364 ? 18.534 4.980 -2.770 1.00 96.56 364 ALA A N 1
ATOM 2802 C CA . ALA A 1 364 ? 17.194 4.938 -3.347 1.00 96.56 364 ALA A CA 1
ATOM 2803 C C . ALA A 1 364 ? 16.179 5.739 -2.518 1.00 96.56 364 ALA A C 1
ATOM 2805 O O . ALA A 1 364 ? 15.330 6.415 -3.094 1.00 96.56 364 ALA A O 1
ATOM 2806 N N . GLU A 1 365 ? 16.275 5.694 -1.186 1.00 97.00 365 GLU A N 1
ATOM 2807 C CA . GLU A 1 365 ? 15.420 6.492 -0.300 1.00 97.00 365 GLU A CA 1
ATOM 2808 C C . GLU A 1 365 ? 15.767 7.987 -0.402 1.00 97.00 365 GLU A C 1
ATOM 2810 O O . GLU A 1 365 ? 14.858 8.810 -0.446 1.00 97.00 365 GLU A O 1
ATOM 2815 N N . GLU A 1 366 ? 17.041 8.363 -0.556 1.00 95.88 366 GLU A N 1
ATOM 2816 C CA . GLU A 1 366 ? 17.411 9.771 -0.792 1.00 95.88 366 GLU A CA 1
ATOM 2817 C C . GLU A 1 366 ? 16.838 10.301 -2.111 1.00 95.88 366 GLU A C 1
ATOM 2819 O O . GLU A 1 366 ? 16.262 11.389 -2.158 1.00 95.88 366 GLU A O 1
ATOM 2824 N N . MET A 1 367 ? 16.926 9.512 -3.187 1.00 97.50 367 MET A N 1
ATOM 2825 C CA . MET A 1 367 ? 16.296 9.864 -4.462 1.00 97.50 367 MET A CA 1
ATOM 2826 C C . MET A 1 367 ? 14.765 9.925 -4.344 1.00 97.50 367 MET A C 1
ATOM 2828 O O . MET A 1 367 ? 14.138 10.814 -4.919 1.00 97.50 367 MET A O 1
ATOM 2832 N N . ALA A 1 368 ? 14.149 9.012 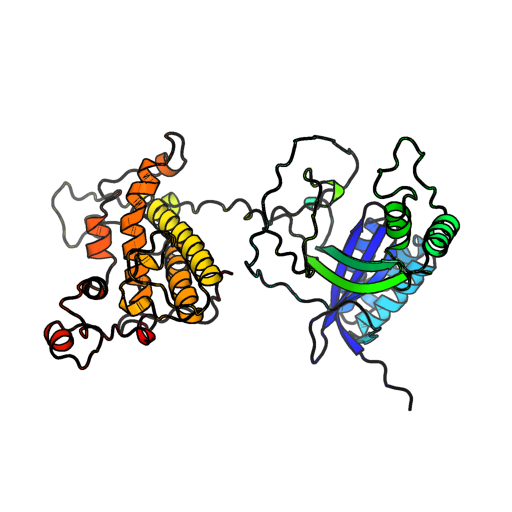-3.588 1.00 97.94 368 ALA A N 1
ATOM 2833 C CA . ALA A 1 368 ? 12.707 9.021 -3.358 1.00 97.94 368 ALA A CA 1
ATOM 2834 C C . ALA A 1 368 ? 12.260 10.294 -2.620 1.00 97.94 368 ALA A C 1
ATOM 2836 O O . ALA A 1 368 ? 11.300 10.951 -3.030 1.00 97.94 368 ALA A O 1
ATOM 2837 N N . LEU A 1 369 ? 12.997 10.680 -1.575 1.00 97.19 369 LEU A N 1
ATOM 2838 C CA . LEU A 1 369 ? 12.747 11.902 -0.822 1.00 97.19 369 LEU A CA 1
ATOM 2839 C C . LEU A 1 369 ? 12.961 13.156 -1.679 1.00 97.19 369 LEU A C 1
ATOM 2841 O O . LEU A 1 369 ? 12.188 14.106 -1.571 1.00 97.19 369 LEU A O 1
ATOM 2845 N N . HIS A 1 370 ? 13.962 13.151 -2.565 1.00 97.12 370 HIS A N 1
ATOM 2846 C CA . HIS A 1 370 ? 14.220 14.257 -3.490 1.00 97.12 370 HIS A CA 1
ATOM 2847 C C . HIS A 1 370 ? 13.007 14.552 -4.373 1.00 97.12 370 HIS A C 1
ATOM 2849 O O . HIS A 1 370 ? 12.543 15.693 -4.419 1.00 97.12 370 HIS A O 1
ATOM 2855 N N . LEU A 1 371 ? 12.464 13.518 -5.018 1.00 97.25 371 LEU A N 1
ATOM 2856 C CA . LEU A 1 371 ? 11.287 13.649 -5.876 1.00 97.25 371 LEU A CA 1
ATOM 2857 C C . LEU A 1 371 ? 10.048 14.072 -5.075 1.00 97.25 371 LEU A C 1
ATOM 2859 O O . LEU A 1 371 ? 9.266 14.900 -5.536 1.00 97.25 371 LEU A O 1
ATOM 2863 N N . ALA A 1 372 ? 9.887 13.572 -3.846 1.00 97.75 372 ALA A N 1
ATOM 2864 C CA . ALA A 1 372 ? 8.775 13.972 -2.987 1.00 97.75 372 ALA A CA 1
ATOM 2865 C C . ALA A 1 372 ? 8.839 15.452 -2.579 1.00 97.75 372 ALA A C 1
ATOM 2867 O O . ALA A 1 372 ? 7.812 16.131 -2.581 1.00 97.75 372 ALA A O 1
ATOM 2868 N N . ILE A 1 373 ? 10.031 15.966 -2.258 1.00 96.50 373 ILE A N 1
ATOM 2869 C CA . ILE A 1 373 ? 10.247 17.391 -1.967 1.00 96.50 373 ILE A CA 1
ATOM 2870 C C . ILE A 1 373 ? 9.978 18.246 -3.213 1.00 96.50 373 ILE A C 1
ATOM 2872 O O . ILE A 1 373 ? 9.411 19.332 -3.091 1.00 96.50 373 ILE A O 1
ATOM 2876 N N . GLU A 1 374 ? 10.352 17.765 -4.402 1.00 94.88 374 GLU A N 1
ATOM 2877 C CA . GLU A 1 374 ? 10.074 18.446 -5.672 1.00 94.88 374 GLU A CA 1
ATOM 2878 C C . GLU A 1 374 ? 8.562 18.536 -5.969 1.00 94.88 374 GLU A C 1
ATOM 2880 O O . GLU A 1 374 ? 8.084 19.592 -6.396 1.00 94.88 374 GLU A O 1
ATOM 2885 N N . ASP A 1 375 ? 7.797 17.472 -5.697 1.00 94.44 375 ASP A N 1
ATOM 2886 C CA . ASP A 1 375 ? 6.370 17.384 -6.045 1.00 94.44 375 ASP A CA 1
ATOM 2887 C C . ASP A 1 375 ? 5.429 17.995 -4.994 1.00 94.44 375 ASP A C 1
ATOM 2889 O O . ASP A 1 375 ? 4.365 18.523 -5.339 1.00 94.44 375 ASP A O 1
ATOM 2893 N N . ALA A 1 376 ? 5.809 17.982 -3.712 1.00 93.19 376 ALA A N 1
ATOM 2894 C CA . ALA A 1 376 ? 4.988 18.481 -2.605 1.00 93.19 376 ALA A CA 1
ATOM 2895 C C . ALA A 1 376 ? 4.408 19.906 -2.805 1.00 93.19 376 ALA A C 1
ATOM 2897 O O . ALA A 1 376 ? 3.224 20.111 -2.502 1.00 93.19 376 ALA A O 1
ATOM 2898 N N . PRO A 1 377 ? 5.141 20.895 -3.365 1.00 92.06 377 PRO A N 1
ATOM 2899 C CA . PRO A 1 377 ? 4.588 22.211 -3.691 1.00 92.06 377 PRO A CA 1
ATOM 2900 C C . PRO A 1 377 ? 3.437 22.181 -4.706 1.00 92.06 377 PRO A C 1
ATOM 2902 O O . PRO A 1 377 ? 2.573 23.062 -4.688 1.00 92.06 377 PRO A O 1
ATOM 2905 N N . THR A 1 378 ? 3.419 21.215 -5.625 1.00 87.38 378 THR A N 1
ATOM 2906 C CA . THR A 1 378 ? 2.331 21.058 -6.601 1.00 87.38 378 THR A CA 1
ATOM 2907 C C . THR A 1 378 ? 1.079 20.541 -5.911 1.00 87.38 378 THR A C 1
ATOM 2909 O O . THR A 1 378 ? 0.040 21.189 -6.013 1.00 87.38 378 THR A O 1
ATOM 2912 N N . TYR A 1 379 ? 1.198 19.503 -5.079 1.00 87.44 379 TYR A N 1
ATOM 2913 C CA . TYR A 1 379 ? 0.064 19.002 -4.297 1.00 87.44 379 TYR A CA 1
ATOM 2914 C C . TYR A 1 379 ? -0.513 20.060 -3.354 1.00 87.44 379 TYR A C 1
ATOM 2916 O O . TYR A 1 379 ? -1.727 20.151 -3.213 1.00 87.44 379 TYR A O 1
ATOM 2924 N N . LEU A 1 380 ? 0.320 20.917 -2.755 1.00 90.50 380 LEU A N 1
ATOM 2925 C CA . LEU A 1 380 ? -0.175 22.039 -1.952 1.00 90.50 380 LEU A CA 1
ATOM 2926 C C . LEU A 1 380 ? -1.001 23.041 -2.774 1.00 90.50 380 LEU A C 1
ATOM 2928 O O . LEU A 1 380 ? -2.012 23.539 -2.285 1.00 90.50 380 LEU A O 1
ATOM 2932 N N . ARG A 1 381 ? -0.572 23.365 -4.001 1.00 89.31 381 ARG A N 1
ATOM 2933 C CA . ARG A 1 381 ? -1.280 24.319 -4.876 1.00 89.31 381 ARG A CA 1
ATOM 2934 C C . ARG A 1 381 ? -2.609 23.776 -5.388 1.00 89.31 381 ARG A C 1
ATOM 2936 O O . ARG A 1 381 ? -3.532 24.565 -5.575 1.00 89.31 381 ARG A O 1
ATOM 2943 N N . ASP A 1 382 ? -2.683 22.468 -5.607 1.00 85.44 382 ASP A N 1
ATOM 2944 C CA . ASP A 1 382 ? -3.859 21.809 -6.174 1.00 85.44 382 ASP A CA 1
ATOM 2945 C C . ASP A 1 382 ? -4.921 21.465 -5.114 1.00 85.44 382 ASP A C 1
ATOM 2947 O O . ASP A 1 382 ? -6.053 21.120 -5.461 1.00 85.44 382 ASP A O 1
ATOM 2951 N N . ARG A 1 383 ? -4.596 21.600 -3.818 1.00 85.12 383 ARG A N 1
ATOM 2952 C CA . ARG A 1 383 ? -5.551 21.367 -2.727 1.00 85.12 383 ARG A CA 1
ATOM 2953 C C . ARG A 1 383 ? -6.663 22.426 -2.698 1.00 85.12 383 ARG A C 1
ATOM 2955 O O . ARG A 1 383 ? -6.388 23.628 -2.789 1.00 85.12 383 ARG A O 1
ATOM 2962 N N . PRO A 1 384 ? -7.931 22.011 -2.535 1.00 85.44 384 PRO A N 1
ATOM 2963 C CA . PRO A 1 384 ? -9.039 22.941 -2.383 1.00 85.44 384 PRO A CA 1
ATOM 2964 C C . PRO A 1 384 ? -8.990 23.634 -1.013 1.00 85.44 384 PRO A C 1
ATOM 2966 O O . PRO A 1 384 ? -8.459 23.111 -0.040 1.00 85.44 384 PRO A O 1
ATOM 2969 N N . ALA A 1 385 ? -9.579 24.828 -0.913 1.00 83.56 385 ALA A N 1
ATOM 2970 C CA . ALA A 1 385 ? -9.483 25.655 0.294 1.00 83.56 385 ALA A CA 1
ATOM 2971 C C . ALA A 1 385 ? -10.119 25.031 1.556 1.00 83.56 385 ALA A C 1
ATOM 2973 O O . ALA A 1 385 ? -9.812 25.456 2.669 1.00 83.56 385 ALA A O 1
ATOM 2974 N N . ASP A 1 386 ? -11.022 24.065 1.391 1.00 85.25 386 ASP A N 1
ATOM 2975 C CA . ASP A 1 386 ? -11.694 23.315 2.455 1.00 85.25 386 ASP A CA 1
ATOM 2976 C C . ASP A 1 386 ? -11.009 21.981 2.799 1.00 85.25 386 ASP A C 1
ATOM 2978 O O . ASP A 1 386 ? -11.511 21.235 3.642 1.00 85.25 386 ASP A O 1
ATOM 2982 N N . ASP A 1 387 ? -9.852 21.695 2.199 1.00 89.00 387 ASP A N 1
ATOM 2983 C CA . ASP A 1 387 ? -9.059 20.504 2.486 1.00 89.00 387 ASP A CA 1
ATOM 2984 C C . ASP A 1 387 ? -8.627 20.439 3.965 1.00 89.00 387 ASP A C 1
ATOM 2986 O O . ASP A 1 387 ? -8.216 21.435 4.577 1.00 89.00 387 ASP A O 1
ATOM 2990 N N . GLN A 1 388 ? -8.682 19.235 4.547 1.00 85.25 388 GLN A N 1
ATOM 2991 C CA . GLN A 1 388 ? -8.309 18.975 5.938 1.00 85.25 388 GLN A CA 1
ATOM 2992 C C . GLN A 1 388 ? -6.869 19.407 6.257 1.00 85.25 388 GLN A C 1
ATOM 2994 O O . GLN A 1 388 ? -6.608 19.842 7.382 1.00 85.25 388 GLN A O 1
ATOM 2999 N N . HIS A 1 389 ? -5.955 19.367 5.288 1.00 91.62 389 HIS A N 1
ATOM 3000 C CA . HIS A 1 389 ? -4.589 19.870 5.408 1.00 91.62 389 HIS A CA 1
ATOM 3001 C C . HIS A 1 389 ? -4.548 21.297 5.970 1.00 91.62 389 HIS A C 1
ATOM 3003 O O . HIS A 1 389 ? -3.750 21.618 6.855 1.00 91.62 389 HIS A O 1
ATOM 3009 N N . HIS A 1 390 ? -5.459 22.166 5.525 1.00 90.19 390 HIS A N 1
ATOM 3010 C CA . HIS A 1 390 ? -5.495 23.560 5.962 1.00 90.19 390 HIS A CA 1
ATOM 3011 C C . HIS A 1 390 ? -5.912 23.732 7.429 1.00 90.19 390 HIS A C 1
ATOM 3013 O O . HIS A 1 390 ? -5.644 24.790 8.005 1.00 90.19 390 HIS A O 1
ATOM 3019 N N . SER A 1 391 ? -6.498 22.701 8.048 1.00 91.00 391 SER A N 1
ATOM 3020 C CA . SER A 1 391 ? -6.844 22.672 9.475 1.00 91.00 391 SER A CA 1
ATOM 3021 C C . SER A 1 391 ? -5.681 22.277 10.395 1.00 91.00 391 SER A C 1
ATOM 3023 O O . SER A 1 391 ? -5.792 22.437 11.612 1.00 91.00 391 SER A O 1
ATOM 3025 N N . LEU A 1 392 ? -4.559 21.798 9.841 1.00 94.31 392 LEU A N 1
ATOM 3026 C CA . LEU A 1 392 ? -3.379 21.432 10.625 1.00 94.31 392 LEU A CA 1
ATOM 3027 C C . LEU A 1 392 ? -2.742 22.667 11.297 1.00 94.31 392 LEU A C 1
ATOM 3029 O O . LEU A 1 392 ? -2.819 23.772 10.742 1.00 94.31 392 LEU A O 1
ATOM 3033 N N . PRO A 1 393 ? -2.080 22.505 12.460 1.00 93.62 393 PRO A N 1
ATOM 3034 C CA . PRO A 1 393 ? -1.355 23.588 13.125 1.00 93.62 393 PRO A CA 1
ATOM 3035 C C . PRO A 1 393 ? -0.356 24.276 12.186 1.00 93.62 393 PRO A C 1
ATOM 3037 O O . PRO A 1 393 ? 0.278 23.604 11.378 1.00 93.62 393 PRO A O 1
ATOM 3040 N N . GLN A 1 394 ? -0.258 25.605 12.273 1.00 93.00 394 GLN A N 1
ATOM 3041 C CA . GLN A 1 394 ? 0.680 26.414 11.483 1.00 93.00 394 GLN A CA 1
ATOM 3042 C C . GLN A 1 394 ? 1.970 26.656 12.258 1.00 93.00 394 GLN A C 1
ATOM 3044 O O . GLN A 1 394 ? 1.921 26.873 13.470 1.00 93.00 394 GLN A O 1
ATOM 3049 N N . HIS A 1 395 ? 3.091 26.688 11.547 1.00 92.56 395 HIS A N 1
ATOM 3050 C CA . HIS A 1 395 ? 4.410 26.995 12.088 1.00 92.56 395 HIS A CA 1
ATOM 3051 C C . HIS A 1 395 ? 5.270 27.753 11.063 1.00 92.56 395 HIS A C 1
ATOM 3053 O O . HIS A 1 395 ? 5.015 27.693 9.864 1.00 92.56 395 HIS A O 1
ATOM 3059 N N . GLU A 1 396 ? 6.300 28.469 11.518 1.00 90.19 396 GLU A N 1
ATOM 3060 C CA . GLU A 1 396 ? 7.198 29.217 10.621 1.00 90.19 396 GLU A CA 1
ATOM 3061 C C . GLU A 1 396 ? 8.059 28.319 9.719 1.00 90.19 396 GLU A C 1
ATOM 3063 O O . GLU A 1 396 ? 8.416 28.723 8.616 1.00 90.19 396 GLU A O 1
ATOM 3068 N N . ASP A 1 397 ? 8.315 27.084 10.158 1.00 91.75 397 ASP A N 1
ATOM 3069 C CA . ASP A 1 397 ? 9.044 26.065 9.390 1.00 91.75 397 ASP A CA 1
ATOM 3070 C C . ASP A 1 397 ? 8.186 25.371 8.317 1.00 91.75 397 ASP A C 1
ATOM 3072 O O . ASP A 1 397 ? 8.703 24.551 7.553 1.00 91.75 397 ASP A O 1
ATOM 3076 N N . ASP A 1 398 ? 6.883 25.669 8.236 1.00 94.06 398 ASP A N 1
ATOM 3077 C CA . ASP A 1 398 ? 5.994 25.043 7.257 1.00 94.06 398 ASP A CA 1
ATOM 3078 C C . ASP A 1 398 ? 6.514 25.237 5.826 1.00 94.06 398 ASP A C 1
ATOM 3080 O O . ASP A 1 398 ? 6.759 26.358 5.377 1.00 94.06 398 ASP A O 1
ATOM 3084 N N . TYR A 1 399 ? 6.621 24.131 5.081 1.00 94.19 399 TYR A N 1
ATOM 3085 C CA . TYR A 1 399 ? 6.973 24.131 3.655 1.00 94.19 399 TYR A CA 1
ATOM 3086 C C . TYR A 1 399 ? 8.359 24.730 3.353 1.00 94.19 399 TYR A C 1
ATOM 3088 O O . TYR A 1 399 ? 8.614 25.222 2.250 1.00 94.19 399 TYR A O 1
ATOM 3096 N N .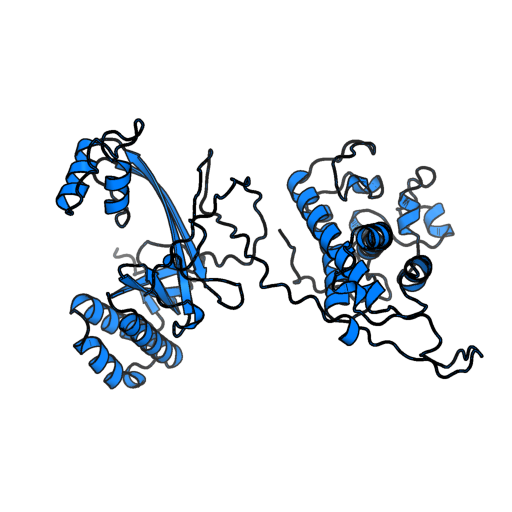 THR A 1 400 ? 9.278 24.685 4.317 1.00 93.19 400 THR A N 1
ATOM 3097 C CA . THR A 1 400 ? 10.688 25.042 4.116 1.00 93.19 400 THR A CA 1
ATOM 3098 C C . THR A 1 400 ? 11.420 23.909 3.379 1.00 93.19 400 THR A C 1
ATOM 3100 O O . THR A 1 400 ? 12.222 23.165 3.941 1.00 93.19 400 THR A O 1
ATOM 3103 N N . TRP A 1 401 ? 11.115 23.747 2.088 1.00 93.38 401 TRP A N 1
ATOM 3104 C CA . TRP A 1 401 ? 11.613 22.645 1.248 1.00 93.38 401 TRP A CA 1
ATOM 3105 C C . TRP A 1 401 ? 13.141 22.598 1.143 1.00 93.38 401 TRP A C 1
ATOM 3107 O O . TRP A 1 401 ? 13.725 21.516 1.162 1.00 93.38 401 TRP A O 1
ATOM 3117 N N . ASP A 1 402 ? 13.795 23.763 1.116 1.00 90.81 402 ASP A N 1
ATOM 3118 C CA . ASP A 1 402 ? 15.258 23.855 1.146 1.00 90.81 402 ASP A CA 1
ATOM 3119 C C . ASP A 1 402 ? 15.828 23.262 2.446 1.00 90.81 402 ASP A C 1
ATOM 3121 O O . ASP A 1 402 ? 16.818 22.535 2.406 1.00 90.81 402 ASP A O 1
ATOM 3125 N N . SER A 1 403 ? 15.173 23.505 3.589 1.00 91.44 403 SER A N 1
ATOM 3126 C CA . SER A 1 403 ? 15.548 22.906 4.876 1.00 91.44 403 SER A CA 1
ATOM 3127 C C . SER A 1 403 ? 15.304 21.399 4.889 1.00 91.44 403 SER A C 1
ATOM 3129 O O . SER A 1 403 ? 16.149 20.663 5.384 1.00 91.44 403 SER A O 1
ATOM 3131 N N . CYS A 1 404 ? 14.206 20.921 4.289 1.00 92.25 404 CYS A N 1
ATOM 3132 C CA . CYS A 1 404 ? 13.958 19.483 4.131 1.00 92.25 404 CYS A CA 1
ATOM 3133 C C . CYS A 1 404 ? 15.101 18.816 3.352 1.00 92.25 404 CYS A C 1
ATOM 3135 O O . CYS A 1 404 ? 15.649 17.812 3.794 1.00 92.25 404 CYS A O 1
ATOM 3137 N N . SER A 1 405 ? 15.501 19.412 2.226 1.00 89.44 405 SER A N 1
ATOM 3138 C CA . SER A 1 405 ? 16.608 18.914 1.403 1.00 89.44 405 SER A CA 1
ATOM 3139 C C . SER A 1 405 ? 17.951 18.970 2.138 1.00 89.44 405 SER A C 1
ATOM 3141 O O . SER A 1 405 ? 18.760 18.058 2.011 1.00 89.44 405 SER A O 1
ATOM 3143 N N . ALA A 1 406 ? 18.201 20.020 2.922 1.00 88.50 406 ALA A N 1
ATOM 3144 C CA . ALA A 1 406 ? 19.467 20.198 3.630 1.00 88.50 406 ALA A CA 1
ATOM 3145 C C . ALA A 1 406 ? 19.606 19.343 4.902 1.00 88.50 406 ALA A C 1
ATOM 3147 O O . ALA A 1 406 ? 20.732 19.046 5.292 1.00 88.50 406 ALA A O 1
ATOM 3148 N N . LEU A 1 407 ? 18.498 19.005 5.573 1.00 90.38 407 LEU A N 1
ATOM 3149 C CA . LEU A 1 407 ? 18.514 18.381 6.903 1.00 90.38 407 LEU A CA 1
ATOM 3150 C C . LEU A 1 407 ? 18.073 16.914 6.918 1.00 90.38 407 LEU A C 1
ATOM 3152 O O . LEU A 1 407 ? 18.463 16.202 7.838 1.00 90.38 407 LEU A O 1
ATOM 3156 N N . LEU A 1 408 ? 17.262 16.465 5.954 1.00 90.31 408 LEU A N 1
ATOM 3157 C CA . LEU A 1 408 ? 16.795 15.071 5.897 1.00 90.31 408 LEU A CA 1
ATOM 3158 C C . LEU A 1 408 ? 17.714 14.165 5.066 1.00 90.31 408 LEU A C 1
ATOM 3160 O O . LEU A 1 408 ? 17.653 12.949 5.198 1.00 90.31 408 LEU A O 1
ATOM 3164 N N . PHE A 1 409 ? 18.553 14.736 4.204 1.00 88.56 409 PHE A N 1
ATOM 3165 C CA . PHE A 1 409 ? 19.517 13.983 3.400 1.00 88.56 409 PHE A CA 1
ATOM 3166 C C . PHE A 1 409 ? 20.772 13.678 4.221 1.00 88.56 409 PHE A C 1
ATOM 3168 O O . PHE A 1 409 ? 21.160 14.483 5.072 1.00 88.56 409 PHE A O 1
ATOM 3175 N N . GLN A 1 410 ? 21.438 12.551 3.947 1.00 82.50 410 GLN A N 1
ATOM 3176 C CA . GLN A 1 410 ? 22.803 12.352 4.442 1.00 82.50 410 GLN A CA 1
ATOM 3177 C C . GLN A 1 410 ? 23.768 13.219 3.626 1.00 82.50 410 GLN A C 1
ATOM 3179 O O . GLN A 1 410 ? 24.612 13.914 4.198 1.00 82.50 410 GLN A O 1
ATOM 3184 N N . ASP A 1 411 ? 23.597 13.220 2.302 1.00 84.50 411 ASP A N 1
ATOM 3185 C CA . ASP A 1 411 ? 24.319 14.066 1.352 1.00 84.50 411 ASP A CA 1
ATOM 3186 C C . ASP A 1 411 ? 23.505 14.307 0.059 1.00 84.50 411 ASP A C 1
ATOM 3188 O O . ASP A 1 411 ? 22.343 13.932 -0.049 1.00 84.50 411 ASP A O 1
ATOM 3192 N N . HIS A 1 412 ? 24.085 14.982 -0.940 1.00 87.75 412 HIS A N 1
ATOM 3193 C CA . HIS A 1 412 ? 23.432 15.237 -2.237 1.00 87.75 412 HIS A CA 1
ATOM 3194 C C . HIS A 1 412 ? 24.136 14.531 -3.400 1.00 87.75 412 HIS A C 1
ATOM 3196 O O . HIS A 1 412 ? 23.960 14.911 -4.565 1.00 87.75 412 HIS A O 1
ATOM 3202 N N . ASP A 1 413 ? 24.940 13.509 -3.115 1.00 90.94 413 ASP A N 1
ATOM 3203 C CA . ASP A 1 413 ? 25.814 12.867 -4.096 1.00 90.94 413 ASP A CA 1
ATOM 3204 C C . ASP A 1 413 ? 25.015 12.149 -5.184 1.00 90.94 413 ASP A C 1
ATOM 3206 O O . ASP A 1 413 ? 25.374 12.197 -6.366 1.00 90.94 413 ASP A O 1
ATOM 3210 N N . VAL A 1 414 ? 23.866 11.571 -4.824 1.00 91.56 414 VAL A N 1
ATOM 3211 C CA . VAL A 1 414 ? 22.949 10.928 -5.776 1.00 91.56 414 VAL A CA 1
ATOM 3212 C C . VAL A 1 414 ? 22.480 11.886 -6.882 1.00 91.56 414 VAL A C 1
ATOM 3214 O O . VAL A 1 414 ? 22.279 11.473 -8.028 1.00 91.56 414 VAL A O 1
ATOM 3217 N N . LEU A 1 415 ? 22.383 13.190 -6.598 1.00 91.62 415 LEU A N 1
ATOM 3218 C CA . LEU A 1 415 ? 21.971 14.196 -7.583 1.00 91.62 415 LEU A CA 1
ATOM 3219 C C . LEU A 1 415 ? 23.070 14.491 -8.614 1.00 91.62 415 LEU A C 1
ATOM 3221 O O . LEU A 1 415 ? 22.782 14.968 -9.716 1.00 91.62 415 LEU A O 1
ATOM 3225 N N . MET A 1 416 ? 24.332 14.155 -8.324 1.00 90.06 416 MET A N 1
ATOM 3226 C CA . MET A 1 416 ? 25.419 14.286 -9.300 1.00 90.06 416 MET A CA 1
ATOM 3227 C C . MET A 1 416 ? 25.255 13.348 -10.501 1.00 90.06 416 MET A C 1
ATOM 3229 O O . MET A 1 416 ? 25.777 13.646 -11.579 1.00 90.06 416 MET A O 1
ATOM 3233 N N . LEU A 1 417 ? 24.486 12.263 -10.358 1.00 90.75 417 LEU A N 1
ATOM 3234 C CA . LEU A 1 417 ? 24.249 11.260 -11.403 1.00 90.75 417 LEU A CA 1
ATOM 3235 C C . LEU A 1 417 ? 23.454 11.808 -12.601 1.00 90.75 417 LEU A C 1
ATOM 3237 O O . LEU A 1 417 ? 23.515 11.251 -13.698 1.00 90.75 417 LEU A O 1
ATOM 3241 N N . PHE A 1 418 ? 22.746 12.929 -12.431 1.00 87.31 418 PHE A N 1
ATOM 3242 C CA . PHE A 1 418 ? 22.084 13.633 -13.534 1.00 87.31 418 PHE A CA 1
ATOM 3243 C C . PHE A 1 418 ? 23.066 14.375 -14.448 1.00 87.31 418 PHE A C 1
ATOM 3245 O O . PHE A 1 418 ? 22.765 14.663 -15.613 1.00 87.31 418 PHE A O 1
ATOM 3252 N N . ASN A 1 419 ? 24.261 14.700 -13.952 1.00 87.44 419 ASN A N 1
ATOM 3253 C CA . ASN A 1 419 ? 25.230 15.463 -14.713 1.00 87.44 419 ASN A CA 1
ATOM 3254 C C . ASN A 1 419 ? 26.015 14.552 -15.665 1.00 87.44 419 ASN A C 1
ATOM 3256 O O . ASN A 1 419 ? 26.984 13.901 -15.285 1.00 87.44 419 ASN A O 1
ATOM 3260 N N . LYS A 1 420 ? 25.668 14.595 -16.957 1.00 82.12 420 LYS A N 1
ATOM 3261 C CA . LYS A 1 420 ? 26.363 13.840 -18.018 1.00 82.12 420 LYS A CA 1
ATOM 3262 C C . LYS A 1 420 ? 27.875 14.103 -18.088 1.00 82.12 420 LYS A C 1
ATOM 3264 O O . LYS A 1 420 ? 28.604 13.269 -18.607 1.00 82.12 420 LYS A O 1
ATOM 3269 N N . SER A 1 421 ? 28.372 15.238 -17.586 1.00 84.94 421 SER A N 1
ATOM 3270 C CA . SER A 1 421 ? 29.823 15.495 -17.541 1.00 84.94 421 SER A CA 1
ATOM 3271 C C . SER A 1 421 ? 30.560 14.692 -16.461 1.00 84.94 421 SER A C 1
ATOM 3273 O O . SER A 1 421 ? 31.786 14.609 -16.502 1.00 84.94 421 SER A O 1
ATOM 3275 N N . LEU A 1 422 ? 29.818 14.077 -15.537 1.00 86.19 422 LEU A N 1
ATOM 3276 C CA . LEU A 1 422 ? 30.307 13.238 -14.446 1.00 86.19 422 LEU A CA 1
ATOM 3277 C C . LEU A 1 422 ? 30.027 11.743 -14.688 1.00 86.19 422 LEU A C 1
ATOM 3279 O O . LEU A 1 422 ? 29.985 10.968 -13.745 1.00 86.19 422 LEU A O 1
ATOM 3283 N N . THR A 1 423 ? 29.829 11.299 -15.935 1.00 85.69 423 THR A N 1
ATOM 3284 C CA . THR A 1 423 ? 29.660 9.860 -16.225 1.00 85.69 423 THR A CA 1
ATOM 3285 C C . THR A 1 423 ? 30.841 9.040 -15.690 1.00 85.69 423 THR A C 1
ATOM 3287 O O . THR A 1 423 ? 31.997 9.401 -15.931 1.00 85.69 423 THR A O 1
ATOM 3290 N N . GLY A 1 424 ? 30.560 7.931 -15.002 1.00 88.31 424 GLY A N 1
ATOM 3291 C CA . GLY A 1 424 ? 31.565 7.109 -14.329 1.00 88.31 424 GLY A CA 1
ATOM 3292 C C . GLY A 1 424 ? 31.859 7.554 -12.895 1.00 88.31 424 GLY A C 1
ATOM 3293 O O . GLY A 1 424 ? 32.768 7.008 -12.275 1.00 88.31 424 GLY A O 1
ATOM 3294 N N . ILE A 1 425 ? 31.162 8.567 -12.366 1.00 92.38 425 ILE A N 1
ATOM 3295 C CA . ILE A 1 425 ? 31.274 8.972 -10.957 1.00 92.38 425 ILE A CA 1
ATOM 3296 C C . ILE A 1 425 ? 30.542 8.013 -10.018 1.00 92.38 425 ILE A C 1
ATOM 3298 O O . ILE A 1 425 ? 30.798 8.016 -8.821 1.00 92.38 425 ILE A O 1
ATOM 3302 N N . GLU A 1 426 ? 29.659 7.176 -10.554 1.00 92.94 426 GLU A N 1
ATOM 3303 C CA . GLU A 1 426 ? 28.939 6.171 -9.787 1.00 92.94 426 GLU A CA 1
ATOM 3304 C C . GLU A 1 426 ? 29.844 5.061 -9.238 1.00 92.94 426 GLU A C 1
ATOM 3306 O O . GLU A 1 426 ? 29.507 4.430 -8.240 1.00 92.94 426 GLU A O 1
ATOM 3311 N N . ASP A 1 427 ? 30.990 4.830 -9.883 1.00 94.19 427 ASP A N 1
ATOM 3312 C CA . ASP A 1 427 ? 31.960 3.809 -9.499 1.00 94.19 427 ASP A CA 1
ATOM 3313 C C . ASP A 1 427 ? 32.871 4.318 -8.359 1.00 94.19 427 ASP A C 1
ATOM 3315 O O . ASP A 1 427 ? 33.586 5.308 -8.563 1.00 94.19 427 ASP A O 1
ATOM 3319 N N . PRO A 1 428 ? 32.917 3.648 -7.189 1.00 92.69 428 PRO A N 1
ATOM 3320 C CA . PRO A 1 428 ? 33.791 4.041 -6.077 1.00 92.69 428 PRO A CA 1
ATOM 3321 C C . PRO A 1 428 ? 35.293 3.952 -6.406 1.00 92.69 428 PRO A C 1
ATOM 3323 O O . PRO A 1 428 ? 36.123 4.577 -5.738 1.00 92.69 428 PRO A O 1
ATOM 3326 N N . ASP A 1 429 ? 35.679 3.216 -7.453 1.00 94.62 429 ASP A N 1
ATOM 3327 C CA . ASP A 1 429 ? 37.066 3.163 -7.930 1.00 94.62 429 ASP A CA 1
ATOM 3328 C C . ASP A 1 429 ? 37.422 4.337 -8.867 1.00 94.62 429 ASP A C 1
ATOM 3330 O O . ASP A 1 429 ? 38.587 4.529 -9.240 1.00 94.62 429 ASP A O 1
ATOM 3334 N N . SER A 1 430 ? 36.442 5.166 -9.240 1.00 93.50 430 SER A N 1
ATOM 3335 C CA . SER A 1 430 ? 36.650 6.344 -10.078 1.00 93.50 430 SER A CA 1
ATOM 3336 C C . SER A 1 430 ? 37.441 7.430 -9.339 1.00 93.50 430 SER A C 1
ATOM 3338 O O . SER A 1 430 ? 37.065 7.842 -8.238 1.00 93.50 430 SER A O 1
ATOM 3340 N N . PRO A 1 431 ? 38.488 8.020 -9.954 1.00 91.88 431 PRO A N 1
ATOM 3341 C CA . PRO A 1 431 ? 39.229 9.119 -9.337 1.00 91.88 431 PRO A CA 1
ATOM 3342 C C . PRO A 1 431 ? 38.376 10.354 -9.023 1.00 91.88 431 PRO A C 1
ATOM 3344 O O . PRO A 1 431 ? 38.794 11.178 -8.213 1.00 91.88 431 PRO A O 1
ATOM 3347 N N . ALA A 1 432 ? 37.241 10.540 -9.704 1.00 89.94 432 ALA A N 1
ATOM 3348 C CA . ALA A 1 432 ? 36.317 11.636 -9.422 1.00 89.94 432 ALA A CA 1
ATOM 3349 C C . ALA A 1 432 ? 35.517 11.367 -8.139 1.00 89.94 432 ALA A C 1
ATOM 3351 O O . ALA A 1 432 ? 35.513 12.222 -7.256 1.00 89.94 432 ALA A O 1
ATOM 3352 N N . ASN A 1 433 ? 34.947 10.164 -8.016 1.00 93.06 433 ASN A N 1
ATOM 3353 C CA . ASN A 1 433 ? 34.210 9.703 -6.839 1.00 93.06 433 ASN A CA 1
ATOM 3354 C C . ASN A 1 433 ? 35.084 9.795 -5.571 1.00 93.06 433 ASN A C 1
ATOM 3356 O O . ASN A 1 433 ? 34.757 10.523 -4.636 1.00 93.06 433 ASN A O 1
ATOM 3360 N N . GLN A 1 434 ? 36.290 9.213 -5.607 1.00 92.62 434 GLN A N 1
ATOM 3361 C CA . GLN A 1 434 ? 37.221 9.210 -4.467 1.00 92.62 434 GLN A CA 1
ATOM 3362 C C . GLN A 1 434 ? 37.674 10.607 -4.024 1.00 92.62 434 GLN A C 1
ATOM 3364 O O . GLN A 1 434 ? 37.977 10.822 -2.853 1.00 92.62 434 GLN A O 1
ATOM 3369 N N . ARG A 1 435 ? 37.771 11.568 -4.955 1.00 91.50 435 ARG A N 1
ATOM 3370 C CA . ARG A 1 435 ? 38.144 12.954 -4.620 1.00 91.50 435 ARG A CA 1
ATOM 3371 C C . ARG A 1 435 ? 37.026 13.704 -3.917 1.00 91.50 435 ARG A C 1
ATOM 3373 O O . ARG A 1 435 ? 37.332 14.596 -3.131 1.00 91.50 435 ARG A O 1
ATOM 3380 N N . LEU A 1 436 ? 35.781 13.395 -4.259 1.00 88.19 436 LEU A N 1
ATOM 3381 C CA . LEU A 1 436 ? 34.605 13.984 -3.632 1.00 88.19 436 LEU A CA 1
ATOM 3382 C C . LEU A 1 436 ? 34.205 13.232 -2.357 1.00 88.19 436 LEU A C 1
ATOM 3384 O O . LEU A 1 436 ? 33.518 13.807 -1.526 1.00 88.19 436 LEU A O 1
ATOM 3388 N N . GLY A 1 437 ? 34.726 12.017 -2.158 1.00 88.44 437 GLY A N 1
ATOM 3389 C CA . GLY A 1 437 ? 34.439 11.199 -0.981 1.00 88.44 437 GLY A CA 1
ATOM 3390 C C . GLY A 1 437 ? 33.059 10.552 -1.040 1.00 88.44 437 GLY A C 1
ATOM 3391 O O . GLY A 1 437 ? 32.478 10.307 0.009 1.00 88.44 437 GLY A O 1
ATOM 3392 N N . MET A 1 438 ? 32.559 10.306 -2.252 1.00 88.62 438 MET A N 1
ATOM 3393 C CA . MET A 1 438 ? 31.217 9.780 -2.482 1.00 88.62 438 MET A CA 1
ATOM 3394 C C . MET A 1 438 ? 31.140 8.283 -2.160 1.00 88.62 438 MET A C 1
ATOM 3396 O O . MET A 1 438 ? 32.148 7.569 -2.157 1.00 88.62 438 MET A O 1
ATOM 3400 N N . GLY A 1 439 ? 29.922 7.801 -1.925 1.00 87.88 439 GLY A N 1
ATOM 3401 C CA . GLY A 1 439 ? 29.631 6.375 -1.796 1.00 87.88 439 GLY A CA 1
ATOM 3402 C C . GLY A 1 439 ? 29.658 5.610 -3.126 1.00 87.88 439 GLY A C 1
ATOM 3403 O O . GLY A 1 439 ? 29.944 6.146 -4.201 1.00 87.88 439 GLY A O 1
ATOM 3404 N N . ASP A 1 440 ? 29.327 4.321 -3.051 1.00 93.25 440 ASP A N 1
ATOM 3405 C CA . ASP A 1 440 ? 29.118 3.470 -4.223 1.00 93.25 440 ASP A CA 1
ATOM 3406 C C . ASP A 1 440 ? 27.710 3.698 -4.789 1.00 93.25 440 ASP A C 1
ATOM 3408 O O . ASP A 1 440 ? 26.724 3.192 -4.258 1.00 93.25 440 ASP A O 1
ATOM 3412 N N . LEU A 1 441 ? 27.618 4.466 -5.876 1.00 94.38 441 LEU A N 1
ATOM 3413 C CA . LEU A 1 441 ? 26.342 4.842 -6.493 1.00 94.38 441 LEU A CA 1
ATOM 3414 C C . LEU A 1 441 ? 26.004 3.983 -7.720 1.00 94.38 441 LEU A C 1
ATOM 3416 O O . LEU A 1 441 ? 25.110 4.333 -8.504 1.00 94.38 441 LEU A O 1
ATOM 3420 N N . ARG A 1 442 ? 26.715 2.865 -7.924 1.00 94.56 442 ARG A N 1
ATOM 3421 C CA . ARG A 1 442 ? 26.402 1.909 -8.994 1.00 94.56 442 ARG A CA 1
ATOM 3422 C C . ARG A 1 442 ? 24.995 1.361 -8.788 1.00 94.56 442 ARG A C 1
ATOM 3424 O O . ARG A 1 442 ? 24.562 1.147 -7.660 1.00 94.56 442 ARG A O 1
ATOM 3431 N N . LEU A 1 443 ? 24.308 1.073 -9.892 1.00 92.62 443 LEU A N 1
ATOM 3432 C CA . LEU A 1 443 ? 22.889 0.700 -9.907 1.00 92.62 443 LEU A CA 1
ATOM 3433 C C . LEU A 1 443 ? 22.511 -0.383 -8.881 1.00 92.62 443 LEU A C 1
ATOM 3435 O O . LEU A 1 443 ? 21.487 -0.267 -8.210 1.00 92.62 443 LEU A O 1
ATOM 3439 N N . ASP A 1 444 ? 23.349 -1.413 -8.749 1.00 91.94 444 ASP A N 1
ATOM 3440 C CA . ASP A 1 444 ? 23.101 -2.559 -7.870 1.00 91.94 444 ASP A CA 1
ATOM 3441 C C . ASP A 1 444 ? 23.175 -2.208 -6.372 1.00 91.94 444 ASP A C 1
ATOM 3443 O O . ASP A 1 444 ? 22.557 -2.899 -5.559 1.00 91.94 444 ASP A O 1
ATOM 3447 N N . ASN A 1 445 ? 23.871 -1.123 -6.012 1.00 94.12 445 ASN A N 1
ATOM 3448 C CA . ASN A 1 445 ? 24.136 -0.722 -4.627 1.00 94.12 445 ASN A CA 1
ATOM 3449 C C . ASN A 1 445 ? 23.193 0.361 -4.096 1.00 94.12 445 ASN A C 1
ATOM 3451 O O . ASN A 1 445 ? 23.256 0.690 -2.917 1.00 94.12 445 ASN A O 1
ATOM 3455 N N . TRP A 1 446 ? 22.258 0.861 -4.911 1.00 94.88 446 TRP A N 1
ATOM 3456 C CA . TRP A 1 446 ? 21.318 1.923 -4.516 1.00 94.88 446 TRP A CA 1
ATOM 3457 C C . TRP A 1 446 ? 20.478 1.614 -3.272 1.00 94.88 446 TRP A C 1
ATOM 3459 O O . TRP A 1 446 ? 19.926 2.511 -2.643 1.00 94.88 446 TRP A O 1
ATOM 3469 N N . PHE A 1 447 ? 20.348 0.339 -2.934 1.00 93.69 447 PHE A N 1
ATOM 3470 C CA . PHE A 1 447 ? 19.518 -0.139 -1.837 1.00 93.69 447 PHE A CA 1
ATOM 3471 C C . PHE A 1 447 ? 20.333 -0.738 -0.690 1.00 93.69 447 PHE A C 1
ATOM 3473 O O . PHE A 1 447 ? 19.750 -1.358 0.206 1.00 93.69 447 PHE A O 1
ATOM 3480 N N . GLU A 1 448 ? 21.660 -0.654 -0.763 1.00 92.69 448 GLU A N 1
ATOM 3481 C CA . GLU A 1 448 ? 22.512 -1.037 0.352 1.00 92.69 448 GLU A CA 1
ATOM 3482 C C . GLU A 1 448 ? 22.420 0.042 1.438 1.00 92.69 448 GLU A C 1
ATOM 3484 O O . GLU A 1 448 ? 22.386 1.232 1.112 1.00 92.69 448 GLU A O 1
ATOM 3489 N N . PRO A 1 449 ? 22.330 -0.344 2.722 1.00 92.44 449 PRO A N 1
ATOM 3490 C CA . PRO A 1 449 ? 22.260 0.626 3.802 1.00 92.44 449 PRO A CA 1
ATOM 3491 C C . PRO A 1 449 ? 23.527 1.478 3.879 1.00 92.44 449 PRO A C 1
ATOM 3493 O O . PRO A 1 449 ? 24.633 0.963 3.704 1.00 92.44 449 PRO A O 1
ATOM 3496 N N . PHE A 1 450 ? 23.375 2.750 4.232 1.00 90.06 450 PHE A N 1
ATOM 3497 C CA . PHE A 1 450 ? 24.499 3.597 4.617 1.00 90.06 450 PHE A CA 1
ATOM 3498 C C . PHE A 1 450 ? 25.193 3.064 5.878 1.00 90.06 450 PHE A C 1
ATOM 3500 O O . PHE A 1 450 ? 24.555 2.468 6.747 1.00 90.06 450 PHE A O 1
ATOM 3507 N N . ASP A 1 451 ? 26.493 3.335 6.023 1.00 84.44 451 ASP A N 1
ATOM 3508 C CA . ASP A 1 451 ? 27.319 2.824 7.132 1.00 84.44 451 ASP A CA 1
ATOM 3509 C C . ASP A 1 451 ? 26.796 3.212 8.529 1.00 84.44 451 ASP A C 1
ATOM 3511 O O . ASP A 1 451 ? 27.052 2.520 9.519 1.00 84.44 451 ASP A O 1
ATOM 3515 N N . ASN A 1 452 ? 26.070 4.326 8.627 1.00 82.94 452 ASN A N 1
ATOM 3516 C CA . ASN A 1 452 ? 25.479 4.837 9.863 1.00 82.94 452 ASN A CA 1
ATOM 3517 C C . ASN A 1 452 ? 24.011 4.420 10.072 1.00 82.94 452 ASN A C 1
ATOM 3519 O O . ASN A 1 452 ? 23.421 4.802 11.084 1.00 82.94 452 ASN A O 1
ATOM 3523 N N . SER A 1 453 ? 23.431 3.642 9.155 1.00 85.62 453 SER A N 1
ATOM 3524 C CA . SER A 1 453 ? 22.000 3.340 9.109 1.00 85.62 453 SER A CA 1
ATOM 3525 C C . SER A 1 453 ? 21.714 1.844 9.238 1.00 85.62 453 SER A C 1
ATOM 3527 O O . SER A 1 453 ? 22.468 0.982 8.788 1.00 85.62 453 SER A O 1
ATOM 3529 N N . ALA A 1 454 ? 20.593 1.505 9.876 1.00 83.31 454 ALA A N 1
ATOM 3530 C CA . ALA A 1 454 ? 20.131 0.124 9.953 1.00 83.31 454 ALA A CA 1
ATOM 3531 C C . ALA A 1 454 ? 19.360 -0.258 8.683 1.00 83.31 454 ALA A C 1
ATOM 3533 O O . ALA A 1 454 ? 18.544 0.512 8.185 1.00 83.31 454 ALA A O 1
ATOM 3534 N N . ALA A 1 455 ? 19.559 -1.485 8.196 1.00 81.75 455 ALA A N 1
ATOM 3535 C CA . ALA A 1 455 ? 18.787 -2.002 7.073 1.00 81.75 455 ALA A CA 1
ATOM 3536 C C . ALA A 1 455 ? 17.287 -2.088 7.407 1.00 81.75 455 ALA A C 1
ATOM 3538 O O . ALA A 1 455 ? 16.901 -2.612 8.458 1.00 81.75 455 ALA A O 1
ATOM 3539 N N . ARG A 1 456 ? 16.436 -1.665 6.466 1.00 84.94 456 ARG A N 1
ATOM 3540 C CA . ARG A 1 456 ? 14.982 -1.891 6.507 1.00 84.94 456 ARG A CA 1
ATOM 3541 C C . ARG A 1 456 ? 14.654 -3.395 6.567 1.00 84.94 456 ARG A C 1
ATOM 3543 O O . ARG A 1 456 ? 15.354 -4.208 5.960 1.00 84.94 456 ARG A O 1
ATOM 3550 N N . ASP A 1 457 ? 13.548 -3.777 7.222 1.00 78.81 457 ASP A N 1
ATOM 3551 C CA . ASP A 1 457 ? 13.129 -5.190 7.346 1.00 78.81 457 ASP A CA 1
ATOM 3552 C C . ASP A 1 457 ? 12.961 -5.844 5.959 1.00 78.81 457 ASP A C 1
ATOM 3554 O O . ASP A 1 457 ? 12.114 -5.405 5.178 1.00 78.81 457 ASP A O 1
ATOM 3558 N N . PRO A 1 458 ? 13.710 -6.907 5.615 1.00 70.38 458 PRO A N 1
ATOM 3559 C CA . PRO A 1 458 ? 13.603 -7.557 4.309 1.00 70.38 458 PRO A CA 1
ATOM 3560 C C . PRO A 1 458 ? 12.246 -8.239 4.059 1.00 70.38 458 PRO A C 1
ATOM 3562 O O . PRO A 1 458 ? 11.956 -8.596 2.919 1.00 70.38 458 PRO A O 1
ATOM 3565 N N . ARG A 1 459 ? 11.408 -8.444 5.086 1.00 67.44 459 ARG A N 1
ATOM 3566 C CA . ARG A 1 459 ? 10.080 -9.082 4.967 1.00 67.44 459 ARG A CA 1
ATOM 3567 C C . ARG A 1 459 ? 8.938 -8.114 4.683 1.00 67.44 459 ARG A C 1
ATOM 3569 O O . ARG A 1 459 ? 7.796 -8.550 4.583 1.00 67.44 459 ARG A O 1
ATOM 3576 N N . ARG A 1 460 ? 9.232 -6.824 4.540 1.00 71.69 460 ARG A N 1
ATOM 3577 C CA . ARG A 1 460 ? 8.227 -5.774 4.341 1.00 71.69 460 ARG A CA 1
ATOM 3578 C C . ARG A 1 460 ? 7.427 -5.900 3.036 1.00 71.69 460 ARG A C 1
ATOM 3580 O O . ARG A 1 460 ? 6.331 -5.357 2.946 1.00 71.69 460 ARG A O 1
ATOM 3587 N N . GLY A 1 461 ? 7.934 -6.666 2.066 1.00 71.62 461 GLY A N 1
ATOM 3588 C CA . GLY A 1 461 ? 7.240 -6.994 0.817 1.00 71.62 461 GLY A CA 1
ATOM 3589 C C . GLY A 1 461 ? 7.251 -5.854 -0.202 1.00 71.62 461 GLY A C 1
ATOM 3590 O O . GLY A 1 461 ? 8.036 -4.916 -0.097 1.00 71.62 461 GLY A O 1
ATOM 3591 N N . PHE A 1 462 ? 6.364 -5.924 -1.185 1.00 67.12 462 PHE A N 1
ATOM 3592 C CA . PHE A 1 462 ? 6.132 -4.896 -2.201 1.00 67.12 462 PHE A CA 1
ATOM 3593 C C . PHE A 1 462 ? 4.625 -4.690 -2.331 1.00 67.12 462 PHE A C 1
ATOM 3595 O O . PHE A 1 462 ? 3.879 -5.657 -2.165 1.00 67.12 462 PHE A O 1
ATOM 3602 N N . ARG A 1 463 ? 4.179 -3.472 -2.655 1.00 50.66 463 ARG A N 1
ATOM 3603 C CA . ARG A 1 463 ? 2.876 -3.313 -3.305 1.00 50.66 463 ARG A CA 1
ATOM 3604 C C . ARG A 1 463 ? 2.998 -3.887 -4.729 1.00 50.66 463 ARG A C 1
ATOM 3606 O O . ARG A 1 463 ? 4.086 -3.890 -5.299 1.00 50.66 463 ARG A O 1
ATOM 3613 N N . ARG A 1 464 ? 1.882 -4.362 -5.267 1.00 43.69 464 ARG A N 1
ATOM 3614 C CA . ARG A 1 464 ? 1.671 -4.823 -6.656 1.00 43.69 464 ARG A CA 1
ATOM 3615 C C . ARG A 1 464 ? 2.438 -6.068 -7.037 1.00 43.69 464 ARG A C 1
ATOM 3617 O O . ARG A 1 464 ? 3.659 -5.962 -7.273 1.00 43.69 464 ARG A O 1
#